Protein AF-0000000075209340 (afdb_homodimer)

pLDDT: mean 83.52, std 15.12, range [25.39, 98.0]

Solvent-accessible surface area (backbone atoms only — not comparable to full-atom values): 33750 Å² total; per-residue (Å²): 136,80,74,70,60,63,60,53,50,50,52,44,44,51,51,46,45,53,48,50,53,46,36,56,47,25,52,53,45,32,75,70,45,41,67,61,56,60,69,42,43,65,57,26,49,50,50,24,52,55,56,38,60,73,39,95,57,29,60,60,60,72,59,42,76,50,94,65,57,63,67,56,54,51,50,54,50,52,50,52,47,56,56,41,62,39,38,40,68,75,56,28,56,53,40,48,55,51,44,18,52,52,23,18,52,50,17,31,53,41,53,78,66,36,91,68,63,52,77,53,49,46,55,52,55,50,37,45,48,51,24,44,53,52,50,50,50,62,73,33,64,86,48,54,66,70,56,38,52,56,53,50,49,41,51,52,50,49,49,49,37,32,48,42,20,19,53,34,18,28,42,45,41,51,47,50,52,32,48,53,51,42,32,29,30,87,82,51,64,32,31,17,47,67,42,48,68,70,47,41,56,59,56,51,49,49,25,59,74,66,72,37,46,31,14,38,36,36,39,33,51,53,63,48,66,55,44,24,72,74,64,29,61,67,52,40,49,50,49,53,33,48,52,45,50,51,38,49,74,69,65,49,84,47,36,24,42,66,33,82,61,34,34,41,33,53,36,77,70,28,46,37,69,55,44,47,52,52,50,50,52,50,35,52,54,43,30,72,75,39,77,87,47,49,65,27,48,14,51,35,61,58,56,91,62,31,74,84,40,43,68,57,52,52,48,52,18,48,50,47,11,49,58,49,41,54,57,64,77,94,136,80,76,72,61,63,59,53,50,52,51,45,45,52,50,45,47,53,49,49,51,46,35,56,46,25,51,53,47,34,76,69,44,42,67,61,53,59,67,42,44,66,56,27,50,50,49,23,52,55,57,39,61,76,40,94,57,28,61,56,56,68,65,48,48,55,95,66,56,64,66,55,56,52,49,54,51,50,51,51,48,56,57,41,62,38,39,40,69,74,57,26,56,54,40,49,54,50,43,17,53,53,22,18,54,48,16,31,53,41,54,77,53,36,86,69,61,55,79,51,49,47,55,52,54,49,38,46,50,50,24,44,52,54,52,50,49,63,72,33,65,85,50,55,67,71,56,39,52,54,53,50,48,42,51,50,50,49,50,50,38,30,48,41,19,20,52,35,19,28,42,45,41,52,47,51,53,33,47,52,52,42,31,29,29,88,83,51,65,31,30,16,47,69,40,50,65,71,46,40,53,60,54,52,49,50,25,59,74,66,72,36,47,32,15,38,36,35,38,33,51,54,63,48,64,54,45,25,72,75,64,28,60,68,52,39,50,52,49,54,33,48,52,44,50,51,39,48,74,68,65,48,82,45,37,23,42,67,32,81,61,34,33,39,32,52,36,78,69,27,45,38,69,53,43,47,51,52,50,51,50,50,36,51,55,44,30,72,73,38,76,89,47,49,63,26,49,15,51,36,61,55,56,92,61,32,74,87,39,42,68,59,54,52,49,51,18,49,49,47,12,50,57,48,41,54,58,63,77,95

Structure (mmCIF, N/CA/C/O backbone):
data_AF-0000000075209340-model_v1
#
loop_
_entity.id
_entity.type
_entity.pdbx_description
1 polymer 'GGDEF domain-containing protein'
#
loop_
_atom_site.group_PDB
_atom_site.id
_atom_site.type_symbol
_atom_site.label_atom_id
_atom_site.label_alt_id
_atom_site.label_comp_id
_atom_site.label_asym_id
_atom_site.label_entity_id
_atom_site.label_seq_id
_atom_site.pdbx_PDB_ins_code
_atom_site.Cartn_x
_atom_site.Cartn_y
_atom_site.Cartn_z
_atom_site.occupancy
_atom_site.B_iso_or_equiv
_atom_site.auth_seq_id
_atom_site.auth_comp_id
_atom_site.auth_asym_id
_atom_site.auth_atom_id
_atom_site.pdbx_PDB_model_num
ATOM 1 N N . MET A 1 1 ? 50.219 -36.5 -12.125 1 25.7 1 MET A N 1
ATOM 2 C CA . MET A 1 1 ? 49.5 -36.438 -13.398 1 25.7 1 MET A CA 1
ATOM 3 C C . MET A 1 1 ? 48.031 -36.719 -13.188 1 25.7 1 MET A C 1
ATOM 5 O O . MET A 1 1 ? 47.625 -37.812 -12.75 1 25.7 1 MET A O 1
ATOM 9 N N . CYS A 1 2 ? 47.219 -35.688 -12.766 1 27.12 2 CYS A N 1
ATOM 10 C CA . CYS A 1 2 ? 45.938 -35.594 -12.062 1 27.12 2 CYS A CA 1
ATOM 11 C C . CYS A 1 2 ? 44.781 -36.031 -12.961 1 27.12 2 CYS A C 1
ATOM 13 O O . CYS A 1 2 ? 44.594 -35.5 -14.055 1 27.12 2 CYS A O 1
ATOM 15 N N . PHE A 1 3 ? 44.312 -37.281 -12.922 1 30.8 3 PHE A N 1
ATOM 16 C CA . PHE A 1 3 ? 43.25 -38.094 -13.523 1 30.8 3 PHE A CA 1
ATOM 17 C C . PHE A 1 3 ? 41.906 -37.406 -13.422 1 30.8 3 PHE A C 1
ATOM 19 O O . PHE A 1 3 ? 40.875 -38 -13.781 1 30.8 3 PHE A O 1
ATOM 26 N N . TRP A 1 4 ? 41.812 -36.25 -12.695 1 32.94 4 TRP A N 1
ATOM 27 C CA . TRP A 1 4 ? 40.5 -35.625 -12.43 1 32.94 4 TRP A CA 1
ATOM 28 C C . TRP A 1 4 ? 39.906 -35.062 -13.711 1 32.94 4 TRP A C 1
ATOM 30 O O . TRP A 1 4 ? 38.781 -34.531 -13.711 1 32.94 4 TRP A O 1
ATOM 40 N N . HIS A 1 5 ? 40.625 -34.938 -14.844 1 41.56 5 HIS A N 1
ATOM 41 C CA . HIS A 1 5 ? 40.219 -34.156 -16 1 41.56 5 HIS A CA 1
ATOM 42 C C . HIS A 1 5 ? 39.156 -34.906 -16.797 1 41.56 5 HIS A C 1
ATOM 44 O O . HIS A 1 5 ? 38.312 -34.281 -17.453 1 41.56 5 HIS A O 1
ATOM 50 N N . ASP A 1 6 ? 39.281 -36.188 -16.906 1 39.91 6 ASP A N 1
ATOM 51 C CA . ASP A 1 6 ? 38.438 -36.906 -17.859 1 39.91 6 ASP A CA 1
ATOM 52 C C . ASP A 1 6 ? 37 -37 -17.359 1 39.91 6 ASP A C 1
ATOM 54 O O . ASP A 1 6 ? 36.062 -37.062 -18.156 1 39.91 6 ASP A O 1
ATOM 58 N N . THR A 1 7 ? 36.812 -37.094 -16.016 1 42.59 7 THR A N 1
ATOM 59 C CA . THR A 1 7 ? 35.469 -37.25 -15.469 1 42.59 7 THR A CA 1
ATOM 60 C C . THR A 1 7 ? 34.656 -35.969 -15.625 1 42.59 7 THR A C 1
ATOM 62 O O . THR A 1 7 ? 33.438 -36 -15.805 1 42.59 7 THR A O 1
ATOM 65 N N . ASP A 1 8 ? 35.344 -34.812 -15.586 1 44.41 8 ASP A N 1
ATOM 66 C CA . ASP A 1 8 ? 34.656 -33.562 -15.797 1 44.41 8 ASP A CA 1
ATOM 67 C C . ASP A 1 8 ? 34.156 -33.469 -17.234 1 44.41 8 ASP A C 1
ATOM 69 O O . ASP A 1 8 ? 33.062 -32.938 -17.469 1 44.41 8 ASP A O 1
ATOM 73 N N . PHE A 1 9 ? 34.906 -34 -18.156 1 43.84 9 PHE A N 1
ATOM 74 C CA . PHE A 1 9 ? 34.5 -33.938 -19.562 1 43.84 9 PHE A CA 1
ATOM 75 C C . PHE A 1 9 ? 33.312 -34.844 -19.828 1 43.84 9 PHE A C 1
ATOM 77 O O . PHE A 1 9 ? 32.375 -34.469 -20.547 1 43.84 9 PHE A O 1
ATOM 84 N N . LEU A 1 10 ? 33.281 -35.969 -19.266 1 44.66 10 LEU A N 1
ATOM 85 C CA . LEU A 1 10 ? 32.156 -36.844 -19.453 1 44.66 10 LEU A CA 1
ATOM 86 C C . LEU A 1 10 ? 30.922 -36.312 -18.75 1 44.66 10 LEU A C 1
ATOM 88 O O . LEU A 1 10 ? 29.812 -36.406 -19.266 1 44.66 10 LEU A O 1
ATOM 92 N N . ILE A 1 11 ? 31.141 -35.719 -17.562 1 43.16 11 ILE A N 1
ATOM 93 C CA . ILE A 1 11 ? 30 -35.125 -16.859 1 43.16 11 ILE A CA 1
ATOM 94 C C . ILE A 1 11 ? 29.531 -33.875 -17.625 1 43.16 11 ILE A C 1
ATOM 96 O O . ILE A 1 11 ? 28.328 -33.656 -17.766 1 43.16 11 ILE A O 1
ATOM 100 N N . LYS A 1 12 ? 30.328 -33.219 -18.234 1 52.75 12 LYS A N 1
ATOM 101 C CA . LYS A 1 12 ? 29.938 -32.125 -19.094 1 52.75 12 LYS A CA 1
ATOM 102 C C . LYS A 1 12 ? 29.281 -32.625 -20.375 1 52.75 12 LYS A C 1
ATOM 104 O O . LYS A 1 12 ? 28.297 -32.031 -20.859 1 52.75 12 LYS A O 1
ATOM 109 N N . ARG A 1 13 ? 29.781 -33.562 -20.797 1 45.09 13 ARG A N 1
ATOM 110 C CA . ARG A 1 13 ? 29.219 -34.125 -22.031 1 45.09 13 ARG A CA 1
ATOM 111 C C . ARG A 1 13 ? 27.844 -34.75 -21.766 1 45.09 13 ARG A C 1
ATOM 113 O O . ARG A 1 13 ? 26.938 -34.594 -22.578 1 45.09 13 ARG A O 1
ATOM 120 N N . ARG A 1 14 ? 27.641 -35.5 -20.719 1 46.94 14 ARG A N 1
ATOM 121 C CA . ARG A 1 14 ? 26.328 -36 -20.312 1 46.94 14 ARG A CA 1
ATOM 122 C C . ARG A 1 14 ? 25.391 -34.844 -19.953 1 46.94 14 ARG A C 1
ATOM 124 O O . ARG A 1 14 ? 24.203 -34.875 -20.281 1 46.94 14 ARG A O 1
ATOM 131 N N . PHE A 1 15 ? 25.891 -33.844 -19.219 1 46.5 15 PHE A N 1
ATOM 132 C CA . PHE A 1 15 ? 25.109 -32.656 -18.938 1 46.5 15 PHE A CA 1
ATOM 133 C C . PHE A 1 15 ? 24.812 -31.891 -20.234 1 46.5 15 PHE A C 1
ATOM 135 O O . PHE A 1 15 ? 23.703 -31.406 -20.438 1 46.5 15 PHE A O 1
ATOM 142 N N . GLU A 1 16 ? 25.859 -31.734 -21.062 1 49.62 16 GLU A N 1
ATOM 143 C CA . GLU A 1 16 ? 25.656 -31.125 -22.375 1 49.62 16 GLU A CA 1
ATOM 144 C C . GLU A 1 16 ? 24.719 -31.969 -23.219 1 49.62 16 GLU A C 1
ATOM 146 O O . GLU A 1 16 ? 23.875 -31.438 -23.953 1 49.62 16 GLU A O 1
ATOM 151 N N . GLY A 1 17 ? 24.938 -33.188 -23.266 1 46.31 17 GLY A N 1
ATOM 152 C CA . GLY A 1 17 ? 24.031 -34.094 -23.969 1 46.31 17 GLY A CA 1
ATOM 153 C C . GLY A 1 17 ? 22.609 -34.031 -23.438 1 46.31 17 GLY A C 1
ATOM 154 O O . GLY A 1 17 ? 21.656 -34.031 -24.219 1 46.31 17 GLY A O 1
ATOM 155 N N . PHE A 1 18 ? 22.484 -34.094 -22.125 1 50.19 18 PHE A N 1
ATOM 156 C CA . PHE A 1 18 ? 21.188 -33.969 -21.469 1 50.19 18 PHE A CA 1
ATOM 157 C C . PHE A 1 18 ? 20.578 -32.594 -21.797 1 50.19 18 PHE A C 1
ATOM 159 O O . PHE A 1 18 ? 19.375 -32.5 -22.078 1 50.19 18 PHE A O 1
ATOM 166 N N . TYR A 1 19 ? 21.375 -31.547 -21.797 1 53.16 19 TYR A N 1
ATOM 167 C CA . TYR A 1 19 ? 20.906 -30.203 -22.172 1 53.16 19 TYR A CA 1
ATOM 168 C C . TYR A 1 19 ? 20.578 -30.141 -23.656 1 53.16 19 TYR A C 1
ATOM 170 O O . TYR A 1 19 ? 19.578 -29.531 -24.047 1 53.16 19 TYR A O 1
ATOM 178 N N . MET A 1 20 ? 21.531 -30.719 -24.531 1 54.75 20 MET A N 1
ATOM 179 C CA . MET A 1 20 ? 21.281 -30.734 -25.969 1 54.75 20 MET A CA 1
ATOM 180 C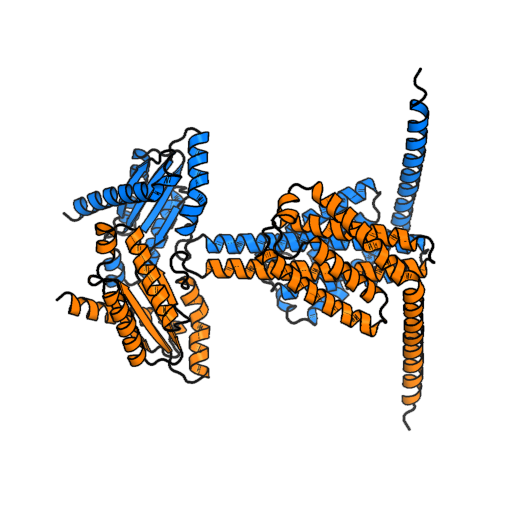 C . MET A 1 20 ? 20.016 -31.516 -26.297 1 54.75 20 MET A C 1
ATOM 182 O O . MET A 1 20 ? 19.266 -31.141 -27.188 1 54.75 20 MET A O 1
ATOM 186 N N . ALA A 1 21 ? 19.859 -32.594 -25.641 1 63.06 21 ALA A N 1
ATOM 187 C CA . ALA A 1 21 ? 18.641 -33.406 -25.844 1 63.06 21 ALA A CA 1
ATOM 188 C C . ALA A 1 21 ? 17.406 -32.625 -25.391 1 63.06 21 ALA A C 1
ATOM 190 O O . ALA A 1 21 ? 16.375 -32.656 -26.047 1 63.06 21 ALA A O 1
ATOM 191 N N . LYS A 1 22 ? 17.672 -31.844 -24.422 1 72.94 22 LYS A N 1
ATOM 192 C CA . LYS A 1 22 ? 16.531 -31.062 -23.938 1 72.94 22 LYS A CA 1
ATOM 193 C C . LYS A 1 22 ? 16.25 -29.891 -24.875 1 72.94 22 LYS A C 1
ATOM 195 O O . LYS A 1 22 ? 15.086 -29.516 -25.078 1 72.94 22 LYS A O 1
ATOM 200 N N . GLU A 1 23 ? 17.281 -29.391 -25.469 1 75.81 23 GLU A N 1
ATOM 201 C CA . GLU A 1 23 ? 17.078 -28.281 -26.406 1 75.81 23 GLU A CA 1
ATOM 202 C C . GLU A 1 23 ? 16.328 -28.75 -27.656 1 75.81 23 GLU A C 1
ATOM 204 O O . GLU A 1 23 ? 15.414 -28.062 -28.125 1 75.81 23 GLU A O 1
ATOM 209 N N . LYS A 1 24 ? 16.828 -29.875 -28.188 1 81.81 24 LYS A N 1
ATOM 210 C CA . LYS A 1 24 ? 16.141 -30.406 -29.359 1 81.81 24 LYS A CA 1
ATOM 211 C C . LYS A 1 24 ? 14.695 -30.766 -29.047 1 81.81 24 LYS A C 1
ATOM 213 O O . LYS A 1 24 ? 13.805 -30.609 -29.891 1 81.81 24 LYS A O 1
ATOM 218 N N . TYR A 1 25 ? 14.516 -31.062 -27.797 1 86.75 25 TYR A N 1
ATOM 219 C CA . TYR A 1 25 ? 13.18 -31.406 -27.328 1 86.75 25 TYR A CA 1
ATOM 220 C C . TYR A 1 25 ? 12.25 -30.203 -27.391 1 86.75 25 TYR A C 1
ATOM 222 O O . TYR A 1 25 ? 11.18 -30.266 -28 1 86.75 25 TYR A O 1
ATOM 230 N N . TRP A 1 26 ? 12.648 -29.141 -26.969 1 90.38 26 TRP A N 1
ATOM 231 C CA . TRP A 1 26 ? 11.789 -27.969 -26.906 1 90.38 26 TRP A CA 1
ATOM 232 C C . TRP A 1 26 ? 11.656 -27.312 -28.281 1 90.38 26 TRP A C 1
ATOM 234 O O . TRP A 1 26 ? 10.625 -26.719 -28.594 1 90.38 26 TRP A O 1
ATOM 244 N N . GLN A 1 27 ? 12.648 -27.438 -29.094 1 88.5 27 GLN A N 1
ATOM 245 C CA . GLN A 1 27 ? 12.523 -26.984 -30.469 1 88.5 27 GLN A CA 1
ATOM 246 C C . GLN A 1 27 ? 11.461 -27.766 -31.234 1 88.5 27 GLN A C 1
ATOM 248 O O . GLN A 1 27 ? 10.711 -27.203 -32.031 1 88.5 27 GLN A O 1
ATOM 253 N N . SER A 1 28 ? 11.508 -29.016 -31 1 90.31 28 SER A N 1
ATOM 254 C CA . SER A 1 28 ? 10.5 -29.859 -31.625 1 90.31 28 SER A CA 1
ATOM 255 C C . SER A 1 28 ? 9.102 -29.516 -31.141 1 90.31 28 SER A C 1
ATOM 257 O O . SER A 1 28 ? 8.141 -29.5 -31.922 1 90.31 28 SER A O 1
ATOM 259 N N . LEU A 1 29 ? 8.984 -29.281 -29.875 1 91.69 29 LEU A N 1
ATOM 260 C CA . LEU A 1 29 ? 7.691 -28.906 -29.312 1 91.69 29 LEU A CA 1
ATOM 261 C C . LEU A 1 29 ? 7.219 -27.562 -29.859 1 91.69 29 LEU A C 1
ATOM 263 O O . LEU A 1 29 ? 6.023 -27.375 -30.094 1 91.69 29 LEU A O 1
ATOM 267 N N . ARG A 1 30 ? 8.172 -26.672 -30.031 1 92.5 30 ARG A N 1
ATOM 268 C CA . ARG A 1 30 ? 7.836 -25.359 -30.578 1 92.5 30 ARG A CA 1
ATOM 269 C C . ARG A 1 30 ? 7.23 -25.5 -31.969 1 92.5 30 ARG A C 1
ATOM 271 O O . ARG A 1 30 ? 6.191 -24.906 -32.281 1 92.5 30 ARG A O 1
ATOM 278 N N . LYS A 1 31 ? 7.871 -26.219 -32.781 1 92.12 31 LYS A N 1
ATOM 279 C CA . LYS A 1 31 ? 7.395 -26.422 -34.156 1 92.12 31 LYS A CA 1
ATOM 280 C C . LYS A 1 31 ? 5.996 -27.031 -34.156 1 92.12 31 LYS A C 1
ATOM 282 O O . LYS A 1 31 ? 5.168 -26.703 -35 1 92.12 31 LYS A O 1
ATOM 287 N N . LYS A 1 32 ? 5.777 -27.828 -33.156 1 92.25 32 LYS A N 1
ATOM 288 C CA . LYS A 1 32 ? 4.539 -28.609 -33.125 1 92.25 32 LYS A CA 1
ATOM 289 C C . LYS A 1 32 ? 3.412 -27.797 -32.5 1 92.25 32 LYS A C 1
ATOM 291 O O . LYS A 1 32 ? 2.264 -27.859 -32.938 1 92.25 32 LYS A O 1
ATOM 296 N N . LEU A 1 33 ? 3.689 -27.078 -31.453 1 95.06 33 LEU A N 1
ATOM 297 C CA . LEU A 1 33 ? 2.619 -26.641 -30.562 1 95.06 33 LEU A CA 1
ATOM 298 C C . LEU A 1 33 ? 2.535 -25.109 -30.516 1 95.06 33 LEU A C 1
ATOM 300 O O . LEU A 1 33 ? 1.521 -24.547 -30.109 1 95.06 33 LEU A O 1
ATOM 304 N N . TYR A 1 34 ? 3.541 -24.375 -30.969 1 94.81 34 TYR A N 1
ATOM 305 C CA . TYR A 1 34 ? 3.615 -22.922 -30.781 1 94.81 34 TYR A CA 1
ATOM 306 C C . TYR A 1 34 ? 2.459 -22.219 -31.484 1 94.81 34 TYR A C 1
ATOM 308 O O . TYR A 1 34 ? 1.759 -21.406 -30.875 1 94.81 34 TYR A O 1
ATOM 316 N N . LYS A 1 35 ? 2.305 -22.5 -32.719 1 95.5 35 LYS A N 1
ATOM 317 C CA . LYS A 1 35 ? 1.263 -21.844 -33.5 1 95.5 35 LYS A CA 1
ATOM 318 C C . LYS A 1 35 ? -0.114 -22.062 -32.875 1 95.5 35 LYS A C 1
ATOM 320 O O . LYS A 1 35 ? -0.93 -21.141 -32.812 1 95.5 35 LYS A O 1
ATOM 325 N N . LYS A 1 36 ? -0.387 -23.25 -32.375 1 95.5 36 LYS A N 1
ATOM 326 C CA . LYS A 1 36 ? -1.669 -23.578 -31.766 1 95.5 36 LYS A CA 1
ATOM 327 C C . LYS A 1 36 ? -1.896 -22.766 -30.5 1 95.5 36 LYS A C 1
ATOM 329 O O . LYS A 1 36 ? -3.02 -22.359 -30.219 1 95.5 36 LYS A O 1
ATOM 334 N N . HIS A 1 37 ? -0.882 -22.625 -29.75 1 96.19 37 HIS A N 1
ATOM 335 C CA . HIS A 1 37 ? -0.984 -21.844 -28.531 1 96.19 37 HIS A CA 1
ATOM 336 C C . HIS A 1 37 ? -1.292 -20.375 -28.828 1 96.19 37 HIS A C 1
ATOM 338 O O . HIS A 1 37 ? -2.119 -19.766 -28.156 1 96.19 37 HIS A O 1
ATOM 344 N N . VAL A 1 38 ? -0.633 -19.828 -29.859 1 96.12 38 VAL A N 1
ATOM 345 C CA . VAL A 1 38 ? -0.841 -18.438 -30.234 1 96.12 38 VAL A CA 1
ATOM 346 C C . VAL A 1 38 ? -2.273 -18.25 -30.734 1 96.12 38 VAL A C 1
ATOM 348 O O . VAL A 1 38 ? -2.924 -17.25 -30.391 1 96.12 38 VAL A O 1
ATOM 351 N N . GLU A 1 39 ? -2.713 -19.172 -31.453 1 96.62 39 GLU A N 1
ATOM 352 C CA . GLU A 1 39 ? -4.051 -19.094 -32.031 1 96.62 39 GLU A CA 1
ATOM 353 C C . GLU A 1 39 ? -5.125 -19.188 -30.953 1 96.62 39 GLU A C 1
ATOM 355 O O . GLU A 1 39 ? -6.266 -18.766 -31.172 1 96.62 39 GLU A O 1
ATOM 360 N N . ALA A 1 40 ? -4.809 -19.734 -29.828 1 96.94 40 ALA A N 1
ATOM 361 C CA . ALA A 1 40 ? -5.773 -19.938 -28.75 1 96.94 40 ALA A CA 1
ATOM 362 C C . ALA A 1 40 ? -5.883 -18.688 -27.875 1 96.94 40 ALA A C 1
ATOM 364 O O . ALA A 1 40 ? -6.77 -18.594 -27.016 1 96.94 40 ALA A O 1
ATOM 365 N N . ILE A 1 41 ? -5.016 -17.719 -28.078 1 96.88 41 ILE A N 1
ATOM 366 C CA . ILE A 1 41 ? -4.906 -16.562 -27.188 1 96.88 41 ILE A CA 1
ATOM 367 C C . ILE A 1 41 ? -6.223 -15.797 -27.188 1 96.88 41 ILE A C 1
ATOM 369 O O . ILE A 1 41 ? -6.75 -15.461 -26.125 1 96.88 41 ILE A O 1
ATOM 373 N N . PRO A 1 42 ? -6.832 -15.516 -28.312 1 95.81 42 PRO A N 1
ATOM 374 C CA . PRO A 1 42 ? -8.102 -14.773 -28.281 1 95.81 42 PRO A CA 1
ATOM 375 C C . PRO A 1 42 ? -9.18 -15.492 -27.484 1 95.81 42 PRO A C 1
ATOM 377 O O . PRO A 1 42 ? -9.977 -14.844 -26.797 1 95.81 42 PRO A O 1
ATOM 380 N N . ILE A 1 43 ? -9.172 -16.797 -27.516 1 96.25 43 ILE A N 1
ATOM 381 C CA . ILE A 1 43 ? -10.148 -17.578 -26.766 1 96.25 43 ILE A CA 1
ATOM 382 C C . ILE A 1 43 ? -9.883 -17.438 -25.281 1 96.25 43 ILE A C 1
ATOM 384 O O . ILE A 1 43 ? -10.812 -17.281 -24.484 1 96.25 43 ILE A O 1
ATOM 388 N N . MET A 1 44 ? -8.617 -17.5 -24.906 1 95.62 44 MET A N 1
ATOM 389 C CA . MET A 1 44 ? -8.227 -17.297 -23.516 1 95.62 44 MET A CA 1
ATOM 390 C C . MET A 1 44 ? -8.734 -15.961 -23 1 95.62 44 MET A C 1
ATOM 392 O O . MET A 1 44 ? -9.305 -15.883 -21.906 1 95.62 44 MET A O 1
ATOM 396 N N . ILE A 1 45 ? -8.531 -14.992 -23.812 1 92.56 45 ILE A N 1
ATOM 397 C CA . ILE A 1 45 ? -8.883 -13.633 -23.422 1 92.56 45 ILE A CA 1
ATOM 398 C C . ILE A 1 45 ? -10.398 -13.5 -23.312 1 92.56 45 ILE A C 1
ATOM 400 O O . ILE A 1 45 ? -10.914 -12.891 -22.375 1 92.56 45 ILE A O 1
ATOM 404 N N . ASP A 1 46 ? -11.062 -14.062 -24.219 1 92.38 46 ASP A N 1
ATOM 405 C CA . ASP A 1 46 ? -12.516 -14.031 -24.203 1 92.38 46 ASP A CA 1
ATOM 406 C C . ASP A 1 46 ? -13.062 -14.688 -22.938 1 92.38 46 ASP A C 1
ATOM 408 O O . ASP A 1 46 ? -13.992 -14.172 -22.312 1 92.38 46 ASP A O 1
ATOM 412 N N . HIS A 1 47 ? -12.539 -15.805 -22.578 1 92.69 47 HIS A N 1
ATOM 413 C CA . HIS A 1 47 ? -12.953 -16.5 -21.359 1 92.69 47 HIS A CA 1
ATOM 414 C C . HIS A 1 47 ? -12.68 -15.641 -20.125 1 92.69 47 HIS A C 1
ATOM 416 O O . HIS A 1 47 ? -13.523 -15.547 -19.234 1 92.69 47 HIS A O 1
ATOM 422 N N . HIS A 1 48 ? -11.516 -15.055 -20.109 1 90.12 48 HIS A N 1
ATOM 423 C CA . HIS A 1 48 ? -11.109 -14.203 -19 1 90.12 48 HIS A CA 1
ATOM 424 C C . HIS A 1 48 ? -12.039 -12.992 -18.875 1 90.12 48 HIS A C 1
ATOM 426 O O . HIS A 1 48 ? -12.539 -12.711 -17.781 1 90.12 48 HIS A O 1
ATOM 432 N N . LEU A 1 49 ? -12.258 -12.375 -19.953 1 84.19 49 LEU A N 1
ATOM 433 C CA . LEU A 1 49 ? -13.109 -11.188 -19.953 1 84.19 49 LEU A CA 1
ATOM 434 C C . LEU A 1 49 ? -14.555 -11.555 -19.594 1 84.19 49 LEU A C 1
ATOM 436 O O . LEU A 1 49 ? -15.258 -10.781 -18.953 1 84.19 49 LEU A O 1
ATOM 440 N N . GLY A 1 50 ? -14.969 -12.711 -20.078 1 84.56 50 GLY A N 1
ATOM 441 C CA . GLY A 1 50 ? -16.297 -13.195 -19.734 1 84.56 50 GLY A CA 1
ATOM 442 C C . GLY A 1 50 ? -16.484 -13.391 -18.234 1 84.56 50 GLY A C 1
ATOM 443 O O . GLY A 1 50 ? -17.516 -13.031 -17.688 1 84.56 50 GLY A O 1
ATOM 444 N N . GLU A 1 51 ? -15.508 -13.922 -17.594 1 83.75 51 GLU A N 1
ATOM 445 C CA . GLU A 1 51 ? -15.562 -14.125 -16.156 1 83.75 51 GLU A CA 1
ATOM 446 C C . GLU A 1 51 ? -15.555 -12.789 -15.414 1 83.75 51 GLU A C 1
ATOM 448 O O . GLU A 1 51 ? -16.25 -12.625 -14.406 1 83.75 51 GLU A O 1
ATOM 453 N N . LEU A 1 52 ? -14.75 -11.883 -15.922 1 79.62 52 LEU A N 1
ATOM 454 C CA . LEU A 1 52 ? -14.648 -10.57 -15.281 1 79.62 52 LEU A CA 1
ATOM 455 C C . LEU A 1 52 ? -15.969 -9.812 -15.383 1 79.62 52 LEU A C 1
ATOM 457 O O . LEU A 1 52 ? -16.328 -9.062 -14.469 1 79.62 52 LEU A O 1
ATOM 461 N N . ARG A 1 53 ? -16.594 -9.969 -16.438 1 78.44 53 ARG A N 1
ATOM 462 C CA . ARG A 1 53 ? -17.859 -9.281 -16.656 1 78.44 53 ARG A CA 1
ATOM 463 C C . ARG A 1 53 ? -18.891 -9.688 -15.617 1 78.44 53 ARG A C 1
ATOM 465 O O . ARG A 1 53 ? -19.797 -8.914 -15.297 1 78.44 53 ARG A O 1
ATOM 472 N N . MET A 1 54 ? -18.641 -10.828 -15.078 1 75.5 54 MET A N 1
ATOM 473 C CA . MET A 1 54 ? -19.594 -11.344 -14.086 1 75.5 54 MET A CA 1
ATOM 474 C C . MET A 1 54 ? -19.281 -10.789 -12.695 1 75.5 54 MET A C 1
ATOM 476 O O . MET A 1 54 ? -20.047 -11 -11.758 1 75.5 54 MET A O 1
ATOM 480 N N . THR A 1 55 ? -18.156 -10.07 -12.719 1 71.5 55 THR A N 1
ATOM 481 C CA . THR A 1 55 ? -17.781 -9.516 -11.422 1 71.5 55 THR A CA 1
ATOM 482 C C . THR A 1 55 ? -18.141 -8.031 -11.344 1 71.5 55 THR A C 1
ATOM 484 O O . THR A 1 55 ? -18.328 -7.379 -12.367 1 71.5 55 THR A O 1
ATOM 487 N N . ASN A 1 56 ? -18.344 -7.426 -10.18 1 61.78 56 ASN A N 1
ATOM 488 C CA . ASN A 1 56 ? -18.75 -6.039 -9.953 1 61.78 56 ASN A CA 1
ATOM 489 C C . ASN A 1 56 ? -17.641 -5.066 -10.359 1 61.78 56 ASN A C 1
ATOM 491 O O . ASN A 1 56 ? -17.875 -3.857 -10.438 1 61.78 56 ASN A O 1
ATOM 495 N N . TYR A 1 57 ? -16.531 -5.578 -10.672 1 59.06 57 TYR A N 1
ATOM 496 C CA . TYR A 1 57 ? -15.422 -4.664 -10.891 1 59.06 57 TYR A CA 1
ATOM 497 C C . TYR A 1 57 ? -15.078 -4.578 -12.375 1 59.06 57 TYR A C 1
ATOM 499 O O . TYR A 1 57 ? -14.062 -3.982 -12.75 1 59.06 57 TYR A O 1
ATOM 507 N N . PHE A 1 58 ? -15.891 -5.18 -13.188 1 59.44 58 PHE A N 1
ATOM 508 C CA . PHE A 1 58 ? -15.641 -5.277 -14.617 1 59.44 58 PHE A CA 1
ATOM 509 C C . PHE A 1 58 ? -15.523 -3.893 -15.242 1 59.44 58 PHE A C 1
ATOM 511 O O . PHE A 1 58 ? -14.602 -3.635 -16.016 1 59.44 58 PHE A O 1
ATOM 518 N N . ASP A 1 59 ? -16.406 -3.119 -14.852 1 59.03 59 ASP A N 1
ATOM 519 C CA . ASP A 1 59 ? -16.484 -1.801 -15.469 1 59.03 59 ASP A CA 1
ATOM 520 C C . ASP A 1 59 ? -15.258 -0.957 -15.148 1 59.03 59 ASP A C 1
ATOM 522 O O . ASP A 1 59 ? -14.781 -0.196 -15.992 1 59.03 59 ASP A O 1
ATOM 526 N N . LEU A 1 60 ? -14.852 -1.209 -13.977 1 56.72 60 LEU A N 1
ATOM 527 C CA . LEU A 1 60 ? -13.703 -0.416 -13.57 1 56.72 60 LEU A CA 1
ATOM 528 C C . LEU A 1 60 ? -12.477 -0.752 -14.414 1 56.72 60 LEU A C 1
ATOM 530 O O . LEU A 1 60 ? -11.695 0.135 -14.766 1 56.72 60 LEU A O 1
ATOM 534 N N . PHE A 1 61 ? -12.375 -1.942 -14.758 1 58 61 PHE A N 1
ATOM 535 C CA . PHE A 1 61 ? -11.195 -2.381 -15.484 1 58 61 PHE A CA 1
ATOM 536 C C . PHE A 1 61 ? -11.328 -2.062 -16.969 1 58 61 PHE A C 1
ATOM 538 O O . PHE A 1 61 ? -10.359 -1.626 -17.609 1 58 61 PHE A O 1
ATOM 545 N N . ILE A 1 62 ? -12.461 -2.379 -17.516 1 57.75 62 ILE A N 1
ATOM 546 C CA . ILE A 1 62 ? -12.578 -2.312 -18.969 1 57.75 62 ILE A CA 1
ATOM 547 C C . ILE A 1 62 ? -12.727 -0.858 -19.406 1 57.75 62 ILE A C 1
ATOM 549 O O . ILE A 1 62 ? -12.195 -0.46 -20.453 1 57.75 62 ILE A O 1
ATOM 553 N N . HIS A 1 63 ? -13.453 -0.2 -18.562 1 53.41 63 HIS A N 1
ATOM 554 C CA . HIS A 1 63 ? -13.758 1.135 -19.062 1 53.41 63 HIS A CA 1
ATOM 555 C C . HIS A 1 63 ? -12.727 2.15 -18.578 1 53.41 63 HIS A C 1
ATOM 557 O O . HIS A 1 63 ? -12.742 3.307 -19 1 53.41 63 HIS A O 1
ATOM 563 N N . SER A 1 64 ? -12.078 1.65 -17.641 1 50.94 64 SER A N 1
ATOM 564 C CA . SER A 1 64 ? -11.164 2.705 -17.219 1 50.94 64 SER A CA 1
ATOM 565 C C . SER A 1 64 ? -10.18 3.07 -18.328 1 50.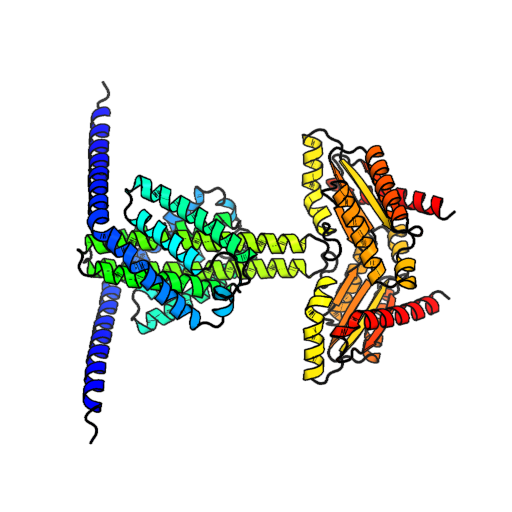94 64 SER A C 1
ATOM 567 O O . SER A 1 64 ? -9.719 2.199 -19.062 1 50.94 64 SER A O 1
ATOM 569 N N . SER A 1 65 ? -10.289 4.254 -18.859 1 47.53 65 SER A N 1
ATOM 570 C CA . SER A 1 65 ? -9.766 5.031 -19.969 1 47.53 65 SER A CA 1
ATOM 571 C C . SER A 1 65 ? -8.266 4.832 -20.141 1 47.53 65 SER A C 1
ATOM 573 O O . SER A 1 65 ? -7.473 5.715 -19.797 1 47.53 65 SER A O 1
ATOM 575 N N . SER A 1 66 ? -7.586 3.947 -19.5 1 49.69 66 SER A N 1
ATOM 576 C CA . SER A 1 66 ? -6.223 4.188 -19.969 1 49.69 66 SER A CA 1
ATOM 577 C C . SER A 1 66 ? -6.141 4.102 -21.484 1 49.69 66 SER A C 1
ATOM 579 O O . SER A 1 66 ? -7.012 3.512 -22.125 1 49.69 66 SER A O 1
ATOM 581 N N . GLN A 1 67 ? -5.199 4.777 -22.031 1 53.09 67 GLN A N 1
ATOM 582 C CA . GLN A 1 67 ? -4.828 4.887 -23.438 1 53.09 67 GLN A CA 1
ATOM 583 C C . GLN A 1 67 ? -4.699 3.512 -24.094 1 53.09 67 GLN A C 1
ATOM 585 O O . GLN A 1 67 ? -5.016 3.34 -25.266 1 53.09 67 GLN A O 1
ATOM 590 N N . ILE A 1 68 ? -4.254 2.521 -23.328 1 58.69 68 ILE A N 1
ATOM 591 C CA . ILE A 1 68 ? -4.141 1.229 -23.984 1 58.69 68 ILE A CA 1
ATOM 592 C C . ILE A 1 68 ? -5.176 0.261 -23.422 1 58.69 68 ILE A C 1
ATOM 594 O O . ILE A 1 68 ? -5.199 0.008 -22.203 1 58.69 68 ILE A O 1
ATOM 598 N N . PRO A 1 69 ? -5.98 -0.275 -24.25 1 69.81 69 PRO A N 1
ATOM 599 C CA . PRO A 1 69 ? -7.027 -1.21 -23.828 1 69.81 69 PRO A CA 1
ATOM 600 C C . PRO A 1 69 ? -6.477 -2.426 -23.094 1 69.81 69 PRO A C 1
ATOM 602 O O . PRO A 1 69 ? -5.438 -2.969 -23.469 1 69.81 69 PRO A O 1
ATOM 605 N N . TYR A 1 70 ? -6.867 -2.842 -21.984 1 77.06 70 TYR A N 1
ATOM 606 C CA . TYR A 1 70 ? -6.508 -3.986 -21.141 1 77.06 70 TYR A CA 1
ATOM 607 C C . TYR A 1 70 ? -6.398 -5.254 -21.984 1 77.06 70 TYR A C 1
ATOM 609 O O . TYR A 1 70 ? -5.465 -6.043 -21.812 1 77.06 70 TYR A O 1
ATOM 617 N N . GLU A 1 71 ? -7.273 -5.359 -22.953 1 80.75 71 GLU A N 1
ATOM 618 C CA . GLU A 1 71 ? -7.273 -6.539 -23.797 1 80.75 71 GLU A CA 1
ATOM 619 C C . GLU A 1 71 ? -5.98 -6.645 -24.594 1 80.75 71 GLU A C 1
ATOM 621 O O . GLU A 1 71 ? -5.449 -7.742 -24.797 1 80.75 71 GLU A O 1
ATOM 626 N N . LEU A 1 72 ? -5.531 -5.539 -25.016 1 83.88 72 LEU A N 1
ATOM 627 C CA . LEU A 1 72 ? -4.297 -5.516 -25.781 1 83.88 72 LEU A CA 1
ATOM 628 C C . LEU A 1 72 ? -3.096 -5.848 -24.906 1 83.88 72 LEU A C 1
ATOM 630 O O . LEU A 1 72 ? -2.166 -6.523 -25.359 1 83.88 72 LEU A O 1
ATOM 634 N N . THR A 1 73 ? -3.078 -5.355 -23.734 1 81.31 73 THR A N 1
ATOM 635 C CA . THR A 1 73 ? -1.998 -5.633 -22.797 1 81.31 73 THR A CA 1
ATOM 636 C C . THR A 1 73 ? -1.934 -7.121 -22.469 1 81.31 73 THR A C 1
ATOM 638 O O . THR A 1 73 ? -0.851 -7.711 -22.453 1 81.31 73 THR A O 1
ATOM 641 N N . VAL A 1 74 ? -3.102 -7.68 -22.281 1 86.75 74 VAL A N 1
ATOM 642 C CA . VAL A 1 74 ? -3.166 -9.102 -21.969 1 86.75 74 VAL A CA 1
ATOM 643 C C . VAL A 1 74 ? -2.723 -9.922 -23.188 1 86.75 74 VAL A C 1
ATOM 645 O O . VAL A 1 74 ? -1.999 -10.914 -23.047 1 86.75 74 VAL A O 1
ATOM 648 N N . HIS A 1 75 ? -3.148 -9.469 -24.312 1 91.81 75 HIS A N 1
ATOM 649 C CA . HIS A 1 75 ? -2.768 -10.156 -25.531 1 91.81 75 HIS A CA 1
ATOM 650 C C . HIS A 1 75 ? -1.252 -10.18 -25.703 1 91.81 75 HIS A C 1
ATOM 652 O O . HIS A 1 75 ? -0.675 -11.227 -26.016 1 91.81 75 HIS A O 1
ATOM 658 N N . LYS A 1 76 ? -0.655 -9.055 -25.516 1 90.88 76 LYS A N 1
ATOM 659 C CA . LYS A 1 76 ? 0.794 -8.938 -25.641 1 90.88 76 LYS A CA 1
ATOM 660 C C . LYS A 1 76 ? 1.514 -9.805 -24.609 1 90.88 76 LYS A C 1
ATOM 662 O O . LYS A 1 76 ? 2.514 -10.453 -24.938 1 90.88 76 LYS A O 1
ATOM 667 N N . MET A 1 77 ? 1.019 -9.82 -23.484 1 91.12 77 MET A N 1
ATOM 668 C CA . MET A 1 77 ? 1.608 -10.625 -22.422 1 91.12 77 MET A CA 1
ATOM 669 C C . MET A 1 77 ? 1.511 -12.109 -22.734 1 91.12 77 MET A C 1
ATOM 671 O O . MET A 1 77 ? 2.482 -12.852 -22.578 1 91.12 77 MET A O 1
ATOM 675 N N . LEU A 1 78 ? 0.339 -12.547 -23.203 1 94.81 78 LEU A N 1
ATOM 676 C CA . LEU A 1 78 ? 0.136 -13.961 -23.516 1 94.81 78 LEU A CA 1
ATOM 677 C C . LEU A 1 78 ? 0.981 -14.391 -24.703 1 94.81 78 LEU A C 1
ATOM 679 O O . LEU A 1 78 ? 1.473 -15.516 -24.75 1 94.81 78 LEU A O 1
ATOM 683 N N . GLN A 1 79 ? 1.113 -13.484 -25.609 1 95.38 79 GLN A N 1
ATOM 684 C CA . GLN A 1 79 ? 1.988 -13.766 -26.734 1 95.38 79 GLN A CA 1
ATOM 685 C C . GLN A 1 79 ? 3.428 -13.984 -26.281 1 95.38 79 GLN A C 1
ATOM 687 O O . GLN A 1 79 ? 4.094 -14.914 -26.734 1 95.38 79 GLN A O 1
ATOM 692 N N . ALA A 1 80 ? 3.887 -13.133 -25.469 1 95 80 ALA A N 1
ATOM 693 C CA . ALA A 1 80 ? 5.234 -13.273 -24.922 1 95 80 ALA A CA 1
ATOM 694 C C . ALA A 1 80 ? 5.375 -14.578 -24.125 1 95 80 ALA A C 1
ATOM 696 O O . ALA A 1 80 ? 6.391 -15.266 -24.234 1 95 80 ALA A O 1
ATOM 697 N N . ASN A 1 81 ? 4.367 -14.93 -23.391 1 95 81 ASN A N 1
ATOM 698 C CA . ASN A 1 81 ? 4.391 -16.156 -22.594 1 95 81 ASN A CA 1
ATOM 699 C C . ASN A 1 81 ? 4.453 -17.391 -23.484 1 95 81 ASN A C 1
ATOM 701 O O . ASN A 1 81 ? 5.164 -18.344 -23.172 1 95 81 ASN A O 1
ATOM 705 N N . CYS A 1 82 ? 3.689 -17.359 -24.578 1 95 82 CYS A N 1
ATOM 706 C CA . CYS A 1 82 ? 3.723 -18.484 -25.531 1 95 82 CYS A CA 1
ATOM 707 C C . CYS A 1 82 ? 5.129 -18.672 -26.078 1 95 82 CYS A C 1
ATOM 709 O O . CYS A 1 82 ? 5.594 -19.812 -26.219 1 95 82 CYS A O 1
ATOM 711 N N . ARG A 1 83 ? 5.695 -17.578 -26.359 1 94 83 ARG A N 1
ATOM 712 C CA . ARG A 1 83 ? 7.07 -17.656 -26.844 1 94 83 ARG A CA 1
ATOM 713 C C . ARG A 1 83 ? 8 -18.203 -25.766 1 94 83 ARG A C 1
ATOM 715 O O . ARG A 1 83 ? 8.859 -19.047 -26.062 1 94 83 ARG A O 1
ATOM 722 N N . GLY A 1 84 ? 7.863 -17.781 -24.578 1 95.75 84 GLY A N 1
ATOM 723 C CA . GLY A 1 84 ? 8.703 -18.172 -23.469 1 95.75 84 GLY A CA 1
ATOM 724 C C . GLY A 1 84 ? 8.609 -19.656 -23.125 1 95.75 84 GLY A C 1
ATOM 725 O O . GLY A 1 84 ? 9.617 -20.297 -22.812 1 95.75 84 GLY A O 1
ATOM 726 N N . VAL A 1 85 ? 7.426 -20.219 -23.25 1 96.06 85 VA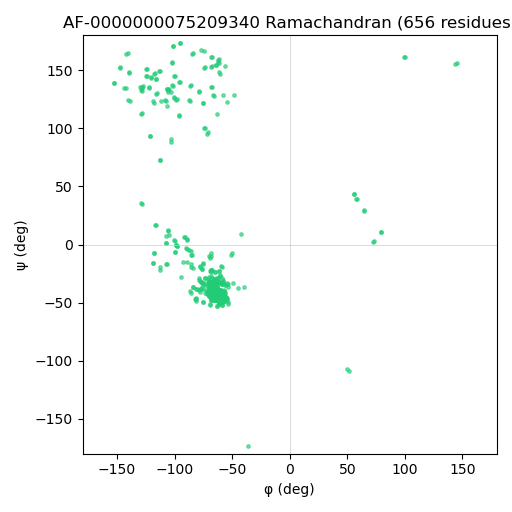L A N 1
ATOM 727 C CA . VAL A 1 85 ? 7.156 -21.594 -22.859 1 96.06 85 VAL A CA 1
ATOM 728 C C . VAL A 1 85 ? 8.055 -22.547 -23.656 1 96.06 85 VAL A C 1
ATOM 730 O O . VAL A 1 85 ? 8.516 -23.562 -23.125 1 96.06 85 VAL A O 1
ATOM 733 N N . PHE A 1 86 ? 8.383 -22.25 -24.875 1 95.31 86 PHE A N 1
ATOM 734 C CA . PHE A 1 86 ? 9.047 -23.219 -25.734 1 95.31 86 PHE A CA 1
ATOM 735 C C . PHE A 1 86 ? 10.523 -22.875 -25.906 1 95.31 86 PHE A C 1
ATOM 737 O O . PHE A 1 86 ? 11.219 -23.484 -26.719 1 95.31 86 PHE A O 1
ATOM 744 N N . LEU A 1 87 ? 11.008 -22 -25.125 1 94.62 87 LEU A N 1
ATOM 745 C CA . LEU A 1 87 ? 12.414 -21.641 -25.188 1 94.62 87 LEU A CA 1
ATOM 746 C C . LEU A 1 87 ? 13.289 -22.734 -24.594 1 94.62 87 LEU A C 1
ATOM 748 O O . LEU A 1 87 ? 12.852 -23.469 -23.703 1 94.62 87 LEU A O 1
ATOM 752 N N . PRO A 1 88 ? 14.5 -22.781 -25.078 1 90.81 88 PRO A N 1
ATOM 753 C CA . PRO A 1 88 ? 15.453 -23.656 -24.406 1 90.81 88 PRO A CA 1
ATOM 754 C C . PRO A 1 88 ? 15.711 -23.25 -22.953 1 90.81 88 PRO A C 1
ATOM 756 O O . PRO A 1 88 ? 15.469 -22.094 -22.594 1 90.81 88 PRO A O 1
ATOM 759 N N . GLU A 1 89 ? 16.188 -24.156 -22.172 1 86.75 89 GLU A N 1
ATOM 760 C CA . GLU A 1 89 ? 16.234 -24.016 -20.734 1 86.75 89 GLU A CA 1
ATOM 761 C C . GLU A 1 89 ? 16.969 -22.75 -20.312 1 86.75 89 GLU A C 1
ATOM 763 O O . GLU A 1 89 ? 16.484 -21.984 -19.484 1 86.75 89 GLU A O 1
ATOM 768 N N . HIS A 1 90 ? 18.125 -22.484 -20.875 1 85.38 90 HIS A N 1
ATOM 769 C CA . HIS A 1 90 ? 18.891 -21.312 -20.469 1 85.38 90 HIS A CA 1
ATOM 770 C C . HIS A 1 90 ? 18.141 -20.031 -20.828 1 85.38 90 HIS A C 1
ATOM 772 O O . HIS A 1 90 ? 18.141 -19.062 -20.047 1 85.38 90 HIS A O 1
ATOM 778 N N . ARG A 1 91 ? 17.531 -20 -21.969 1 92.56 91 ARG A N 1
ATOM 779 C CA . ARG A 1 91 ? 16.766 -18.828 -22.391 1 92.56 91 ARG A CA 1
ATOM 780 C C . ARG A 1 91 ? 15.453 -18.719 -21.625 1 92.56 91 ARG A C 1
ATOM 782 O O . ARG A 1 91 ? 14.953 -17.609 -21.406 1 92.56 91 ARG A O 1
ATOM 789 N N . TYR A 1 92 ? 14.961 -19.891 -21.219 1 94.19 92 TYR A N 1
ATOM 790 C CA . TYR A 1 92 ? 13.711 -19.922 -20.453 1 94.19 92 TYR A CA 1
ATOM 791 C C . TYR A 1 92 ? 13.875 -19.266 -19.094 1 94.19 92 TYR A C 1
ATOM 793 O O . TYR A 1 92 ? 13.016 -18.484 -18.672 1 94.19 92 TYR A O 1
ATOM 801 N N . ARG A 1 93 ? 14.961 -19.484 -18.453 1 91.12 93 ARG A N 1
ATOM 802 C CA . ARG A 1 93 ? 15.219 -18.891 -17.156 1 91.12 93 ARG A CA 1
ATOM 803 C C . ARG A 1 93 ? 15.375 -17.391 -17.266 1 91.12 93 ARG A C 1
ATOM 805 O O . ARG A 1 93 ? 14.867 -16.641 -16.406 1 91.12 93 ARG A O 1
ATOM 812 N N . ALA A 1 94 ? 16.031 -17 -18.281 1 93.81 94 ALA A N 1
ATOM 813 C CA . ALA A 1 94 ? 16.172 -15.57 -18.531 1 93.81 94 ALA A CA 1
ATOM 814 C C . ALA A 1 94 ? 14.82 -14.93 -18.844 1 93.81 94 ALA A C 1
ATOM 816 O O . ALA A 1 94 ? 14.539 -13.812 -18.391 1 93.81 94 ALA A O 1
ATOM 817 N N . PHE A 1 95 ? 14.07 -15.656 -19.578 1 95.56 95 PHE A N 1
ATOM 818 C CA . PHE A 1 95 ? 12.734 -15.172 -19.922 1 95.56 95 PHE A CA 1
ATOM 819 C C . PHE A 1 95 ? 11.891 -14.992 -18.656 1 95.56 95 PHE A C 1
ATOM 821 O O . PHE A 1 95 ? 11.164 -14.008 -18.531 1 95.56 95 PHE A O 1
ATOM 828 N N . LEU A 1 96 ? 11.977 -15.93 -17.766 1 93.44 96 LEU A N 1
ATOM 829 C CA . LEU A 1 96 ? 11.195 -15.875 -16.531 1 93.44 96 LEU A CA 1
ATOM 830 C C . LEU A 1 96 ? 11.508 -14.602 -15.75 1 93.44 96 LEU A C 1
ATOM 832 O O . LEU A 1 96 ? 10.594 -13.922 -15.273 1 93.44 96 LEU A O 1
ATOM 836 N N . LYS A 1 97 ? 12.727 -14.289 -15.664 1 89.81 97 LYS A N 1
ATOM 837 C CA . LYS A 1 97 ? 13.141 -13.086 -14.945 1 89.81 97 LYS A CA 1
ATOM 838 C C . LYS A 1 97 ? 12.617 -11.828 -15.633 1 89.81 97 LYS A C 1
ATOM 840 O O . LYS A 1 97 ? 12.109 -10.922 -14.969 1 89.81 97 LYS A O 1
ATOM 845 N N . LYS A 1 98 ? 12.742 -11.836 -16.922 1 92.62 98 LYS A N 1
ATOM 846 C CA . LYS A 1 98 ? 12.281 -10.68 -17.688 1 92.62 98 LYS A CA 1
ATOM 847 C C . LYS A 1 98 ? 10.766 -10.531 -17.594 1 92.62 98 LYS A C 1
ATOM 849 O O . LYS A 1 98 ? 10.25 -9.414 -17.516 1 92.62 98 LYS A O 1
ATOM 854 N N . SER A 1 99 ? 10.133 -11.656 -17.656 1 92.25 99 SER A N 1
ATOM 855 C CA . SER A 1 99 ? 8.68 -11.648 -17.562 1 92.25 99 SER A CA 1
ATOM 856 C C . SER A 1 99 ? 8.211 -11.117 -16.219 1 92.25 99 SER A C 1
ATOM 858 O O . SER A 1 99 ? 7.219 -10.398 -16.141 1 92.25 99 SER A O 1
ATOM 860 N N . GLU A 1 100 ? 8.852 -11.477 -15.234 1 89.81 100 GLU A N 1
ATOM 861 C CA . GLU A 1 100 ? 8.516 -10.992 -13.898 1 89.81 100 GLU A CA 1
ATOM 862 C C . GLU A 1 100 ? 8.727 -9.484 -13.789 1 89.81 100 GLU A C 1
ATOM 864 O O . GLU A 1 100 ? 7.902 -8.781 -13.195 1 89.81 100 GLU A O 1
ATOM 869 N N . GLU A 1 101 ? 9.797 -9.016 -14.336 1 90.38 101 GLU A N 1
ATOM 870 C CA . GLU A 1 101 ? 10.086 -7.586 -14.328 1 90.38 101 GLU A CA 1
ATOM 871 C C . GLU A 1 101 ? 9.039 -6.805 -15.117 1 90.38 101 GLU A C 1
ATOM 873 O O . GLU A 1 101 ? 8.609 -5.73 -14.695 1 90.38 101 GLU A O 1
ATOM 878 N N . SER A 1 102 ? 8.734 -7.379 -16.25 1 91.56 102 SER A N 1
ATOM 879 C CA . SER A 1 102 ? 7.699 -6.742 -17.062 1 91.56 102 SER A CA 1
ATOM 880 C C . SER A 1 102 ? 6.363 -6.707 -16.328 1 91.56 102 SER A C 1
ATOM 882 O O . SER A 1 102 ? 5.625 -5.723 -16.438 1 91.56 102 SER A O 1
ATOM 884 N N . ALA A 1 103 ? 6.055 -7.762 -15.664 1 89.06 103 ALA A N 1
ATOM 885 C CA . ALA A 1 103 ? 4.816 -7.828 -14.898 1 89.06 103 ALA A CA 1
ATOM 886 C C . ALA A 1 103 ? 4.828 -6.812 -13.758 1 89.06 103 ALA A C 1
ATOM 888 O O . ALA A 1 103 ? 3.803 -6.199 -13.453 1 89.06 103 ALA A O 1
ATOM 889 N N . PHE A 1 104 ? 5.949 -6.668 -13.141 1 89.19 104 PHE A N 1
ATOM 890 C CA . PHE A 1 104 ? 6.113 -5.676 -12.086 1 89.19 104 PHE A CA 1
ATOM 891 C C . PHE A 1 104 ? 5.746 -4.285 -12.586 1 89.19 104 PHE A C 1
ATOM 893 O O . PHE A 1 104 ? 4.977 -3.57 -11.945 1 89.19 104 PHE A O 1
ATOM 900 N N . GLN A 1 105 ? 6.289 -3.99 -13.766 1 87.94 105 GLN A N 1
ATOM 901 C CA . GLN A 1 105 ? 6.012 -2.684 -14.359 1 87.94 105 GLN A CA 1
ATOM 902 C C . GLN A 1 105 ? 4.531 -2.541 -14.703 1 87.94 105 GLN A C 1
ATOM 904 O O . GLN A 1 105 ? 3.957 -1.46 -14.562 1 87.94 105 GLN A O 1
ATOM 909 N N . SER A 1 106 ? 3.988 -3.576 -15.117 1 83.94 106 SER A N 1
ATOM 910 C CA . SER A 1 106 ? 2.562 -3.551 -15.422 1 83.94 106 SER A CA 1
ATOM 911 C C . SER A 1 106 ? 1.734 -3.297 -14.164 1 83.94 106 SER A C 1
ATOM 913 O O . SER A 1 106 ? 0.707 -2.619 -14.219 1 83.94 106 SER A O 1
ATOM 915 N N . GLY A 1 107 ? 2.156 -3.9 -13.078 1 82.44 107 GLY A N 1
ATOM 916 C CA . GLY A 1 107 ? 1.49 -3.635 -11.812 1 82.44 107 GLY A CA 1
ATOM 917 C C . GLY A 1 107 ? 1.532 -2.172 -11.414 1 82.44 107 GLY A C 1
ATOM 918 O O . GLY A 1 107 ? 0.526 -1.614 -10.969 1 82.44 107 GLY A O 1
ATOM 919 N N . ILE A 1 108 ? 2.682 -1.602 -11.562 1 82.88 108 ILE A N 1
ATOM 920 C CA . ILE A 1 108 ? 2.861 -0.186 -11.258 1 82.88 108 ILE A CA 1
ATOM 921 C C . ILE A 1 108 ? 1.91 0.649 -12.109 1 82.88 108 ILE A C 1
ATOM 923 O O . ILE A 1 108 ? 1.196 1.511 -11.586 1 82.88 108 ILE A O 1
ATOM 927 N N . GLU A 1 109 ? 1.883 0.363 -13.383 1 80.12 109 GLU A N 1
ATOM 928 C CA . GLU A 1 109 ? 1.058 1.122 -14.32 1 80.12 109 GLU A CA 1
ATOM 929 C C . GLU A 1 109 ? -0.426 0.952 -14.008 1 80.12 109 GLU A C 1
ATOM 931 O O . GLU A 1 109 ? -1.214 1.883 -14.195 1 80.12 109 GLU A O 1
ATOM 936 N N . PHE A 1 110 ? -0.69 -0.166 -13.531 1 78.38 110 PHE A N 1
ATOM 937 C CA . PHE A 1 110 ? -2.08 -0.471 -13.211 1 78.38 110 PHE A CA 1
ATOM 938 C C . PHE A 1 110 ? -2.59 0.431 -12.094 1 78.38 110 PHE A C 1
ATOM 940 O O . PHE A 1 110 ? -3.699 0.961 -12.172 1 78.38 110 PHE A O 1
ATOM 947 N N . VAL A 1 111 ? -1.898 0.632 -11.031 1 75.5 111 VAL A N 1
ATOM 948 C CA . VAL A 1 111 ? -2.273 1.465 -9.898 1 75.5 111 VAL A CA 1
ATOM 949 C C . VAL A 1 111 ? -2.418 2.918 -10.344 1 75.5 111 VAL A C 1
ATOM 951 O O . VAL A 1 111 ? -3.33 3.621 -9.906 1 75.5 111 VAL A O 1
ATOM 954 N N . LYS A 1 112 ? -1.514 3.314 -11.188 1 70.62 112 LYS A N 1
ATOM 955 C CA . LYS A 1 112 ? -1.495 4.707 -11.633 1 70.62 112 LYS A CA 1
ATOM 956 C C . LYS A 1 112 ? -2.756 5.051 -12.414 1 70.62 112 LYS A C 1
ATOM 958 O O . LYS A 1 112 ? -3.201 6.199 -12.414 1 70.62 112 LYS A O 1
ATOM 963 N N . HIS A 1 113 ? -3.283 4.023 -13.039 1 64.06 113 HIS A N 1
ATOM 964 C CA . HIS A 1 113 ? -4.359 4.34 -13.977 1 64.06 113 HIS A CA 1
ATOM 965 C C . HIS A 1 113 ? -5.691 3.781 -13.484 1 64.06 113 HIS A C 1
ATOM 967 O O . HIS A 1 113 ? -6.754 4.176 -13.969 1 64.06 113 HIS A O 1
ATOM 973 N N . GLN A 1 114 ? -5.461 2.803 -12.578 1 60.19 114 GLN A N 1
ATOM 974 C CA . GLN A 1 114 ? -6.672 2.117 -12.141 1 60.19 114 GLN A CA 1
ATOM 975 C C . GLN A 1 114 ? -6.742 2.049 -10.617 1 60.19 114 GLN A C 1
ATOM 977 O O . GLN A 1 114 ? -5.719 1.888 -9.945 1 60.19 114 GLN A O 1
ATOM 982 N N . THR A 1 115 ? -7.949 2.352 -10.188 1 57.78 115 THR A N 1
ATOM 983 C CA . THR A 1 115 ? -8.156 2.125 -8.766 1 57.78 115 THR A CA 1
ATOM 984 C C . THR A 1 115 ? -8.953 0.844 -8.531 1 57.78 115 THR A C 1
ATOM 986 O O . THR A 1 115 ? -10.133 0.765 -8.883 1 57.78 115 THR A O 1
ATOM 989 N N . ILE A 1 116 ? -8.258 -0.181 -8.398 1 63.03 116 ILE A N 1
ATOM 990 C CA . ILE A 1 116 ? -8.961 -1.418 -8.07 1 63.03 116 ILE A CA 1
ATOM 991 C C . ILE A 1 116 ? -8.703 -1.782 -6.605 1 63.03 116 ILE A C 1
ATOM 993 O O . ILE A 1 116 ? -7.57 -1.685 -6.125 1 63.03 116 ILE A O 1
ATOM 997 N N . PRO A 1 117 ? -9.914 -2.113 -6.035 1 62.94 117 PRO A N 1
ATOM 998 C CA . PRO A 1 117 ? -9.703 -2.611 -4.672 1 62.94 117 PRO A CA 1
ATOM 999 C C . PRO A 1 117 ? -8.844 -3.875 -4.637 1 62.94 117 PRO A C 1
ATOM 1001 O O . PRO A 1 117 ? -8.898 -4.688 -5.562 1 62.94 117 PRO A O 1
ATOM 1004 N N . TYR A 1 118 ? -8.07 -4.133 -3.656 1 64.31 118 TYR A N 1
ATOM 1005 C CA . TYR A 1 118 ? -7.18 -5.266 -3.465 1 64.31 118 TYR A CA 1
ATOM 1006 C C . TYR A 1 118 ? -7.941 -6.582 -3.549 1 64.31 118 TYR A C 1
ATOM 1008 O O . TYR A 1 118 ? -7.43 -7.566 -4.09 1 64.31 118 TYR A O 1
ATOM 1016 N N . ARG A 1 119 ? -9.086 -6.52 -3.098 1 64.38 119 ARG A N 1
ATOM 1017 C CA . ARG A 1 119 ? -9.867 -7.75 -3.035 1 64.38 119 ARG A CA 1
ATOM 1018 C C . ARG A 1 119 ? -10.227 -8.242 -4.434 1 64.38 119 ARG A C 1
ATOM 1020 O O . ARG A 1 119 ? -10.414 -9.445 -4.645 1 64.38 119 ARG A O 1
ATOM 1027 N N . SER A 1 120 ? -10.219 -7.309 -5.32 1 69.5 120 SER A N 1
ATOM 1028 C CA . SER A 1 120 ? -10.586 -7.684 -6.684 1 69.5 120 SER A CA 1
ATOM 1029 C C . SER A 1 120 ? -9.383 -8.211 -7.457 1 69.5 120 SER A C 1
ATOM 1031 O O . SER A 1 120 ? -9.547 -8.875 -8.484 1 69.5 120 SER A O 1
ATOM 1033 N N . LEU A 1 121 ? -8.258 -7.93 -6.934 1 72.06 121 LEU A N 1
ATOM 1034 C CA . LEU A 1 121 ? -7.031 -8.344 -7.613 1 72.06 121 LEU A CA 1
ATOM 1035 C C . LEU A 1 121 ? -6.922 -9.859 -7.668 1 72.06 121 LEU A C 1
ATOM 1037 O O . LEU A 1 121 ? -6.496 -10.422 -8.68 1 72.06 121 LEU A O 1
ATOM 1041 N N . SER A 1 122 ? -7.328 -10.5 -6.633 1 73.38 122 SER A N 1
ATOM 1042 C CA . SER A 1 122 ? -7.293 -11.961 -6.578 1 73.38 122 SER A CA 1
ATOM 1043 C C . SER A 1 122 ? -8.195 -12.57 -7.645 1 73.38 122 SER A C 1
ATOM 1045 O O . SER A 1 122 ? -7.801 -13.523 -8.328 1 73.38 122 SER A O 1
ATOM 1047 N N . CYS A 1 123 ? -9.32 -12 -7.762 1 76.19 123 CYS A N 1
ATOM 1048 C CA . CYS A 1 123 ? -10.266 -12.5 -8.75 1 76.19 123 CYS A CA 1
ATOM 1049 C C . CYS A 1 123 ? -9.727 -12.336 -10.164 1 76.19 123 CYS A C 1
ATOM 1051 O O . CYS A 1 123 ? -9.867 -13.227 -10.992 1 76.19 123 CYS A O 1
ATOM 1053 N N . PHE A 1 124 ? -9.109 -11.266 -10.359 1 76.81 124 PHE A N 1
ATOM 1054 C CA . PHE A 1 124 ? -8.555 -10.945 -11.672 1 76.81 124 PHE A CA 1
ATOM 1055 C C . PHE A 1 124 ? -7.445 -11.922 -12.039 1 76.81 124 PHE A C 1
ATOM 1057 O O . PHE A 1 124 ? -7.445 -12.477 -13.141 1 76.81 124 PHE A O 1
ATOM 1064 N N . THR A 1 125 ? -6.559 -12.156 -11.172 1 78.25 125 THR A N 1
ATOM 1065 C CA . THR A 1 125 ? -5.402 -13 -11.438 1 78.25 125 THR A CA 1
ATOM 1066 C C . THR A 1 125 ? -5.828 -14.461 -11.57 1 78.25 125 THR A C 1
ATOM 1068 O O . THR A 1 125 ? -5.305 -15.195 -12.414 1 78.25 125 THR A O 1
ATOM 1071 N N . LYS A 1 126 ? -6.773 -14.812 -10.789 1 82.62 126 LYS A N 1
ATOM 1072 C CA . LYS A 1 126 ? -7.27 -16.188 -10.867 1 82.62 126 LYS A CA 1
ATOM 1073 C C . LYS A 1 126 ? -8.008 -16.422 -12.18 1 82.62 126 LYS A C 1
ATOM 1075 O O . LYS A 1 126 ? -7.895 -17.484 -12.781 1 82.62 126 LYS A O 1
ATOM 1080 N N . SER A 1 127 ? -8.742 -15.406 -12.555 1 86.44 127 SER A N 1
ATOM 1081 C CA . SER A 1 127 ? -9.516 -15.531 -13.781 1 86.44 127 SER A CA 1
ATOM 1082 C C . SER A 1 127 ? -8.602 -15.742 -14.992 1 86.44 127 SER A C 1
ATOM 1084 O O . SER A 1 127 ? -8.852 -16.625 -15.812 1 86.44 127 SER A O 1
ATOM 1086 N N . ILE A 1 128 ? -7.574 -14.977 -15.094 1 88.38 128 ILE A N 1
ATOM 1087 C CA . ILE A 1 128 ? -6.676 -15.086 -16.234 1 88.38 128 ILE A CA 1
ATOM 1088 C C . ILE A 1 128 ? -5.949 -16.438 -16.203 1 88.38 128 ILE A C 1
ATOM 1090 O O . ILE A 1 128 ? -5.773 -17.078 -17.234 1 88.38 128 ILE A O 1
ATOM 1094 N N . ARG A 1 129 ? -5.504 -16.844 -15.086 1 89.94 129 ARG A N 1
ATOM 1095 C CA . ARG A 1 129 ? -4.84 -18.141 -14.938 1 89.94 129 ARG A CA 1
ATOM 1096 C C . ARG A 1 129 ? -5.75 -19.281 -15.367 1 89.94 129 ARG A C 1
ATOM 1098 O O . ARG A 1 129 ? -5.336 -20.156 -16.125 1 89.94 129 ARG A O 1
ATOM 1105 N N . ASN A 1 130 ? -6.957 -19.219 -14.828 1 89.94 130 ASN A N 1
ATOM 1106 C CA . ASN A 1 130 ? -7.91 -20.281 -15.141 1 89.94 130 ASN A CA 1
ATOM 1107 C C . ASN A 1 130 ? -8.219 -20.328 -16.641 1 89.94 130 ASN A C 1
ATOM 1109 O O . ASN A 1 130 ? -8.328 -21.406 -17.219 1 89.94 130 ASN A O 1
ATOM 1113 N N . ALA A 1 131 ? -8.383 -19.203 -17.188 1 93.5 131 ALA A N 1
ATOM 1114 C CA . ALA A 1 131 ? -8.664 -19.125 -18.625 1 93.5 131 ALA A CA 1
ATOM 1115 C C . ALA A 1 131 ? -7.5 -19.688 -19.438 1 93.5 131 ALA A C 1
ATOM 1117 O O . ALA A 1 131 ? -7.707 -20.484 -20.359 1 93.5 131 ALA A O 1
ATOM 1118 N N . VAL A 1 132 ? -6.305 -19.328 -19.094 1 94.81 132 VAL A N 1
ATOM 1119 C CA . VAL A 1 132 ? -5.109 -19.734 -19.828 1 94.81 132 VAL A CA 1
ATOM 1120 C C . VAL A 1 132 ? -4.879 -21.234 -19.641 1 94.81 132 VAL A C 1
ATOM 1122 O O . VAL A 1 132 ? -4.754 -21.984 -20.625 1 94.81 132 VAL A O 1
ATOM 1125 N N . LEU A 1 133 ? -4.871 -21.688 -18.406 1 92.81 133 LEU A N 1
ATOM 1126 C CA . LEU A 1 133 ? -4.562 -23.094 -18.141 1 92.81 133 LEU A CA 1
ATOM 1127 C C . LEU A 1 133 ? -5.664 -24 -18.672 1 92.81 133 LEU A C 1
ATOM 1129 O O . LEU A 1 133 ? -5.395 -25.125 -19.109 1 92.81 133 LEU A O 1
ATOM 1133 N N . GLY A 1 134 ? -6.891 -23.5 -18.562 1 92.69 134 GLY A N 1
ATOM 1134 C CA . GLY A 1 134 ? -7.988 -24.25 -19.141 1 92.69 134 GLY A CA 1
ATOM 1135 C C . GLY A 1 134 ? -7.824 -24.5 -20.641 1 92.69 134 GLY A C 1
ATOM 1136 O O . GLY A 1 134 ? -7.984 -25.625 -21.094 1 92.69 134 GLY A O 1
ATOM 1137 N N . GLU A 1 135 ? -7.465 -23.531 -21.344 1 95 135 GLU A N 1
ATOM 1138 C CA . GLU A 1 135 ? -7.289 -23.641 -22.781 1 95 135 GLU A CA 1
ATOM 1139 C C . GLU A 1 135 ? -6.047 -24.469 -23.125 1 95 135 GLU A C 1
ATOM 1141 O O . GLU A 1 135 ? -6.059 -25.25 -24.078 1 95 135 GLU A O 1
ATOM 1146 N N . VAL A 1 136 ? -4.98 -24.297 -22.422 1 95.38 136 VAL A N 1
ATOM 1147 C CA . VAL A 1 136 ? -3.742 -25.031 -22.656 1 95.38 136 VAL A CA 1
ATOM 1148 C C . VAL A 1 136 ? -3.98 -26.531 -22.469 1 95.38 136 VAL A C 1
ATOM 1150 O O . VAL A 1 136 ? -3.482 -27.344 -23.25 1 95.38 136 VAL A O 1
ATOM 1153 N N . LYS A 1 137 ? -4.73 -26.859 -21.453 1 92.94 137 LYS A N 1
ATOM 1154 C CA . LYS A 1 137 ? -5.051 -28.266 -21.219 1 92.94 137 LYS A CA 1
ATOM 1155 C C . LYS A 1 137 ? -5.809 -28.859 -22.391 1 92.94 137 LYS A C 1
ATOM 1157 O O . LYS A 1 137 ? -5.539 -30 -22.797 1 92.94 137 LYS A O 1
ATOM 1162 N N . LYS A 1 138 ? -6.727 -28.141 -22.891 1 93.75 138 LYS A N 1
ATOM 1163 C CA . LYS A 1 138 ? -7.48 -28.594 -24.047 1 93.75 138 LYS A CA 1
ATOM 1164 C C . LYS A 1 138 ? -6.555 -28.828 -25.25 1 93.75 138 LYS A C 1
ATOM 1166 O O . LYS A 1 138 ? -6.688 -29.828 -25.953 1 93.75 138 LYS A O 1
ATOM 1171 N N . LEU A 1 139 ? -5.613 -27.953 -25.453 1 94.44 139 LEU A N 1
ATOM 1172 C CA . LEU A 1 139 ? -4.684 -28.031 -26.562 1 94.44 139 LEU A CA 1
ATOM 1173 C C . LEU A 1 139 ? -3.779 -29.25 -26.453 1 94.44 139 LEU A C 1
ATOM 1175 O O . LEU A 1 139 ? -3.352 -29.812 -27.469 1 94.44 139 LEU A O 1
ATOM 1179 N N . LEU A 1 140 ? -3.51 -29.656 -25.203 1 93.81 140 LEU A N 1
ATOM 1180 C CA . LEU A 1 140 ? -2.516 -30.703 -24.969 1 93.81 140 LEU A CA 1
ATOM 1181 C C . LEU A 1 140 ? -3.18 -32.062 -24.797 1 93.81 140 LEU A C 1
ATOM 1183 O O . LEU A 1 140 ? -2.496 -33.062 -24.625 1 93.81 140 LEU A O 1
ATOM 1187 N N . GLU A 1 141 ? -4.461 -32.094 -24.859 1 90.44 141 GLU A N 1
ATOM 1188 C CA . GLU A 1 141 ? -5.23 -33.312 -24.547 1 90.44 141 GLU A CA 1
ATOM 1189 C C . GLU A 1 141 ? -4.758 -34.5 -25.375 1 90.44 141 GLU A C 1
ATOM 1191 O O . GLU A 1 141 ? -4.723 -35.625 -24.875 1 90.44 141 GLU A O 1
ATOM 1196 N N . LEU A 1 142 ? -4.332 -34.281 -26.578 1 90.44 142 LEU A N 1
ATOM 1197 C CA . LEU A 1 142 ? -3.992 -35.375 -27.484 1 90.44 142 LEU A CA 1
ATOM 1198 C C . LEU A 1 142 ? -2.486 -35.625 -27.5 1 90.44 142 LEU A C 1
ATOM 1200 O O . LEU A 1 142 ? -2.004 -36.5 -28.219 1 90.44 142 LEU A O 1
ATOM 1204 N N . GLU A 1 143 ? -1.738 -34.875 -26.766 1 91.38 143 GLU A N 1
ATOM 1205 C CA . GLU A 1 143 ? -0.287 -35.031 -26.734 1 91.38 143 GLU A CA 1
ATOM 1206 C C . GLU A 1 143 ? 0.133 -36.125 -25.75 1 91.38 143 GLU A C 1
ATOM 1208 O O . GLU A 1 143 ? -0.654 -36.531 -24.875 1 91.38 143 GLU A O 1
ATOM 1213 N N . GLU A 1 144 ? 1.329 -36.5 -25.906 1 89.38 144 GLU A N 1
ATOM 1214 C CA . GLU A 1 144 ? 1.895 -37.469 -24.984 1 89.38 144 GLU A CA 1
ATOM 1215 C C . GLU A 1 144 ? 1.974 -36.906 -23.562 1 89.38 144 GLU A C 1
ATOM 1217 O O . GLU A 1 144 ? 2.096 -35.688 -23.391 1 89.38 144 GLU A O 1
ATOM 1222 N N . HIS A 1 145 ? 1.956 -37.781 -22.641 1 85 145 HIS A N 1
ATOM 1223 C CA . HIS A 1 145 ? 1.895 -37.406 -21.234 1 85 145 HIS A CA 1
ATOM 1224 C C . HIS A 1 145 ? 3.111 -36.562 -20.844 1 85 145 HIS A C 1
ATOM 1226 O O . HIS A 1 145 ? 2.99 -35.594 -20.094 1 85 145 HIS A O 1
ATOM 1232 N N . HIS A 1 146 ? 4.23 -37 -21.312 1 85.25 146 HIS A N 1
ATOM 1233 C CA . HIS A 1 146 ? 5.43 -36.25 -20.938 1 85.25 146 HIS A CA 1
ATOM 1234 C C . HIS A 1 146 ? 5.414 -34.844 -21.516 1 85.25 146 HIS A C 1
ATOM 1236 O O . HIS A 1 146 ? 5.934 -33.906 -20.906 1 85.25 146 HIS A O 1
ATOM 1242 N N . VAL A 1 147 ? 4.805 -34.656 -22.672 1 90 147 VAL A N 1
ATOM 1243 C CA . VAL A 1 147 ? 4.652 -33.344 -23.297 1 90 147 VAL A CA 1
ATOM 1244 C C . VAL A 1 147 ? 3.656 -32.5 -22.5 1 90 147 VAL A C 1
ATOM 1246 O O . VAL A 1 147 ? 3.918 -31.328 -22.203 1 90 147 VAL A O 1
ATOM 1249 N N . GLN A 1 148 ? 2.523 -33.156 -22.078 1 91.62 148 GLN A N 1
ATOM 1250 C CA . GLN A 1 148 ? 1.524 -32.438 -21.281 1 91.62 148 GLN A CA 1
ATOM 1251 C C . GLN A 1 148 ? 2.141 -31.906 -19.984 1 91.62 148 GLN A C 1
ATOM 1253 O O . GLN A 1 148 ? 1.985 -30.719 -19.672 1 91.62 148 GLN A O 1
ATOM 1258 N N . MET A 1 149 ? 2.895 -32.719 -19.359 1 88.25 149 MET A N 1
ATOM 1259 C CA . MET A 1 149 ? 3.48 -32.375 -18.062 1 88.25 149 MET A CA 1
ATOM 1260 C C . MET A 1 149 ? 4.492 -31.234 -18.219 1 88.25 149 MET A C 1
ATOM 1262 O O . MET A 1 149 ? 4.473 -30.281 -17.438 1 88.25 149 MET A O 1
ATOM 1266 N N . SER A 1 150 ? 5.375 -31.359 -19.219 1 90.12 150 SER A N 1
ATOM 1267 C CA . SER A 1 150 ? 6.441 -30.375 -19.391 1 90.12 150 SER A CA 1
ATOM 1268 C C . SER A 1 150 ? 5.883 -29.016 -19.75 1 90.12 150 SER A C 1
ATOM 1270 O O . SER A 1 150 ? 6.281 -28 -19.172 1 90.12 150 SER A O 1
ATOM 1272 N N . VAL A 1 151 ? 4.918 -28.984 -20.656 1 93.56 151 VAL A N 1
ATOM 1273 C CA . VAL A 1 151 ? 4.371 -27.719 -21.141 1 93.56 151 VAL A CA 1
ATOM 1274 C C . VAL A 1 151 ? 3.523 -27.062 -20.047 1 93.56 151 VAL A C 1
ATOM 1276 O O . VAL A 1 151 ? 3.635 -25.859 -19.797 1 93.56 151 VAL A O 1
ATOM 1279 N N . LEU A 1 152 ? 2.719 -27.828 -19.359 1 92.88 152 LEU A N 1
ATOM 1280 C CA . LEU A 1 152 ? 1.881 -27.312 -18.281 1 92.88 152 LEU A CA 1
ATOM 1281 C C . LEU A 1 152 ? 2.736 -26.781 -17.141 1 92.88 152 LEU A C 1
ATOM 1283 O O . LEU A 1 152 ? 2.391 -25.781 -16.516 1 92.88 152 LEU A O 1
ATOM 1287 N N . GLU A 1 153 ? 3.766 -27.422 -16.891 1 90.88 153 GLU A N 1
ATOM 1288 C CA . GLU A 1 153 ? 4.672 -26.969 -15.836 1 90.88 153 GLU A CA 1
ATOM 1289 C C . GLU A 1 153 ? 5.215 -25.562 -16.141 1 90.88 153 GLU A C 1
ATOM 1291 O O . GLU A 1 153 ? 5.254 -24.703 -15.266 1 90.88 153 GLU A O 1
ATOM 1296 N N . ARG A 1 154 ? 5.621 -25.375 -17.344 1 93.38 154 ARG A N 1
ATOM 1297 C CA . ARG A 1 154 ? 6.188 -24.078 -17.703 1 93.38 154 ARG A CA 1
ATOM 1298 C C . ARG A 1 154 ? 5.113 -23 -17.703 1 93.38 154 ARG A C 1
ATOM 1300 O O . ARG A 1 154 ? 5.355 -21.875 -17.266 1 93.38 154 ARG A O 1
ATOM 1307 N N . TRP A 1 155 ? 3.939 -23.375 -18.172 1 94.19 155 TRP A N 1
ATOM 1308 C CA . TRP A 1 155 ? 2.85 -22.406 -18.109 1 94.19 155 TRP A CA 1
ATOM 1309 C C . TRP A 1 155 ? 2.543 -22.016 -16.672 1 94.19 155 TRP A C 1
ATOM 1311 O O . TRP A 1 155 ? 2.324 -20.828 -16.375 1 94.19 155 TRP A O 1
ATOM 1321 N N . ASN A 1 156 ? 2.533 -22.984 -15.773 1 92.06 156 ASN A N 1
ATOM 1322 C CA . ASN A 1 156 ? 2.289 -22.719 -14.359 1 92.06 156 ASN A CA 1
ATOM 1323 C C . ASN A 1 156 ? 3.379 -21.828 -13.758 1 92.06 156 ASN A C 1
ATOM 1325 O O . ASN A 1 156 ? 3.084 -20.906 -12.992 1 92.06 156 ASN A O 1
ATOM 1329 N N . GLU A 1 157 ? 4.566 -22.156 -14.148 1 91.25 157 GLU A N 1
ATOM 1330 C CA . GLU A 1 157 ? 5.688 -21.375 -13.617 1 91.25 157 GLU A CA 1
ATOM 1331 C C . GLU A 1 157 ? 5.645 -19.938 -14.109 1 91.25 157 GLU A C 1
ATOM 1333 O O . GLU A 1 157 ? 5.832 -19 -13.32 1 91.25 157 GLU A O 1
ATOM 1338 N N . ILE A 1 158 ? 5.41 -19.781 -15.375 1 93.44 158 ILE A N 1
ATOM 1339 C CA . ILE A 1 158 ? 5.32 -18.453 -15.953 1 93.44 158 ILE A CA 1
ATOM 1340 C C . ILE A 1 158 ? 4.176 -17.688 -15.297 1 93.44 158 ILE A C 1
ATOM 1342 O O . ILE A 1 158 ? 4.324 -16.5 -14.961 1 93.44 158 ILE A O 1
ATOM 1346 N N . SER A 1 159 ? 3.068 -18.312 -15.078 1 90.31 159 SER A N 1
ATOM 1347 C CA . SER A 1 159 ? 1.918 -17.688 -14.438 1 90.31 159 SER A CA 1
ATOM 1348 C C . SER A 1 159 ? 2.256 -17.234 -13.023 1 90.31 159 SER A C 1
ATOM 1350 O O . SER A 1 159 ? 1.891 -16.125 -12.625 1 90.31 159 SER A O 1
ATOM 1352 N N . HIS A 1 160 ? 2.938 -18.031 -12.375 1 88.38 160 HIS A N 1
ATOM 1353 C CA . HIS A 1 160 ? 3.32 -17.703 -11.016 1 88.38 160 HIS A CA 1
ATOM 1354 C C . HIS A 1 160 ? 4.254 -16.5 -10.984 1 88.38 160 HIS A C 1
ATOM 1356 O O . HIS A 1 160 ? 4.055 -15.57 -10.195 1 88.38 160 HIS A O 1
ATOM 1362 N N . HIS A 1 161 ? 5.215 -16.5 -11.859 1 88.81 161 HIS A N 1
ATOM 1363 C CA . HIS A 1 161 ? 6.168 -15.391 -11.914 1 88.81 161 HIS A CA 1
ATOM 1364 C C . HIS A 1 161 ? 5.48 -14.094 -12.328 1 88.81 161 HIS A C 1
ATOM 1366 O O . HIS A 1 161 ? 5.738 -13.039 -11.742 1 88.81 161 HIS A O 1
ATOM 1372 N N . SER A 1 162 ? 4.676 -14.227 -13.281 1 88.06 162 SER A N 1
ATOM 1373 C CA . SER A 1 162 ? 3.969 -13.047 -13.766 1 88.06 162 SER A CA 1
ATOM 1374 C C . SER A 1 162 ? 3.051 -12.477 -12.688 1 88.06 162 SER A C 1
ATOM 1376 O O . SER A 1 162 ? 2.992 -11.258 -12.5 1 88.06 162 SER A O 1
ATOM 1378 N N . LEU A 1 163 ? 2.398 -13.344 -12.031 1 86.12 163 LEU A N 1
ATOM 1379 C CA . LEU A 1 163 ? 1.47 -12.906 -10.992 1 86.12 163 LEU A CA 1
ATOM 1380 C C . LEU A 1 163 ? 2.217 -12.266 -9.828 1 86.12 163 LEU A C 1
ATOM 1382 O O . LEU A 1 163 ? 1.818 -11.203 -9.336 1 86.12 163 LEU A O 1
ATOM 1386 N N . THR A 1 164 ? 3.213 -12.922 -9.422 1 85.25 164 THR A N 1
ATOM 1387 C CA . THR A 1 164 ? 4.016 -12.391 -8.328 1 85.25 164 THR A CA 1
ATOM 1388 C C . THR A 1 164 ? 4.617 -11.039 -8.703 1 85.25 164 THR A C 1
ATOM 1390 O O . THR A 1 164 ? 4.617 -10.102 -7.898 1 85.25 164 THR A O 1
ATOM 1393 N N . GLY A 1 165 ? 5.145 -11.008 -9.922 1 86 165 GLY A N 1
ATOM 1394 C CA . GLY A 1 165 ? 5.668 -9.734 -10.391 1 86 165 GLY A CA 1
ATOM 1395 C C . GLY A 1 165 ? 4.625 -8.633 -10.422 1 86 165 GLY A C 1
ATOM 1396 O O . GLY A 1 165 ? 4.867 -7.531 -9.93 1 86 165 GLY A O 1
ATOM 1397 N N . PHE A 1 166 ? 3.537 -8.945 -10.938 1 85.25 166 PHE A N 1
ATOM 1398 C CA . PHE A 1 166 ? 2.461 -7.973 -11.07 1 85.25 166 PHE A CA 1
ATOM 1399 C C . PHE A 1 166 ? 2.014 -7.469 -9.703 1 85.25 166 PHE A C 1
ATOM 1401 O O . PHE A 1 166 ? 1.9 -6.262 -9.484 1 85.25 166 PHE A O 1
ATOM 1408 N N . LEU A 1 167 ? 1.723 -8.367 -8.805 1 83.94 167 LEU A N 1
ATOM 1409 C CA . LEU A 1 167 ? 1.233 -7.996 -7.48 1 83.94 167 LEU A CA 1
ATOM 1410 C C . LEU A 1 167 ? 2.293 -7.215 -6.711 1 83.94 167 LEU A C 1
ATOM 1412 O O . LEU A 1 167 ? 1.965 -6.305 -5.945 1 83.94 167 LEU A O 1
ATOM 1416 N N . SER A 1 168 ? 3.561 -7.562 -6.906 1 83.5 168 SER A N 1
ATOM 1417 C CA . SER A 1 168 ? 4.645 -6.816 -6.273 1 83.5 168 SER A CA 1
ATOM 1418 C C . SER A 1 168 ? 4.691 -5.379 -6.777 1 83.5 168 SER A C 1
ATOM 1420 O O . SER A 1 168 ? 4.871 -4.445 -5.992 1 83.5 168 SER A O 1
ATOM 1422 N N . GLY A 1 169 ? 4.625 -5.281 -8.102 1 83 169 GLY A N 1
ATOM 1423 C CA . GLY A 1 169 ? 4.586 -3.945 -8.672 1 83 169 GLY A CA 1
ATOM 1424 C C . GLY A 1 169 ? 3.385 -3.137 -8.211 1 83 169 GLY A C 1
ATOM 1425 O O . GLY A 1 169 ? 3.516 -1.958 -7.875 1 83 169 GLY A O 1
ATOM 1426 N N . PHE A 1 170 ? 2.268 -3.748 -8.156 1 83.31 170 PHE A N 1
ATOM 1427 C CA . PHE A 1 170 ? 1.027 -3.137 -7.695 1 83.31 170 PHE A CA 1
ATOM 1428 C C . PHE A 1 170 ? 1.176 -2.633 -6.262 1 83.31 170 PHE A C 1
ATOM 1430 O O . PHE A 1 170 ? 0.876 -1.473 -5.973 1 83.31 170 PHE A O 1
ATOM 1437 N N . CYS A 1 171 ? 1.627 -3.482 -5.398 1 80.25 171 CYS A N 1
ATOM 1438 C CA . CYS A 1 171 ? 1.8 -3.164 -3.986 1 80.25 171 CYS A CA 1
ATOM 1439 C C . CYS A 1 171 ? 2.82 -2.047 -3.799 1 80.25 171 CYS A C 1
ATOM 1441 O O . CYS A 1 171 ? 2.615 -1.142 -2.988 1 80.25 171 CYS A O 1
ATOM 1443 N N . SER A 1 172 ? 3.883 -2.146 -4.543 1 81.06 172 SER A N 1
ATOM 1444 C CA . SER A 1 172 ? 4.945 -1.153 -4.445 1 81.06 172 SER A CA 1
ATOM 1445 C C . SER A 1 172 ? 4.434 0.241 -4.793 1 81.06 172 SER A C 1
ATOM 1447 O O . SER A 1 172 ? 4.699 1.203 -4.07 1 81.06 172 SER A O 1
ATOM 1449 N N . GLN A 1 173 ? 3.742 0.272 -5.871 1 81.62 173 GLN A N 1
ATOM 1450 C CA . GLN A 1 173 ? 3.244 1.571 -6.309 1 81.62 173 GLN A CA 1
ATOM 1451 C C . GLN A 1 173 ? 2.197 2.115 -5.34 1 81.62 173 GLN A C 1
ATOM 1453 O O . GLN A 1 173 ? 2.189 3.309 -5.031 1 81.62 173 GLN A O 1
ATOM 1458 N N . GLN A 1 174 ? 1.336 1.302 -4.914 1 77.38 174 GLN A N 1
ATOM 1459 C CA . GLN A 1 174 ? 0.331 1.713 -3.941 1 77.38 174 GLN A CA 1
ATOM 1460 C C . GLN A 1 174 ? 0.983 2.252 -2.672 1 77.38 174 GLN A C 1
ATOM 1462 O O . GLN A 1 174 ? 0.526 3.246 -2.105 1 77.38 174 GLN A O 1
ATOM 1467 N N . PHE A 1 175 ? 2.01 1.576 -2.236 1 75.75 175 PHE A N 1
ATOM 1468 C CA . PHE A 1 175 ? 2.775 1.997 -1.069 1 75.75 175 PHE A CA 1
ATOM 1469 C C . PHE A 1 175 ? 3.404 3.367 -1.299 1 75.75 175 PHE A C 1
ATOM 1471 O O . PHE A 1 175 ? 3.314 4.246 -0.442 1 75.75 175 PHE A O 1
ATOM 1478 N N . MET A 1 176 ? 3.965 3.455 -2.412 1 78 176 MET A N 1
ATOM 1479 C CA . MET A 1 176 ? 4.641 4.711 -2.723 1 78 176 MET A CA 1
ATOM 1480 C C . MET A 1 176 ? 3.646 5.867 -2.77 1 78 176 MET A C 1
ATOM 1482 O O . MET A 1 176 ? 3.936 6.961 -2.277 1 78 176 MET A O 1
ATOM 1486 N N . ASP A 1 177 ? 2.508 5.605 -3.365 1 75.31 177 ASP A N 1
ATOM 1487 C CA . ASP A 1 177 ? 1.473 6.629 -3.445 1 75.31 177 ASP A CA 1
ATOM 1488 C C . ASP A 1 177 ? 0.997 7.039 -2.053 1 75.31 177 ASP A C 1
ATOM 1490 O O . ASP A 1 177 ? 0.868 8.234 -1.761 1 75.31 177 ASP A O 1
ATOM 1494 N N . LEU A 1 178 ? 0.76 6.117 -1.261 1 72.69 178 LEU A N 1
ATOM 1495 C CA . LEU A 1 178 ? 0.257 6.387 0.082 1 72.69 178 LEU A CA 1
ATOM 1496 C C . LEU A 1 178 ? 1.321 7.07 0.934 1 72.69 178 LEU A C 1
ATOM 1498 O O . LEU A 1 178 ? 1.009 7.953 1.736 1 72.69 178 LEU A O 1
ATOM 1502 N N . LYS A 1 179 ? 2.523 6.59 0.763 1 75.44 179 LYS A N 1
ATOM 1503 C CA . LYS A 1 179 ? 3.625 7.234 1.471 1 75.44 179 LYS A CA 1
ATOM 1504 C C . LYS A 1 179 ? 3.754 8.703 1.068 1 75.44 179 LYS A C 1
ATOM 1506 O O . LYS A 1 179 ? 3.916 9.578 1.924 1 75.44 179 LYS A O 1
ATOM 1511 N N . GLU A 1 180 ? 3.65 8.93 -0.189 1 76.5 180 GLU A N 1
ATOM 1512 C CA . GLU A 1 180 ? 3.725 10.305 -0.676 1 76.5 180 GLU A CA 1
ATOM 1513 C C . GLU A 1 180 ? 2.613 11.164 -0.078 1 76.5 180 GLU A C 1
ATOM 1515 O O . GLU A 1 180 ? 2.842 12.312 0.291 1 76.5 180 GLU A O 1
ATOM 1520 N N . ILE A 1 181 ? 1.544 10.578 0.018 1 73.44 181 ILE A N 1
ATOM 1521 C CA . ILE A 1 181 ? 0.409 11.297 0.587 1 73.44 181 ILE A CA 1
ATOM 1522 C C . ILE A 1 181 ? 0.646 11.539 2.076 1 73.44 181 ILE A C 1
ATOM 1524 O O . ILE A 1 181 ? 0.285 12.594 2.605 1 73.44 181 ILE A O 1
ATOM 1528 N N . SER A 1 182 ? 1.277 10.625 2.68 1 76.06 182 SER A N 1
ATOM 1529 C CA . SER A 1 182 ? 1.455 10.672 4.125 1 76.06 182 SER A CA 1
ATOM 1530 C C . SER A 1 182 ? 2.533 11.68 4.52 1 76.06 182 SER A C 1
ATOM 1532 O O . SER A 1 182 ? 2.553 12.172 5.648 1 76.06 182 SER A O 1
ATOM 1534 N N . ILE A 1 183 ? 3.363 11.992 3.604 1 82.62 183 ILE A N 1
ATOM 1535 C CA . ILE A 1 183 ? 4.496 12.82 4.016 1 82.62 183 ILE A CA 1
ATOM 1536 C C . ILE A 1 183 ? 4.324 14.234 3.479 1 82.62 183 ILE A C 1
ATOM 1538 O O . ILE A 1 183 ? 5.176 15.102 3.705 1 82.62 183 ILE A O 1
ATOM 1542 N N . ARG A 1 184 ? 3.268 14.508 2.795 1 84.12 184 ARG A N 1
ATOM 1543 C CA . ARG A 1 184 ? 3.07 15.82 2.195 1 84.12 184 ARG A CA 1
ATOM 1544 C C . ARG A 1 184 ? 1.911 16.562 2.857 1 84.12 184 ARG A C 1
ATOM 1546 O O . ARG A 1 184 ? 0.968 15.93 3.344 1 84.12 184 ARG A O 1
ATOM 1553 N N . ASP A 1 185 ? 2.066 17.844 2.848 1 81.88 185 ASP A N 1
ATOM 1554 C CA . ASP A 1 185 ? 0.966 18.719 3.246 1 81.88 185 ASP A CA 1
ATOM 1555 C C . ASP A 1 185 ? -0.095 18.797 2.15 1 81.88 185 ASP A C 1
ATOM 1557 O O . ASP A 1 185 ? 0.205 19.172 1.012 1 81.88 185 ASP A O 1
ATOM 1561 N N . PRO A 1 186 ? -1.305 18.438 2.49 1 73.5 186 PRO A N 1
ATOM 1562 C CA . PRO A 1 186 ? -2.338 18.328 1.459 1 73.5 186 PRO A CA 1
ATOM 1563 C C . PRO A 1 186 ? -2.668 19.656 0.802 1 73.5 186 PRO A C 1
ATOM 1565 O O . PRO A 1 186 ? -3.133 19.688 -0.341 1 73.5 186 PRO A O 1
ATOM 1568 N N . LEU A 1 187 ? -2.42 20.719 1.458 1 80.31 187 LEU A N 1
ATOM 1569 C CA . LEU A 1 187 ? -2.777 22.031 0.92 1 80.31 187 LEU A CA 1
ATOM 1570 C C . LEU A 1 187 ? -1.724 22.516 -0.071 1 80.31 187 LEU A C 1
ATOM 1572 O O . LEU A 1 187 ? -2.055 22.906 -1.188 1 80.31 187 LEU A O 1
ATOM 1576 N N . THR A 1 188 ? -0.465 22.391 0.303 1 91.31 188 THR A N 1
ATOM 1577 C CA . THR A 1 188 ? 0.59 23.047 -0.466 1 91.31 188 THR A CA 1
ATOM 1578 C C . THR A 1 188 ? 1.398 22.016 -1.253 1 91.31 188 THR A C 1
ATOM 1580 O O . THR A 1 188 ? 2.168 22.375 -2.146 1 91.31 188 THR A O 1
ATOM 1583 N N . ASN A 1 189 ? 1.291 20.781 -0.901 1 89.25 189 ASN A N 1
ATOM 1584 C CA . ASN A 1 189 ? 2.023 19.672 -1.504 1 89.25 189 ASN A CA 1
ATOM 1585 C C . ASN A 1 189 ? 3.494 19.688 -1.092 1 89.25 189 ASN A C 1
ATOM 1587 O O . ASN A 1 189 ? 4.285 18.875 -1.577 1 89.25 189 ASN A O 1
ATOM 1591 N N . LEU A 1 190 ? 3.828 20.609 -0.265 1 93.75 190 LEU A N 1
ATOM 1592 C CA . LEU A 1 190 ? 5.137 20.516 0.376 1 93.75 190 LEU A CA 1
ATOM 1593 C C . LEU A 1 190 ? 5.18 19.344 1.347 1 93.75 190 LEU A C 1
ATOM 1595 O O . LEU A 1 190 ? 4.148 18.734 1.653 1 93.75 190 LEU A O 1
ATOM 1599 N N . TYR A 1 191 ? 6.391 18.953 1.673 1 91.75 191 TYR A N 1
ATOM 1600 C CA . TYR A 1 191 ? 6.477 17.922 2.691 1 91.75 191 TYR A CA 1
ATOM 1601 C C . TYR A 1 191 ? 5.875 18.391 4.008 1 91.75 191 TYR A C 1
ATOM 1603 O O . TYR A 1 191 ? 5.742 19.594 4.242 1 91.75 191 TYR A O 1
ATOM 1611 N N . ASN A 1 192 ? 5.457 17.469 4.824 1 85.44 192 ASN A N 1
ATOM 1612 C CA . ASN A 1 192 ? 4.879 17.844 6.109 1 85.44 192 ASN A CA 1
ATOM 1613 C C . ASN A 1 192 ? 5.922 17.812 7.223 1 85.44 192 ASN A C 1
ATOM 1615 O O . ASN A 1 192 ? 7.062 17.422 7 1 85.44 192 ASN A O 1
ATOM 1619 N N . ARG A 1 193 ? 5.516 18.266 8.367 1 83.25 193 ARG A N 1
ATOM 1620 C CA . ARG A 1 193 ? 6.406 18.391 9.523 1 83.25 193 ARG A CA 1
ATOM 1621 C C . ARG A 1 193 ? 6.977 17.031 9.914 1 83.25 193 ARG A C 1
ATOM 1623 O O . ARG A 1 193 ? 8.156 16.922 10.266 1 83.25 193 ARG A O 1
ATOM 1630 N N . ARG A 1 194 ? 6.211 16.062 9.867 1 78.69 194 ARG A N 1
ATOM 1631 C CA . ARG A 1 194 ? 6.656 14.727 10.242 1 78.69 194 ARG A CA 1
ATOM 1632 C C . ARG A 1 194 ? 7.836 14.281 9.383 1 78.69 194 ARG A C 1
ATOM 1634 O O . ARG A 1 194 ? 8.82 13.742 9.898 1 78.69 194 ARG A O 1
ATOM 1641 N N . TYR A 1 195 ? 7.625 14.453 8.102 1 87.69 195 TYR A N 1
ATOM 1642 C CA . TYR A 1 195 ? 8.688 14.031 7.199 1 87.69 195 TYR A CA 1
ATOM 1643 C C . TYR A 1 195 ? 9.961 14.82 7.445 1 87.69 195 TYR A C 1
ATOM 1645 O O . TYR A 1 195 ? 11.062 14.32 7.207 1 87.69 195 TYR A O 1
ATOM 1653 N N . PHE A 1 196 ? 9.906 16 7.887 1 92.12 196 PHE A N 1
ATOM 1654 C CA . PHE A 1 196 ? 11.078 16.797 8.242 1 92.12 196 PHE A CA 1
ATOM 1655 C C . PHE A 1 196 ? 11.961 16.031 9.234 1 92.12 196 PHE A C 1
ATOM 1657 O O . PHE A 1 196 ? 13.164 15.891 9.016 1 92.12 196 PHE A O 1
ATOM 1664 N N . TYR A 1 197 ? 11.328 15.578 10.234 1 85.25 197 TYR A N 1
ATOM 1665 C CA . TYR A 1 197 ? 12.078 14.883 11.273 1 85.25 197 TYR A CA 1
ATOM 1666 C C . TYR A 1 197 ? 12.586 13.539 10.773 1 85.25 197 TYR A C 1
ATOM 1668 O O . TYR A 1 197 ? 13.688 13.109 11.133 1 85.25 197 TYR A O 1
ATOM 1676 N N . ASP A 1 198 ? 11.852 12.93 9.906 1 83.31 198 ASP A N 1
ATOM 1677 C CA . ASP A 1 198 ? 12.188 11.602 9.398 1 83.31 198 ASP A CA 1
ATOM 1678 C C . ASP A 1 198 ? 13.406 11.656 8.477 1 83.31 198 ASP A C 1
ATOM 1680 O O . ASP A 1 198 ? 14.203 10.719 8.438 1 83.31 198 ASP A O 1
ATOM 1684 N N . CYS A 1 199 ? 13.484 12.734 7.734 1 89.31 199 CYS A N 1
ATOM 1685 C CA . CYS A 1 199 ? 14.516 12.766 6.707 1 89.31 199 CYS A CA 1
ATOM 1686 C C . CYS A 1 199 ? 15.727 13.562 7.172 1 89.31 199 CYS A C 1
ATOM 1688 O O . CYS A 1 199 ? 16.781 13.523 6.539 1 89.31 199 CYS A O 1
ATOM 1690 N N . LEU A 1 200 ? 15.672 14.18 8.258 1 92.88 200 LEU A N 1
ATOM 1691 C CA . LEU A 1 200 ? 16.688 15.117 8.734 1 92.88 200 LEU A CA 1
ATOM 1692 C C . LEU A 1 200 ? 18.047 14.438 8.852 1 92.88 200 LEU A C 1
ATOM 1694 O O . LEU A 1 200 ? 19.047 14.977 8.398 1 92.88 200 LEU A O 1
ATOM 1698 N N . ASP A 1 201 ? 18.062 13.289 9.461 1 90.69 201 ASP A N 1
ATOM 1699 C CA . ASP A 1 201 ? 19.312 12.578 9.703 1 90.69 201 ASP A CA 1
ATOM 1700 C C . ASP A 1 201 ? 20.062 12.312 8.391 1 90.69 201 ASP A C 1
ATOM 1702 O O . ASP A 1 201 ? 21.266 12.539 8.297 1 90.69 201 ASP A O 1
ATOM 1706 N N . GLU A 1 202 ? 19.375 11.844 7.469 1 92.06 202 GLU A N 1
ATOM 1707 C CA . GLU A 1 202 ? 19.953 11.555 6.16 1 92.06 202 GLU A CA 1
ATOM 1708 C C . GLU A 1 202 ? 20.516 12.812 5.516 1 92.06 202 GLU A C 1
ATOM 1710 O O . GLU A 1 202 ? 21.609 12.789 4.941 1 92.06 202 GLU A O 1
ATOM 1715 N N . LYS A 1 203 ? 19.766 13.883 5.574 1 93.25 203 LYS A N 1
ATOM 1716 C CA . LYS A 1 203 ? 20.188 15.133 4.938 1 93.25 203 LYS A CA 1
ATOM 1717 C C . LYS A 1 203 ? 21.422 15.711 5.621 1 93.25 203 LYS A C 1
ATOM 1719 O O . LYS A 1 203 ? 22.328 16.234 4.953 1 93.25 203 LYS A O 1
ATOM 1724 N N . VAL A 1 204 ? 21.484 15.625 6.891 1 95 204 VAL A N 1
ATOM 1725 C CA . VAL A 1 204 ? 22.641 16.109 7.645 1 95 204 VAL A CA 1
ATOM 1726 C C . VAL A 1 204 ? 23.875 15.266 7.328 1 95 204 VAL A C 1
ATOM 1728 O O . VAL A 1 204 ? 24.953 15.797 7.105 1 95 204 VAL A O 1
ATOM 1731 N N . GLN A 1 205 ? 23.703 13.992 7.258 1 93.62 205 GLN A N 1
ATOM 1732 C CA . GLN A 1 205 ? 24.797 13.086 6.934 1 93.62 205 GLN A CA 1
ATOM 1733 C C . GLN A 1 205 ? 25.312 13.328 5.52 1 93.62 205 GLN A C 1
ATOM 1735 O O . GLN A 1 205 ? 26.516 13.312 5.285 1 93.62 205 GLN A O 1
ATOM 1740 N N . ASP A 1 206 ? 24.391 13.469 4.641 1 94.31 206 ASP A N 1
ATOM 1741 C CA . ASP A 1 206 ? 24.766 13.75 3.26 1 94.31 206 ASP A CA 1
ATOM 1742 C C . ASP A 1 206 ? 25.625 15.008 3.174 1 94.31 206 ASP A C 1
ATOM 1744 O O . ASP A 1 206 ? 26.625 15.031 2.471 1 94.31 206 ASP A O 1
ATOM 1748 N N . ALA A 1 207 ? 25.219 16.031 3.822 1 94.56 207 ALA A N 1
ATOM 1749 C CA . ALA A 1 207 ? 25.938 17.297 3.814 1 94.56 207 ALA A CA 1
ATOM 1750 C C . ALA A 1 207 ? 27.328 17.141 4.41 1 94.56 207 ALA A C 1
ATOM 1752 O O . ALA A 1 207 ? 28.297 17.719 3.902 1 94.56 207 ALA A O 1
ATOM 1753 N N . GLU A 1 208 ? 27.391 16.375 5.422 1 93.75 208 GLU A N 1
ATOM 1754 C CA . GLU A 1 208 ? 28.688 16.109 6.059 1 93.75 208 GLU A CA 1
ATOM 1755 C C . GLU A 1 208 ? 29.609 15.336 5.129 1 93.75 208 GLU A C 1
ATOM 1757 O O . GLU A 1 208 ? 30.781 15.68 4.992 1 93.75 208 GLU A O 1
ATOM 1762 N N . GLN A 1 209 ? 29.078 14.336 4.559 1 94.44 209 GLN A N 1
ATOM 1763 C CA . GLN A 1 209 ? 29.859 13.492 3.668 1 94.44 209 GLN A CA 1
ATOM 1764 C C . GLN A 1 209 ? 30.344 14.273 2.455 1 94.44 209 GLN A C 1
ATOM 1766 O O . GLN A 1 209 ? 31.469 14.055 1.984 1 94.44 209 GLN A O 1
ATOM 1771 N N . MET A 1 210 ? 29.531 15.133 2.018 1 95 210 MET A N 1
ATOM 1772 C CA . MET A 1 210 ? 29.875 15.914 0.83 1 95 210 MET A CA 1
ATOM 1773 C C . MET A 1 210 ? 30.609 17.188 1.21 1 95 210 MET A C 1
ATOM 1775 O O . MET A 1 210 ? 31 17.969 0.339 1 95 210 MET A O 1
ATOM 1779 N N . GLU A 1 211 ? 30.766 17.438 2.482 1 94.19 211 GLU A N 1
ATOM 1780 C CA . GLU A 1 211 ? 31.438 18.625 2.992 1 94.19 211 GLU A CA 1
ATOM 1781 C C . GLU A 1 211 ? 30.797 19.891 2.441 1 94.19 211 GLU A C 1
ATOM 1783 O O . GLU A 1 211 ? 31.484 20.781 1.922 1 94.19 211 GLU A O 1
ATOM 1788 N N . GLN A 1 212 ? 29.531 19.906 2.428 1 95.44 212 GLN A N 1
ATOM 1789 C CA . GLN A 1 212 ? 28.75 21.047 1.973 1 95.44 212 GLN A CA 1
ATOM 1790 C C . GLN A 1 212 ? 27.891 21.609 3.105 1 95.44 212 GLN A C 1
ATOM 1792 O O . GLN A 1 212 ? 27.516 20.891 4.023 1 95.44 212 GLN A O 1
ATOM 1797 N N . PRO A 1 213 ? 27.719 22.906 3.049 1 96.62 213 PRO A N 1
ATOM 1798 C CA . PRO A 1 213 ? 26.844 23.484 4.074 1 96.62 213 PRO A CA 1
ATOM 1799 C C . PRO A 1 213 ? 25.375 23.062 3.912 1 96.62 213 PRO A C 1
ATOM 1801 O O . PRO A 1 213 ? 24.969 22.688 2.814 1 96.62 213 PRO A O 1
ATOM 1804 N N . LEU A 1 214 ? 24.688 23.062 5 1 97.5 214 LEU A N 1
ATOM 1805 C CA . LEU A 1 214 ? 23.25 22.812 5.043 1 97.5 214 LEU A CA 1
ATOM 1806 C C . LEU A 1 214 ? 22.531 23.906 5.832 1 97.5 214 LEU A C 1
ATOM 1808 O O . LEU A 1 214 ? 22.75 24.047 7.039 1 97.5 214 LEU A O 1
ATOM 1812 N N . ALA A 1 215 ? 21.75 24.688 5.152 1 98 215 ALA A N 1
ATOM 1813 C CA . ALA A 1 215 ? 21.031 25.766 5.82 1 98 215 ALA A CA 1
ATOM 1814 C C . ALA A 1 215 ? 19.578 25.375 6.102 1 98 215 ALA A C 1
ATOM 1816 O O . ALA A 1 215 ? 18.984 24.625 5.336 1 98 215 ALA A O 1
ATOM 1817 N N . LEU A 1 216 ? 19.109 25.859 7.207 1 97.88 216 LEU A N 1
ATOM 1818 C CA . LEU A 1 216 ? 17.703 25.797 7.574 1 97.88 216 LEU A CA 1
ATOM 1819 C C . LEU A 1 216 ? 17.062 27.172 7.492 1 97.88 216 LEU A C 1
ATOM 1821 O O . LEU A 1 216 ? 17.594 28.141 8.039 1 97.88 216 LEU A O 1
ATOM 1825 N N . LEU A 1 217 ? 16 27.281 6.715 1 97.62 217 LEU A N 1
ATOM 1826 C CA . LEU A 1 217 ? 15.273 28.531 6.527 1 97.62 217 LEU A CA 1
ATOM 1827 C C . LEU A 1 217 ? 13.836 28.406 7.008 1 97.62 217 LEU A C 1
ATOM 1829 O O . LEU A 1 217 ? 13.109 27.5 6.574 1 97.62 217 LEU A O 1
ATOM 1833 N N . MET A 1 218 ? 13.492 29.25 7.926 1 95.81 218 MET A N 1
ATOM 1834 C CA . MET A 1 218 ? 12.117 29.297 8.414 1 95.81 218 MET A CA 1
ATOM 1835 C C . MET A 1 218 ? 11.398 30.531 7.875 1 95.81 218 MET A C 1
ATOM 1837 O O . MET A 1 218 ? 11.977 31.625 7.84 1 95.81 218 MET A O 1
ATOM 1841 N N . LEU A 1 219 ? 10.203 30.297 7.387 1 95.25 219 LEU A N 1
ATOM 1842 C CA . LEU A 1 219 ? 9.367 31.375 6.887 1 95.25 219 LEU A CA 1
ATOM 1843 C C . LEU A 1 219 ? 8.016 31.391 7.586 1 95.25 219 LEU A C 1
ATOM 1845 O O . LEU A 1 219 ? 7.461 30.328 7.895 1 95.25 219 LEU A O 1
ATOM 1849 N N . ASP A 1 220 ? 7.516 32.531 7.781 1 90.94 220 ASP A N 1
ATOM 1850 C CA . ASP A 1 220 ? 6.172 32.75 8.312 1 90.94 220 ASP A CA 1
ATOM 1851 C C . ASP A 1 220 ? 5.488 33.906 7.598 1 90.94 220 ASP A C 1
ATOM 1853 O O . ASP A 1 220 ? 6.137 34.906 7.242 1 90.94 220 ASP A O 1
ATOM 1857 N N . VAL A 1 221 ? 4.195 33.812 7.488 1 91.06 221 VAL A N 1
ATOM 1858 C CA . VAL A 1 221 ? 3.453 34.906 6.871 1 91.06 221 VAL A CA 1
ATOM 1859 C C . VAL A 1 221 ? 3.1 35.938 7.926 1 91.06 221 VAL A C 1
ATOM 1861 O O . VAL A 1 221 ? 2.469 35.625 8.938 1 91.06 221 VAL A O 1
ATOM 1864 N N . ASN A 1 222 ? 3.516 37.156 7.664 1 88.38 222 ASN A N 1
ATOM 1865 C CA . ASN A 1 222 ? 3.131 38.25 8.57 1 88.38 222 ASN A CA 1
ATOM 1866 C C . ASN A 1 222 ? 1.629 38.5 8.516 1 88.38 222 ASN A C 1
ATOM 1868 O O . ASN A 1 222 ? 1.054 38.656 7.438 1 88.38 222 ASN A O 1
ATOM 1872 N N . ASN A 1 223 ? 0.964 38.531 9.711 1 83.12 223 ASN A N 1
ATOM 1873 C CA . ASN A 1 223 ? -0.448 38.844 9.875 1 83.12 223 ASN A CA 1
ATOM 1874 C C . ASN A 1 223 ? -1.34 37.906 9.078 1 83.12 223 ASN A C 1
ATOM 1876 O O . ASN A 1 223 ? -2.266 38.344 8.398 1 83.12 223 ASN A O 1
ATOM 1880 N N . PHE A 1 224 ? -0.979 36.688 9.062 1 86.12 224 PHE A N 1
ATOM 1881 C CA . PHE A 1 224 ? -1.732 35.688 8.305 1 86.12 224 PHE A CA 1
ATOM 1882 C C . PHE A 1 224 ? -3.174 35.625 8.797 1 86.12 224 PHE A C 1
ATOM 1884 O O . PHE A 1 224 ? -4.098 35.438 7.996 1 86.12 224 PHE A O 1
ATOM 1891 N N . LYS A 1 225 ? -3.346 35.656 10.078 1 75.88 225 LYS A N 1
ATOM 1892 C CA . LYS A 1 225 ? -4.699 35.656 10.625 1 75.88 225 LYS A CA 1
ATOM 1893 C C . LYS A 1 225 ? -5.523 36.812 10.07 1 75.88 225 LYS A C 1
ATOM 1895 O O . LYS A 1 225 ? -6.711 36.625 9.773 1 75.88 225 LYS A O 1
ATOM 1900 N N . TYR A 1 226 ? -4.918 37.875 10.07 1 77.19 226 TYR A N 1
ATOM 1901 C CA . TYR A 1 226 ? -5.598 39.031 9.508 1 77.19 226 TYR A CA 1
ATOM 1902 C C . TYR A 1 226 ? -6.035 38.781 8.07 1 77.19 226 TYR A C 1
ATOM 1904 O O . TYR A 1 226 ? -7.141 39.156 7.672 1 77.19 226 TYR A O 1
ATOM 1912 N N . VAL A 1 227 ? -5.188 38.188 7.316 1 83.81 227 VAL A N 1
ATOM 1913 C CA . VAL A 1 227 ? -5.5 37.875 5.93 1 83.81 227 VAL A CA 1
ATOM 1914 C C . VAL A 1 227 ? -6.719 36.938 5.879 1 83.81 227 VAL A C 1
ATOM 1916 O O . VAL A 1 227 ? -7.629 37.156 5.078 1 83.81 227 VAL A O 1
ATOM 1919 N N . ASN A 1 228 ? -6.754 35.969 6.727 1 78.06 228 ASN A N 1
ATOM 1920 C CA . ASN A 1 228 ? -7.879 35.062 6.781 1 78.06 228 ASN A CA 1
ATOM 1921 C C . ASN A 1 228 ? -9.164 35.75 7.199 1 78.06 228 ASN A C 1
ATOM 1923 O O . ASN A 1 228 ? -10.234 35.5 6.629 1 78.06 228 ASN A O 1
ATOM 1927 N N . ASP A 1 229 ? -9.031 36.594 8.148 1 73.44 229 ASP A N 1
ATOM 1928 C CA . ASP A 1 229 ? -10.188 37.312 8.695 1 73.44 229 ASP A CA 1
ATOM 1929 C C . ASP A 1 229 ? -10.766 38.281 7.684 1 73.44 229 ASP A C 1
ATOM 1931 O O . ASP A 1 229 ? -11.984 38.438 7.578 1 73.44 229 ASP A O 1
ATOM 1935 N N . GLU A 1 230 ? -9.852 38.938 7.023 1 78.31 230 GLU A N 1
ATOM 1936 C CA . GLU A 1 230 ? -10.258 40 6.113 1 78.31 230 GLU A CA 1
ATOM 1937 C C . GLU A 1 230 ? -10.727 39.438 4.773 1 78.31 230 GLU A C 1
ATOM 1939 O O . GLU A 1 230 ? -11.672 39.938 4.176 1 78.31 230 GLU A O 1
ATOM 1944 N N . PHE A 1 231 ? -10.055 38.406 4.316 1 81 231 PHE A N 1
ATOM 1945 C CA . PHE A 1 231 ? -10.305 37.969 2.943 1 81 231 PHE A CA 1
ATOM 1946 C C . PHE A 1 231 ? -10.852 36.562 2.902 1 81 231 PHE A C 1
ATOM 1948 O O . PHE A 1 231 ? -11.266 36.094 1.846 1 81 231 PHE A O 1
ATOM 1955 N N . GLY A 1 232 ? -10.883 35.938 3.996 1 75.62 232 GLY A N 1
ATOM 1956 C CA . GLY A 1 232 ? -11.406 34.594 4.055 1 75.62 232 GLY A CA 1
ATOM 1957 C C . GLY A 1 232 ? -10.32 33.531 4.055 1 75.62 232 GLY A C 1
ATOM 1958 O O . GLY A 1 232 ? -9.211 33.781 3.574 1 75.62 232 GLY A O 1
ATOM 1959 N N . HIS A 1 233 ? -10.633 32.312 4.473 1 74.69 233 HIS A N 1
ATOM 1960 C CA . HIS A 1 233 ? -9.68 31.219 4.59 1 74.69 233 HIS A CA 1
ATOM 1961 C C . HIS A 1 233 ? -9.219 30.734 3.217 1 74.69 233 HIS A C 1
ATOM 1963 O O . HIS A 1 233 ? -8.086 30.281 3.064 1 74.69 233 HIS A O 1
ATOM 1969 N N . ASN A 1 234 ? -10.078 30.812 2.322 1 80.06 234 ASN A N 1
ATOM 1970 C CA . ASN A 1 234 ? -9.695 30.422 0.972 1 80.06 234 ASN A CA 1
ATOM 1971 C C . ASN A 1 234 ? -8.547 31.266 0.435 1 80.06 234 ASN A C 1
ATOM 1973 O O . ASN A 1 234 ? -7.668 30.766 -0.262 1 80.06 234 ASN A O 1
ATOM 1977 N N . LYS A 1 235 ? -8.641 32.5 0.721 1 84.69 235 LYS A N 1
ATOM 1978 C CA . LYS A 1 235 ? -7.57 33.375 0.29 1 84.69 235 LYS A CA 1
ATOM 1979 C C . LYS A 1 235 ? -6.273 33.094 1.04 1 84.69 235 LYS A C 1
ATOM 1981 O O . LYS A 1 235 ? -5.184 33.219 0.48 1 84.69 235 LYS A O 1
ATOM 1986 N N . GLY A 1 236 ? -6.395 32.75 2.258 1 88 236 GLY A N 1
ATOM 1987 C CA . GLY A 1 236 ? -5.238 32.312 3.01 1 88 236 GLY A CA 1
ATOM 1988 C C . GLY A 1 236 ? -4.594 31.062 2.42 1 88 236 GLY A C 1
ATOM 1989 O O . GLY A 1 236 ? -3.369 31 2.293 1 88 236 GLY A O 1
ATOM 1990 N N . ASP A 1 237 ? -5.445 30.203 2.002 1 86.69 237 ASP A N 1
ATOM 1991 C CA . ASP A 1 237 ? -4.957 28.984 1.37 1 86.69 237 ASP A CA 1
ATOM 1992 C C . ASP A 1 237 ? -4.215 29.297 0.072 1 86.69 237 ASP A C 1
ATOM 1994 O O . ASP A 1 237 ? -3.182 28.688 -0.219 1 86.69 237 ASP A O 1
ATOM 1998 N N . GLU A 1 238 ? -4.805 30.125 -0.646 1 92 238 GLU A N 1
ATOM 1999 C CA . GLU A 1 238 ? -4.168 30.531 -1.894 1 92 238 GLU A CA 1
ATOM 2000 C C . GLU A 1 238 ? -2.781 31.109 -1.64 1 92 238 GLU A C 1
ATOM 2002 O O . GLU A 1 238 ? -1.856 30.891 -2.424 1 92 238 GLU A O 1
ATOM 2007 N N . LEU A 1 239 ? -2.721 31.906 -0.616 1 93.81 239 LEU A N 1
ATOM 2008 C CA . LEU A 1 239 ? -1.451 32.5 -0.237 1 93.81 239 LEU A CA 1
ATOM 2009 C C . LEU A 1 239 ? -0.418 31.438 0.115 1 93.81 239 LEU A C 1
ATOM 2011 O O . LEU A 1 239 ? 0.725 31.5 -0.343 1 93.81 239 LEU A O 1
ATOM 2015 N N . LEU A 1 240 ? -0.784 30.531 0.897 1 94.12 240 LEU A N 1
ATOM 2016 C CA . LEU A 1 240 ? 0.108 29.453 1.288 1 94.12 240 LEU A CA 1
ATOM 2017 C C . LEU A 1 240 ? 0.575 28.656 0.068 1 94.12 240 LEU A C 1
ATOM 2019 O O . LEU A 1 240 ? 1.753 28.312 -0.038 1 94.12 240 LEU A O 1
ATOM 2023 N N . CYS A 1 241 ? -0.337 28.406 -0.853 1 95.19 241 CYS A N 1
ATOM 2024 C CA . CYS A 1 241 ? -0.007 27.703 -2.08 1 95.19 241 CYS A CA 1
ATOM 2025 C C . CYS A 1 241 ? 0.968 28.5 -2.934 1 95.19 241 CYS A C 1
ATOM 2027 O O . CYS A 1 241 ? 1.869 27.938 -3.553 1 95.19 241 CYS A O 1
ATOM 2029 N N . ARG A 1 242 ? 0.761 29.766 -2.943 1 95.25 242 ARG A N 1
ATOM 2030 C CA . ARG A 1 242 ? 1.65 30.641 -3.709 1 95.25 242 ARG A CA 1
ATOM 2031 C C . ARG A 1 242 ? 3.076 30.578 -3.172 1 95.25 242 ARG A C 1
ATOM 2033 O O . ARG A 1 242 ? 4.035 30.562 -3.943 1 95.25 242 ARG A O 1
ATOM 2040 N N . ILE A 1 243 ? 3.225 30.562 -1.909 1 95.44 243 ILE A N 1
ATOM 2041 C CA . ILE A 1 243 ? 4.539 30.453 -1.287 1 95.44 243 ILE A CA 1
ATOM 2042 C C . ILE A 1 243 ? 5.199 29.141 -1.701 1 95.44 243 ILE A C 1
ATOM 2044 O O . ILE A 1 243 ? 6.383 29.109 -2.043 1 95.44 243 ILE A O 1
ATOM 2048 N N . ALA A 1 244 ? 4.453 28.109 -1.649 1 95.81 244 ALA A N 1
ATOM 2049 C CA . ALA A 1 244 ? 4.957 26.797 -2.051 1 95.81 244 ALA A CA 1
ATOM 2050 C C . ALA A 1 244 ? 5.402 26.812 -3.51 1 95.81 244 ALA A C 1
ATOM 2052 O O . ALA A 1 244 ? 6.438 26.234 -3.852 1 95.81 244 ALA A O 1
ATOM 2053 N N . GLU A 1 245 ? 4.629 27.391 -4.352 1 95.44 245 GLU A N 1
ATOM 2054 C CA . GLU A 1 245 ? 4.953 27.5 -5.773 1 95.44 245 GLU A CA 1
ATOM 2055 C C . GLU A 1 245 ? 6.25 28.281 -5.984 1 95.44 245 GLU A C 1
ATOM 2057 O O . GLU A 1 245 ? 7.078 27.891 -6.816 1 95.44 245 GLU A O 1
ATOM 2062 N N . LEU A 1 246 ? 6.387 29.344 -5.301 1 95.19 246 LEU A N 1
ATOM 2063 C CA . LEU A 1 246 ? 7.59 30.156 -5.41 1 95.19 246 LEU A CA 1
ATOM 2064 C C . LEU A 1 246 ? 8.82 29.391 -4.957 1 95.19 246 LEU A C 1
ATOM 2066 O O . LEU A 1 246 ? 9.891 29.516 -5.547 1 95.19 246 LEU A O 1
ATOM 2070 N N . ALA A 1 247 ? 8.656 28.641 -3.926 1 94.81 247 ALA A N 1
ATOM 2071 C CA . ALA A 1 247 ? 9.75 27.781 -3.457 1 94.81 247 ALA A CA 1
ATOM 2072 C C . ALA A 1 247 ? 10.156 26.766 -4.52 1 94.81 247 ALA A C 1
ATOM 2074 O O . ALA A 1 247 ? 11.344 26.516 -4.727 1 94.81 247 ALA A O 1
ATOM 2075 N N . GLN A 1 248 ? 9.188 26.25 -5.141 1 92.12 248 GLN A N 1
ATOM 2076 C CA . GLN A 1 248 ? 9.445 25.281 -6.199 1 92.12 248 GLN A CA 1
ATOM 2077 C C . GLN A 1 248 ? 10.141 25.938 -7.391 1 92.12 248 GLN A C 1
ATOM 2079 O O . GLN A 1 248 ? 11.008 25.328 -8.016 1 92.12 248 GLN A O 1
ATOM 2084 N N . GLU A 1 249 ? 9.703 27.078 -7.707 1 92.31 249 GLU A N 1
ATOM 2085 C CA . GLU A 1 249 ? 10.328 27.828 -8.797 1 92.31 249 GLU A CA 1
ATOM 2086 C C . GLU A 1 249 ? 11.812 28.062 -8.523 1 92.31 249 GLU A C 1
ATOM 2088 O O . GLU A 1 249 ? 12.609 28.141 -9.461 1 92.31 249 GLU A O 1
ATOM 2093 N N . GLN A 1 250 ? 12.141 28.156 -7.305 1 92 250 GLN A N 1
ATOM 2094 C CA . GLN A 1 250 ? 13.531 28.359 -6.922 1 92 250 GLN A CA 1
ATOM 2095 C C . GLN A 1 250 ? 14.25 27.031 -6.695 1 92 250 GLN A C 1
ATOM 2097 O O . GLN A 1 250 ? 15.352 27 -6.152 1 92 250 GLN A O 1
ATOM 2102 N N . SER A 1 251 ? 13.594 25.906 -7 1 90.56 251 SER A N 1
ATOM 2103 C CA . SER A 1 251 ? 14.125 24.547 -6.9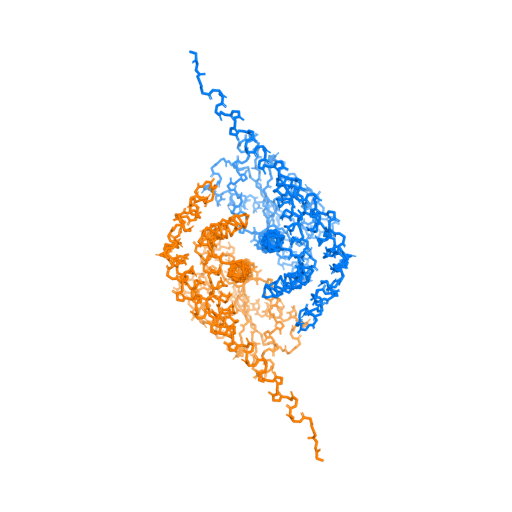41 1 90.56 251 SER A CA 1
ATOM 2104 C C . SER A 1 251 ? 14.469 24.156 -5.508 1 90.56 251 SER A C 1
ATOM 2106 O O . SER A 1 251 ? 15.484 23.484 -5.27 1 90.56 251 SER A O 1
ATOM 2108 N N . LEU A 1 252 ? 13.758 24.703 -4.602 1 93.06 252 LEU A N 1
ATOM 2109 C CA . LEU A 1 252 ? 13.906 24.266 -3.221 1 93.06 252 LEU A CA 1
ATOM 2110 C C . LEU A 1 252 ? 13.25 22.906 -3.008 1 93.06 252 LEU A C 1
ATOM 2112 O O . LEU A 1 252 ? 12.047 22.828 -2.721 1 93.06 252 LEU A O 1
ATOM 2116 N N . GLU A 1 253 ? 13.992 21.906 -2.996 1 91.62 253 GLU A N 1
ATOM 2117 C CA . GLU A 1 253 ? 13.492 20.531 -3.053 1 91.62 253 GLU A CA 1
ATOM 2118 C C . GLU A 1 253 ? 12.93 20.094 -1.706 1 91.62 253 GLU A C 1
ATOM 2120 O O . GLU A 1 253 ? 11.984 19.297 -1.65 1 91.62 253 GLU A O 1
ATOM 2125 N N . TYR A 1 254 ? 13.531 20.625 -0.641 1 95.5 254 TYR A N 1
ATOM 2126 C CA . TYR A 1 254 ? 13.133 20.141 0.68 1 95.5 254 TYR A CA 1
ATOM 2127 C C . TYR A 1 254 ? 12.422 21.234 1.462 1 95.5 254 TYR A C 1
ATOM 2129 O O . TYR A 1 254 ? 12.969 21.781 2.426 1 95.5 254 TYR A O 1
ATOM 2137 N N . GLY A 1 255 ? 11.203 21.5 1.03 1 97.06 255 GLY A N 1
ATOM 2138 C CA . GLY A 1 255 ? 10.305 22.422 1.713 1 97.06 255 GLY A CA 1
ATOM 2139 C C . GLY A 1 255 ? 9.25 21.719 2.543 1 97.06 255 GLY A C 1
ATOM 2140 O O . GLY A 1 255 ? 8.688 20.703 2.113 1 97.06 255 GLY A O 1
ATOM 2141 N N . PHE A 1 256 ? 9.031 22.25 3.775 1 95 256 PHE A N 1
ATOM 2142 C CA . PHE A 1 256 ? 8.117 21.641 4.73 1 95 256 PHE A CA 1
ATOM 2143 C C . PHE A 1 256 ? 7.117 22.656 5.266 1 95 256 PHE A C 1
ATOM 2145 O O . PHE A 1 256 ? 7.492 23.766 5.625 1 95 256 PHE A O 1
ATOM 2152 N N . ARG A 1 257 ? 5.891 22.281 5.27 1 91.44 257 ARG A N 1
ATOM 2153 C CA . ARG A 1 257 ? 4.926 23.094 6.008 1 91.44 257 ARG A CA 1
ATOM 2154 C C . ARG A 1 257 ? 4.699 22.531 7.406 1 91.44 257 ARG A C 1
ATOM 2156 O O . ARG A 1 257 ? 4.211 21.406 7.559 1 91.44 257 ARG A O 1
ATOM 2163 N N . PHE A 1 258 ? 5.152 23.234 8.398 1 82.69 258 PHE A N 1
ATOM 2164 C CA . PHE A 1 258 ? 5.078 22.797 9.781 1 82.69 258 PHE A CA 1
ATOM 2165 C C . PHE A 1 258 ? 3.676 23 10.344 1 82.69 258 PHE A C 1
ATOM 2167 O O . PHE A 1 258 ? 3.275 22.312 11.289 1 82.69 258 PHE A O 1
ATOM 2174 N N . GLY A 1 259 ? 2.932 23.766 9.766 1 72.94 259 GLY A N 1
ATOM 2175 C CA . GLY A 1 259 ? 1.565 24.047 10.18 1 72.94 259 GLY A CA 1
ATOM 2176 C C . GLY A 1 259 ? 1.159 25.484 9.977 1 72.94 259 GLY A C 1
ATOM 2177 O O . GLY A 1 259 ? 2.004 26.391 9.992 1 72.94 259 GLY A O 1
ATOM 2178 N N . GLY A 1 260 ? -0.12 25.672 9.844 1 78.75 260 GLY A N 1
ATOM 2179 C CA . GLY A 1 260 ? -0.653 27.016 9.648 1 78.75 260 GLY A CA 1
ATOM 2180 C C . GLY A 1 260 ? 0.026 27.766 8.516 1 78.75 260 GLY A C 1
ATOM 2181 O O . GLY A 1 260 ? -0.136 27.422 7.348 1 78.75 260 GLY A O 1
ATOM 2182 N N . ASP A 1 261 ? 0.833 28.781 8.945 1 87.56 261 ASP A N 1
ATOM 2183 C CA . ASP A 1 261 ? 1.524 29.641 7.992 1 87.56 261 ASP A CA 1
ATOM 2184 C C . ASP A 1 261 ? 3.039 29.5 8.117 1 87.56 261 ASP A C 1
ATOM 2186 O O . ASP A 1 261 ? 3.791 30.328 7.598 1 87.56 261 ASP A O 1
ATOM 2190 N N . GLU A 1 262 ? 3.445 28.438 8.766 1 87.88 262 GLU A N 1
ATOM 2191 C CA . GLU A 1 262 ? 4.867 28.234 9.039 1 87.88 262 GLU A CA 1
ATOM 2192 C C . GLU A 1 262 ? 5.488 27.25 8.055 1 87.88 262 GLU A C 1
ATOM 2194 O O . GLU A 1 262 ? 4.973 26.156 7.867 1 87.88 262 GLU A O 1
ATOM 2199 N N . PHE A 1 263 ? 6.582 27.656 7.395 1 95.44 263 PHE A N 1
ATOM 2200 C CA . PHE A 1 263 ? 7.336 26.828 6.457 1 95.44 263 PHE A CA 1
ATOM 2201 C C . PHE A 1 263 ? 8.781 26.672 6.918 1 95.44 263 PHE A C 1
ATOM 2203 O O . PHE A 1 263 ? 9.352 27.578 7.516 1 95.44 263 PHE A O 1
ATOM 2210 N N . VAL A 1 264 ? 9.32 25.531 6.688 1 96.06 264 VAL A N 1
ATOM 2211 C CA . VAL A 1 264 ? 10.727 25.266 6.941 1 96.06 264 VAL A CA 1
ATOM 2212 C C . VAL A 1 264 ? 11.375 24.656 5.695 1 96.06 264 VAL A C 1
ATOM 2214 O O . VAL A 1 264 ? 10.766 23.828 5.016 1 96.06 264 VAL A O 1
ATOM 2217 N N . PHE A 1 265 ? 12.523 25.125 5.352 1 97.81 265 PHE A N 1
ATOM 2218 C CA . PHE A 1 265 ? 13.258 24.609 4.203 1 97.81 265 PHE A CA 1
ATOM 2219 C C . PHE A 1 265 ? 14.641 24.109 4.625 1 97.81 265 PHE A C 1
ATOM 2221 O O . PHE A 1 265 ? 15.305 24.734 5.453 1 97.81 265 PHE A O 1
ATOM 2228 N N . LEU A 1 266 ? 15 23 4.148 1 97.5 266 LEU A N 1
ATOM 2229 C CA . LEU A 1 266 ? 16.375 22.516 4.188 1 97.5 266 LEU A CA 1
ATOM 2230 C C . LEU A 1 266 ? 17.078 22.781 2.855 1 97.5 266 LEU A C 1
ATOM 2232 O O . LEU A 1 266 ? 16.594 22.359 1.804 1 97.5 266 LEU A O 1
ATOM 2236 N N . LEU A 1 267 ? 18.156 23.438 2.895 1 97.44 267 LEU A N 1
ATOM 2237 C CA . LEU A 1 267 ? 18.844 23.859 1.68 1 97.44 267 LEU A CA 1
ATOM 2238 C C . LEU A 1 267 ? 20.25 23.297 1.631 1 97.44 267 LEU A C 1
ATOM 2240 O O . LEU A 1 267 ? 21.203 23.953 2.074 1 97.44 267 LEU A O 1
ATOM 2244 N N . PRO A 1 268 ? 20.391 22.172 0.993 1 95.88 268 PRO A N 1
ATOM 2245 C CA . PRO A 1 268 ? 21.734 21.578 0.856 1 95.88 268 PRO A CA 1
ATOM 2246 C C . PRO A 1 268 ? 22.641 22.406 -0.051 1 95.88 268 PRO A C 1
ATOM 2248 O O . PRO A 1 268 ? 22.219 22.859 -1.116 1 95.88 268 PRO A O 1
ATOM 2251 N N . GLY A 1 269 ? 23.812 22.594 0.37 1 95.69 269 GLY A N 1
ATOM 2252 C CA . GLY A 1 269 ? 24.797 23.312 -0.42 1 95.69 269 GLY A CA 1
ATOM 2253 C C . GLY A 1 269 ? 24.625 24.828 -0.352 1 95.69 269 GLY A C 1
ATOM 2254 O O . GLY A 1 269 ? 25.25 25.562 -1.117 1 95.69 269 GLY A O 1
ATOM 2255 N N . VAL A 1 270 ? 23.781 25.266 0.552 1 95.88 270 VAL A N 1
ATOM 2256 C CA . VAL A 1 270 ? 23.469 26.688 0.686 1 95.88 270 VAL A CA 1
ATOM 2257 C C . VAL A 1 270 ? 23.938 27.188 2.051 1 95.88 270 VAL A C 1
ATOM 2259 O O . VAL A 1 270 ? 23.688 26.547 3.074 1 95.88 270 VAL A O 1
ATOM 2262 N N . SER A 1 271 ? 24.688 28.312 2.041 1 96.06 271 SER A N 1
ATOM 2263 C CA . SER A 1 271 ? 25.125 28.938 3.289 1 96.06 271 SER A CA 1
ATOM 2264 C C . SER A 1 271 ? 23.969 29.672 3.967 1 96.06 271 SER A C 1
ATOM 2266 O O . SER A 1 271 ? 22.922 29.875 3.367 1 96.06 271 SER A O 1
ATOM 2268 N N . GLU A 1 272 ? 24.234 30 5.195 1 96.69 272 GLU A N 1
ATOM 2269 C CA . GLU A 1 272 ? 23.234 30.766 5.945 1 96.69 272 GLU A CA 1
ATOM 2270 C C . GLU A 1 272 ? 22.891 32.062 5.227 1 96.69 272 GLU A C 1
ATOM 2272 O O . GLU A 1 272 ? 21.719 32.406 5.086 1 96.69 272 GLU A O 1
ATOM 2277 N N . ASP A 1 273 ? 23.891 32.781 4.738 1 96.06 273 ASP A N 1
ATOM 2278 C CA . ASP A 1 273 ? 23.688 34.062 4.039 1 96.06 273 ASP A CA 1
ATOM 2279 C C . ASP A 1 273 ? 22.875 33.844 2.758 1 96.06 273 ASP A C 1
ATOM 2281 O O . ASP A 1 273 ? 21.984 34.625 2.449 1 96.06 273 ASP A O 1
ATOM 2285 N N . GLU A 1 274 ? 23.234 32.812 2.07 1 96.5 274 GLU A N 1
ATOM 2286 C CA . GLU A 1 274 ? 22.516 32.5 0.834 1 96.5 274 GLU A CA 1
ATOM 2287 C C . GLU A 1 274 ? 21.062 32.125 1.113 1 96.5 274 GLU A C 1
ATOM 2289 O O . GLU A 1 274 ? 20.172 32.406 0.3 1 96.5 274 GLU A O 1
ATOM 2294 N N . ALA A 1 275 ? 20.844 31.516 2.227 1 97.12 275 ALA A N 1
ATOM 2295 C CA . ALA A 1 275 ? 19.484 31.188 2.621 1 97.12 275 ALA A CA 1
ATOM 2296 C C . ALA A 1 275 ? 18.641 32.438 2.824 1 97.12 275 ALA A C 1
ATOM 2298 O O . ALA A 1 275 ? 17.469 32.469 2.439 1 97.12 275 ALA A O 1
ATOM 2299 N N . TYR A 1 276 ? 19.234 33.438 3.428 1 96.12 276 TYR A N 1
ATOM 2300 C CA . TYR A 1 276 ? 18.531 34.688 3.596 1 96.12 276 TYR A CA 1
ATOM 2301 C C . TYR A 1 276 ? 18.219 35.344 2.246 1 96.12 276 TYR A C 1
ATOM 2303 O O . TYR A 1 276 ? 17.156 35.938 2.061 1 96.12 276 TYR A O 1
ATOM 2311 N N . GLU A 1 277 ? 19.156 35.219 1.371 1 96.38 277 GLU A N 1
ATOM 2312 C CA . GLU A 1 277 ? 18.906 35.75 0.028 1 96.38 277 GLU A CA 1
ATOM 2313 C C . GLU A 1 277 ? 17.719 35.062 -0.628 1 96.38 277 GLU A C 1
ATOM 2315 O O . GLU A 1 277 ? 16.922 35.719 -1.31 1 96.38 277 GLU A O 1
ATOM 2320 N N . THR A 1 278 ? 17.703 33.781 -0.445 1 96 278 THR A N 1
ATOM 2321 C CA . THR A 1 278 ? 16.578 33.031 -0.966 1 96 278 THR A CA 1
ATOM 2322 C C . THR A 1 278 ? 15.266 33.531 -0.384 1 96 278 THR A C 1
ATOM 2324 O O . THR A 1 278 ? 14.281 33.656 -1.105 1 96 278 THR A O 1
ATOM 2327 N N . ALA A 1 279 ? 15.219 33.781 0.885 1 95.69 279 ALA A N 1
ATOM 2328 C CA . ALA A 1 279 ? 14.023 34.281 1.564 1 95.69 279 ALA A CA 1
ATOM 2329 C C . ALA A 1 279 ? 13.594 35.625 1.013 1 95.69 279 ALA A C 1
ATOM 2331 O O . ALA A 1 279 ? 12.406 35.875 0.795 1 95.69 279 ALA A O 1
ATOM 2332 N N . VAL A 1 280 ? 14.547 36.469 0.813 1 94.56 280 VAL A N 1
ATOM 2333 C CA . VAL A 1 280 ? 14.289 37.812 0.305 1 94.56 280 VAL A CA 1
ATOM 2334 C C . VAL A 1 280 ? 13.688 37.719 -1.095 1 94.56 280 VAL A C 1
ATOM 2336 O O . VAL A 1 280 ? 12.789 38.5 -1.438 1 94.56 280 VAL A O 1
ATOM 2339 N N . GLU A 1 281 ? 14.188 36.812 -1.828 1 95.56 281 GLU A N 1
ATOM 2340 C CA . GLU A 1 281 ? 13.664 36.656 -3.182 1 95.56 281 GLU A CA 1
ATOM 2341 C C . GLU A 1 281 ? 12.211 36.188 -3.158 1 95.56 281 GLU A C 1
ATOM 2343 O O . GLU A 1 281 ? 11.383 36.719 -3.916 1 95.56 281 GLU A O 1
ATOM 2348 N N . ILE A 1 282 ? 11.945 35.281 -2.326 1 95.12 282 ILE A N 1
ATOM 2349 C CA . ILE A 1 282 ? 10.578 34.781 -2.205 1 95.12 282 ILE A CA 1
ATOM 2350 C C . ILE A 1 282 ? 9.664 35.906 -1.724 1 95.12 282 ILE A C 1
ATOM 2352 O O . ILE A 1 282 ? 8.57 36.094 -2.252 1 95.12 282 ILE A O 1
ATOM 2356 N N . ASP A 1 283 ? 10.125 36.625 -0.783 1 94.25 283 ASP A N 1
ATOM 2357 C CA . ASP A 1 283 ? 9.359 37.719 -0.223 1 94.25 283 ASP A CA 1
ATOM 2358 C C . ASP A 1 283 ? 9.07 38.781 -1.287 1 94.25 283 ASP A C 1
ATOM 2360 O O . ASP A 1 283 ? 7.957 39.312 -1.363 1 94.25 283 ASP A O 1
ATOM 2364 N N . SER A 1 284 ? 10.062 39.094 -2.043 1 94.62 284 SER A N 1
ATOM 2365 C CA . SER A 1 284 ? 9.922 40.094 -3.094 1 94.62 284 SER A CA 1
ATOM 2366 C C . SER A 1 284 ? 8.875 39.656 -4.125 1 94.62 284 SER A C 1
ATOM 2368 O O . SER A 1 284 ? 8.062 40.469 -4.562 1 94.62 284 SER A O 1
ATOM 2370 N N . LYS A 1 285 ? 8.914 38.469 -4.484 1 94.94 285 LYS A N 1
ATOM 2371 C CA . LYS A 1 285 ? 7.961 37.969 -5.465 1 94.94 285 LYS A CA 1
ATOM 2372 C C . LYS A 1 285 ? 6.543 37.938 -4.898 1 94.94 285 LYS A C 1
ATOM 2374 O O . LYS A 1 285 ? 5.574 38.156 -5.629 1 94.94 285 LYS A O 1
ATOM 2379 N N . LEU A 1 286 ? 6.457 37.656 -3.67 1 93.31 286 LEU A N 1
ATOM 2380 C CA . LEU A 1 286 ? 5.152 37.656 -3.016 1 93.31 286 LEU A CA 1
ATOM 2381 C C . LEU A 1 286 ? 4.574 39.062 -2.961 1 93.31 286 LEU A C 1
ATOM 2383 O O . LEU A 1 286 ? 3.373 39.25 -3.16 1 93.31 286 LEU A O 1
ATOM 2387 N N . LEU A 1 287 ? 5.422 40 -2.676 1 90.94 287 LEU A N 1
ATOM 2388 C CA . LEU A 1 287 ? 5.016 41.406 -2.629 1 90.94 287 LEU A CA 1
ATOM 2389 C C . LEU A 1 287 ? 4.535 41.875 -3.998 1 90.94 287 LEU A C 1
ATOM 2391 O O . LEU A 1 287 ? 3.631 42.719 -4.09 1 90.94 287 LEU A O 1
ATOM 2395 N N . ASP A 1 288 ? 5.117 41.344 -4.988 1 91.56 288 ASP A N 1
ATOM 2396 C CA . ASP A 1 288 ? 4.711 41.688 -6.352 1 91.56 288 ASP A CA 1
ATOM 2397 C C . ASP A 1 288 ? 3.324 41.125 -6.66 1 91.56 288 ASP A C 1
ATOM 2399 O O . ASP A 1 288 ? 2.568 41.719 -7.438 1 91.56 288 ASP A O 1
ATOM 2403 N N . TRP A 1 289 ? 3.072 40.031 -6.074 1 89 289 TRP A N 1
ATOM 2404 C CA . TRP A 1 289 ? 1.786 39.375 -6.27 1 89 289 TRP A CA 1
ATOM 2405 C C . TRP A 1 289 ? 0.683 40.094 -5.5 1 89 289 TRP A C 1
ATOM 2407 O O . TRP A 1 289 ? -0.373 40.406 -6.059 1 89 289 TRP A O 1
ATOM 2417 N N . LYS A 1 290 ? 0.983 40.344 -4.191 1 89.5 290 LYS A N 1
ATOM 2418 C CA . LYS A 1 290 ? 0.092 41.094 -3.324 1 89.5 290 LYS A CA 1
ATOM 2419 C C . LYS A 1 290 ? 0.881 42.031 -2.412 1 89.5 290 LYS A C 1
ATOM 2421 O O . LYS A 1 290 ? 1.544 41.594 -1.477 1 89.5 290 LYS A O 1
ATOM 2426 N N . GLN A 1 291 ? 0.551 43.25 -2.477 1 85.19 291 GLN A N 1
ATOM 2427 C CA . GLN A 1 291 ? 1.39 44.281 -1.873 1 85.19 291 GLN A CA 1
ATOM 2428 C C . GLN A 1 291 ? 1.238 44.281 -0.354 1 85.19 291 GLN A C 1
ATOM 2430 O O . GLN A 1 291 ? 2.102 44.812 0.356 1 85.19 291 GLN A O 1
ATOM 2435 N N . TYR A 1 292 ? 0.246 43.688 0.135 1 83.31 292 TYR A N 1
ATOM 2436 C CA . TYR A 1 292 ? 0.017 43.781 1.573 1 83.31 292 TYR A CA 1
ATOM 2437 C C . TYR A 1 292 ? 0.526 42.531 2.291 1 83.31 292 TYR A C 1
ATOM 2439 O O . TYR A 1 292 ? 0.378 42.406 3.508 1 83.31 292 TYR A O 1
ATOM 2447 N N . ILE A 1 293 ? 1.129 41.625 1.57 1 89.31 293 ILE A N 1
ATOM 2448 C CA . ILE A 1 293 ? 1.613 40.375 2.152 1 89.31 293 ILE A CA 1
ATOM 2449 C C . ILE A 1 293 ? 3.133 40.438 2.285 1 89.31 293 ILE A C 1
ATOM 2451 O O . ILE A 1 293 ? 3.83 40.844 1.363 1 89.31 293 ILE A O 1
ATOM 2455 N N . SER A 1 294 ? 3.691 40.062 3.396 1 90.44 294 SER A N 1
ATOM 2456 C CA . SER A 1 294 ? 5.129 39.969 3.611 1 90.44 294 SER A CA 1
ATOM 2457 C C . SER A 1 294 ? 5.465 38.75 4.484 1 90.44 294 SER A C 1
ATOM 2459 O O . SER A 1 294 ? 4.586 38.188 5.148 1 90.44 294 SER A O 1
ATOM 2461 N N . LEU A 1 295 ? 6.723 38.406 4.445 1 93.25 295 LEU A N 1
ATOM 2462 C CA . LEU A 1 295 ? 7.172 37.219 5.176 1 93.25 295 LEU A CA 1
ATOM 2463 C C . LEU A 1 295 ? 8.148 37.594 6.281 1 93.25 295 LEU A C 1
ATOM 2465 O O . LEU A 1 295 ? 8.891 38.594 6.148 1 93.25 295 LEU A O 1
ATOM 2469 N N . ALA A 1 296 ? 8.078 36.938 7.395 1 93.81 296 ALA A N 1
ATOM 2470 C CA . ALA A 1 296 ? 9.156 36.875 8.375 1 93.81 296 ALA A CA 1
ATOM 2471 C C . ALA A 1 296 ? 10.008 35.625 8.18 1 93.81 296 ALA A C 1
ATOM 2473 O O . ALA A 1 296 ? 9.484 34.562 7.828 1 93.81 296 ALA A O 1
ATOM 2474 N N . TYR A 1 297 ? 11.266 35.812 8.336 1 95.31 297 TYR A N 1
ATOM 2475 C CA . TYR A 1 297 ? 12.102 34.625 8.07 1 95.31 297 TYR A CA 1
ATOM 2476 C C . TYR A 1 297 ? 13.336 34.625 8.961 1 95.31 297 TYR A C 1
ATOM 2478 O O . TYR A 1 297 ? 13.766 35.688 9.438 1 95.31 297 TYR A O 1
ATOM 2486 N N . GLY A 1 298 ? 13.836 33.531 9.242 1 95.62 298 GLY A N 1
ATOM 2487 C CA . GLY A 1 298 ? 15.07 33.25 9.969 1 95.62 298 GLY A CA 1
ATOM 2488 C C . GLY A 1 298 ? 15.82 32.031 9.43 1 95.62 298 GLY A C 1
ATOM 2489 O O . GLY A 1 298 ? 15.219 31.016 9.094 1 95.62 298 GLY A O 1
ATOM 2490 N N . ALA A 1 299 ? 17.141 32.219 9.281 1 96.88 299 ALA A N 1
ATOM 2491 C CA . ALA A 1 299 ? 17.969 31.156 8.727 1 96.88 299 ALA A CA 1
ATOM 2492 C C . ALA A 1 299 ? 19.109 30.797 9.672 1 96.88 299 ALA A C 1
ATOM 2494 O O . ALA A 1 299 ? 19.562 31.625 10.461 1 96.88 299 ALA A O 1
ATOM 2495 N N . ILE A 1 300 ? 19.516 29.531 9.578 1 96.81 300 ILE A N 1
ATOM 2496 C CA . ILE A 1 300 ? 20.625 29.062 10.398 1 96.81 300 ILE A CA 1
ATOM 2497 C C . ILE A 1 300 ? 21.328 27.906 9.703 1 96.81 300 ILE A C 1
ATOM 2499 O O . ILE A 1 300 ? 20.672 27.078 9.07 1 96.81 300 ILE A O 1
ATOM 2503 N N . GLU A 1 301 ? 22.609 27.922 9.766 1 97.12 301 GLU A N 1
ATOM 2504 C CA . GLU A 1 301 ? 23.375 26.797 9.234 1 97.12 301 GLU A CA 1
AT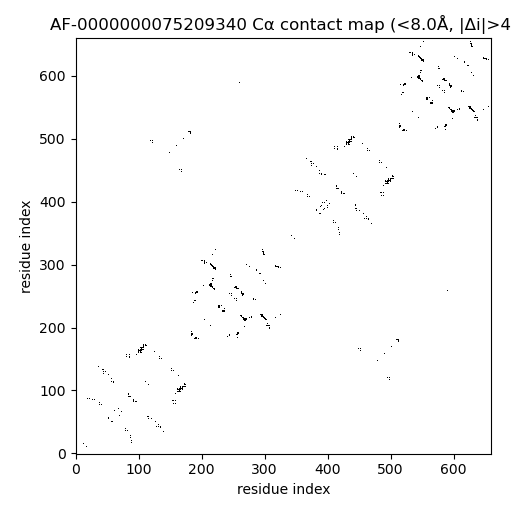OM 2505 C C . GLU A 1 301 ? 23.359 25.625 10.219 1 97.12 301 GLU A C 1
ATOM 2507 O O . GLU A 1 301 ? 23.594 25.812 11.414 1 97.12 301 GLU A O 1
ATOM 2512 N N . LEU A 1 302 ? 23.078 24.453 9.711 1 96.75 302 LEU A N 1
ATOM 2513 C CA . LEU A 1 302 ? 23.062 23.25 10.547 1 96.75 302 LEU A CA 1
ATOM 2514 C C . LEU A 1 302 ? 24.453 22.641 10.648 1 96.75 302 LEU A C 1
ATOM 2516 O O . LEU A 1 302 ? 25.188 22.609 9.664 1 96.75 302 LEU A O 1
ATOM 2520 N N . LYS A 1 303 ? 24.766 22.266 11.836 1 94.06 303 LYS A N 1
ATOM 2521 C CA . LYS A 1 303 ? 26.016 21.578 12.102 1 94.06 303 LYS A CA 1
ATOM 2522 C C . LYS A 1 303 ? 25.812 20.078 12.25 1 94.06 303 LYS A C 1
ATOM 2524 O O . LYS A 1 303 ? 24.672 19.609 12.266 1 94.06 303 LYS A O 1
ATOM 2529 N N . PRO A 1 304 ? 26.891 19.297 12.32 1 90.88 304 PRO A N 1
ATOM 2530 C CA . PRO A 1 304 ? 26.766 17.828 12.375 1 90.88 304 PRO A CA 1
ATOM 2531 C C . PRO A 1 304 ? 25.969 17.359 13.586 1 90.88 304 PRO A C 1
ATOM 2533 O O . PRO A 1 304 ? 25.391 16.266 13.562 1 90.88 304 PRO A O 1
ATOM 2536 N N . ASP A 1 305 ? 25.812 18.156 14.578 1 89 305 ASP A N 1
ATOM 2537 C CA . ASP A 1 305 ? 25.078 17.766 15.781 1 89 305 ASP A CA 1
ATOM 2538 C C . ASP A 1 305 ? 23.594 18.078 15.648 1 89 305 ASP A C 1
ATOM 2540 O O . ASP A 1 305 ? 22.828 17.906 16.594 1 89 305 ASP A O 1
ATOM 2544 N N . ALA A 1 306 ? 23.188 18.547 14.508 1 88.75 306 ALA A N 1
ATOM 2545 C CA . ALA A 1 306 ? 21.828 19.047 14.289 1 88.75 306 ALA A CA 1
ATOM 2546 C C . ALA A 1 306 ? 20.812 17.938 14.508 1 88.75 306 ALA A C 1
ATOM 2548 O O . ALA A 1 306 ? 19.703 18.203 14.977 1 88.75 306 ALA A O 1
ATOM 2549 N N . CYS A 1 307 ? 21.141 16.75 14.219 1 85.62 307 CYS A N 1
ATOM 2550 C CA . CYS A 1 307 ? 20.172 15.656 14.344 1 85.62 307 CYS A CA 1
ATOM 2551 C C . CYS A 1 307 ? 19.734 15.477 15.797 1 85.62 307 CYS A C 1
ATOM 2553 O O . CYS A 1 307 ? 18.562 15.25 16.078 1 85.62 307 CYS A O 1
ATOM 2555 N N . GLU A 1 308 ? 20.719 15.68 16.703 1 84.5 308 GLU A N 1
ATOM 2556 C CA . GLU A 1 308 ? 20.438 15.477 18.125 1 84.5 308 GLU A CA 1
ATOM 2557 C C . GLU A 1 308 ? 19.844 16.734 18.75 1 84.5 308 GLU A C 1
ATOM 2559 O O . GLU A 1 308 ? 19.141 16.656 19.766 1 84.5 308 GLU A O 1
ATOM 2564 N N . ARG A 1 309 ? 20.062 17.875 18.047 1 88.06 309 ARG A N 1
ATOM 2565 C CA . ARG A 1 309 ? 19.672 19.141 18.656 1 88.06 309 ARG A CA 1
ATOM 2566 C C . ARG A 1 309 ? 18.812 19.969 17.703 1 88.06 309 ARG A C 1
ATOM 2568 O O . ARG A 1 309 ? 18.891 21.203 17.688 1 88.06 309 ARG A O 1
ATOM 2575 N N . ILE A 1 310 ? 18.016 19.328 16.969 1 90.19 310 ILE A N 1
ATOM 2576 C CA . ILE A 1 310 ? 17.297 20.031 15.914 1 90.19 310 ILE A CA 1
ATOM 2577 C C . ILE A 1 310 ? 16.328 21.047 16.531 1 90.19 310 ILE A C 1
ATOM 2579 O O . ILE A 1 310 ? 16.109 22.125 15.969 1 90.19 310 ILE A O 1
ATOM 2583 N N . ASP A 1 311 ? 15.758 20.766 17.656 1 83 311 ASP A N 1
ATOM 2584 C CA . ASP A 1 311 ? 14.812 21.656 18.312 1 83 311 ASP A CA 1
ATOM 2585 C C . ASP A 1 311 ? 15.484 22.969 18.703 1 83 311 ASP A C 1
ATOM 2587 O O . ASP A 1 311 ? 14.859 24.031 18.656 1 83 311 ASP A O 1
ATOM 2591 N N . ASP A 1 312 ? 16.688 22.859 19.062 1 86.44 312 ASP A N 1
ATOM 2592 C CA . ASP A 1 312 ? 17.453 24.062 19.391 1 86.44 312 ASP A CA 1
ATOM 2593 C C . ASP A 1 312 ? 17.672 24.922 18.156 1 86.44 312 ASP A C 1
ATOM 2595 O O . ASP A 1 312 ? 17.562 26.141 18.219 1 86.44 312 ASP A O 1
ATOM 2599 N N . TYR A 1 313 ? 18 24.281 17.078 1 91.94 313 TYR A N 1
ATOM 2600 C CA . TYR A 1 313 ? 18.219 25 15.82 1 91.94 313 TYR A CA 1
ATOM 2601 C C . TYR A 1 313 ? 16.922 25.656 15.352 1 91.94 313 TYR A C 1
ATOM 2603 O O . TYR A 1 313 ? 16.938 26.812 14.898 1 91.94 313 TYR A O 1
ATOM 2611 N N . LEU A 1 314 ? 15.867 24.938 15.461 1 89.75 314 LEU A N 1
ATOM 2612 C CA . LEU A 1 314 ? 14.57 25.484 15.078 1 89.75 314 LEU A CA 1
ATOM 2613 C C . LEU A 1 314 ? 14.195 26.672 15.961 1 89.75 314 LEU A C 1
ATOM 2615 O O . LEU A 1 314 ? 13.664 27.672 15.469 1 89.75 314 LEU A O 1
ATOM 2619 N N . HIS A 1 315 ? 14.492 26.562 17.156 1 84.56 315 HIS A N 1
ATOM 2620 C CA . HIS A 1 315 ? 14.234 27.641 18.094 1 84.56 315 HIS A CA 1
ATOM 2621 C C . HIS A 1 315 ? 15.055 28.875 17.734 1 84.56 315 HIS A C 1
ATOM 2623 O O . HIS A 1 315 ? 14.539 30 17.766 1 84.56 315 HIS A O 1
ATOM 2629 N N . LEU A 1 316 ? 16.25 28.672 17.469 1 88.56 316 LEU A N 1
ATOM 2630 C CA . LEU A 1 316 ? 17.141 29.781 17.109 1 88.56 316 LEU A CA 1
ATOM 2631 C C . LEU A 1 316 ? 16.688 30.438 15.812 1 88.56 316 LEU A C 1
ATOM 2633 O O . LEU A 1 316 ? 16.688 31.672 15.695 1 88.56 316 LEU A O 1
ATOM 2637 N N . ALA A 1 317 ? 16.344 29.672 14.867 1 92.25 317 ALA A N 1
ATOM 2638 C CA . ALA A 1 317 ? 15.852 30.203 13.609 1 92.25 317 ALA A CA 1
ATOM 2639 C C . ALA A 1 317 ? 14.562 31 13.828 1 92.25 317 ALA A C 1
ATOM 2641 O O . ALA A 1 317 ? 14.359 32.062 13.211 1 92.25 317 ALA A O 1
ATOM 2642 N N . ASP A 1 318 ? 13.727 30.469 14.609 1 86.69 318 ASP A N 1
ATOM 2643 C CA . ASP A 1 318 ? 12.469 31.141 14.953 1 86.69 318 ASP A CA 1
ATOM 2644 C C . ASP A 1 318 ? 12.734 32.5 15.625 1 86.69 318 ASP A C 1
ATOM 2646 O O . ASP A 1 318 ? 12.055 33.469 15.336 1 86.69 318 ASP A O 1
ATOM 2650 N N . LYS A 1 319 ? 13.633 32.469 16.547 1 86.06 319 LYS A N 1
ATOM 2651 C CA . LYS A 1 319 ? 14 33.688 17.234 1 86.06 319 LYS A CA 1
ATOM 2652 C C . LYS A 1 319 ? 14.523 34.719 16.25 1 86.06 319 LYS A C 1
ATOM 2654 O O . LYS A 1 319 ? 14.188 35.906 16.344 1 86.06 319 LYS A O 1
ATOM 2659 N N . ARG A 1 320 ? 15.281 34.312 15.367 1 90.56 320 ARG A N 1
ATOM 2660 C CA . ARG A 1 320 ? 15.812 35.188 14.344 1 90.56 320 ARG A CA 1
ATOM 2661 C C . ARG A 1 320 ? 14.695 35.75 13.469 1 90.56 320 ARG A C 1
ATOM 2663 O O . ARG A 1 320 ? 14.75 36.906 13.047 1 90.56 320 ARG A O 1
ATOM 2670 N N . MET A 1 321 ? 13.805 34.938 13.188 1 90.62 321 MET A N 1
ATOM 2671 C CA . MET A 1 321 ? 12.633 35.344 12.414 1 90.62 321 MET A CA 1
ATOM 2672 C C . MET A 1 321 ? 11.82 36.406 13.172 1 90.62 321 MET A C 1
ATOM 2674 O O . MET A 1 321 ? 11.383 37.406 12.594 1 90.62 321 MET A O 1
ATOM 2678 N N . TYR A 1 322 ? 11.602 36.094 14.477 1 80.62 322 TYR A N 1
ATOM 2679 C CA . TYR A 1 322 ? 10.812 37 15.32 1 80.62 322 TYR A CA 1
ATOM 2680 C C . TYR A 1 322 ? 11.484 38.344 15.43 1 80.62 322 TYR A C 1
ATOM 2682 O O . TYR A 1 322 ? 10.805 39.375 15.422 1 80.62 322 TYR A O 1
ATOM 2690 N N . ASP A 1 323 ? 12.727 38.344 15.578 1 79.5 323 ASP A N 1
ATOM 2691 C CA . ASP A 1 323 ? 13.477 39.594 15.688 1 79.5 323 ASP A CA 1
ATOM 2692 C C . ASP A 1 323 ? 13.312 40.438 14.43 1 79.5 323 ASP A C 1
ATOM 2694 O O . ASP A 1 323 ? 13.195 41.656 14.516 1 79.5 323 ASP A O 1
ATOM 2698 N N . ARG A 1 324 ? 13.18 39.781 13.375 1 73.69 324 ARG A N 1
ATOM 2699 C CA . ARG A 1 324 ? 13.016 40.5 12.109 1 73.69 324 ARG A CA 1
ATOM 2700 C C . ARG A 1 324 ? 11.586 41 11.945 1 73.69 324 ARG A C 1
ATOM 2702 O O . ARG A 1 324 ? 11.359 42.062 11.383 1 73.69 324 ARG A O 1
ATOM 2709 N N . LYS A 1 325 ? 10.648 40.156 12.359 1 70.38 325 LYS A N 1
ATOM 2710 C CA . LYS A 1 325 ? 9.242 40.531 12.336 1 70.38 325 LYS A CA 1
ATOM 2711 C C . LYS A 1 325 ? 9.031 41.844 13.117 1 70.38 325 LYS A C 1
ATOM 2713 O O . LYS A 1 325 ? 8.281 42.719 12.68 1 70.38 325 LYS A O 1
ATOM 2718 N N . ARG A 1 326 ? 9.594 41.906 14.266 1 61.09 326 ARG A N 1
ATOM 2719 C CA . ARG A 1 326 ? 9.438 43.062 15.133 1 61.09 326 ARG A CA 1
ATOM 2720 C C . ARG A 1 326 ? 10.07 44.281 14.5 1 61.09 326 ARG A C 1
ATOM 2722 O O . ARG A 1 326 ? 9.586 45.406 14.695 1 61.09 326 ARG A O 1
ATOM 2729 N N . ARG A 1 327 ? 11.047 44.094 13.797 1 53 327 ARG A N 1
ATOM 2730 C CA . ARG A 1 327 ? 11.688 45.219 13.164 1 53 327 ARG A CA 1
ATOM 2731 C C . ARG A 1 327 ? 10.805 45.781 12.047 1 53 327 ARG A C 1
ATOM 2733 O O . ARG A 1 327 ? 10.828 47 11.781 1 53 327 ARG A O 1
ATOM 2740 N N . VAL A 1 328 ? 10.031 44.938 11.453 1 49.44 328 VAL A N 1
ATOM 2741 C CA . VAL A 1 328 ? 9.172 45.406 10.375 1 49.44 328 VAL A CA 1
ATOM 2742 C C . VAL A 1 328 ? 7.895 46 10.953 1 49.44 328 VAL A C 1
ATOM 2744 O O . VAL A 1 328 ? 7.344 46.969 10.398 1 49.44 328 VAL A O 1
ATOM 2747 N N . LYS A 1 329 ? 7.273 45.531 12.008 1 50.03 329 LYS A N 1
ATOM 2748 C CA . LYS A 1 329 ? 6.07 46.094 12.594 1 50.03 329 LYS A CA 1
ATOM 2749 C C . LYS A 1 329 ? 6.371 47.469 13.227 1 50.03 329 LYS A C 1
ATOM 2751 O O . LYS A 1 329 ? 5.477 48.312 13.344 1 50.03 329 LYS A O 1
ATOM 2756 N N . GLY A 1 330 ? 7.551 47.719 13.656 1 39.16 330 GLY A N 1
ATOM 2757 C CA . GLY A 1 330 ? 7.891 49.062 14.094 1 39.16 330 GLY A CA 1
ATOM 2758 C C . GLY A 1 330 ? 8.359 49.969 12.969 1 39.16 330 GLY A C 1
ATOM 2759 O O . GLY A 1 330 ? 8.711 49.5 11.891 1 39.16 330 GLY A O 1
ATOM 2760 N N . MET B 1 1 ? -47.125 -35.906 -22.188 1 25.39 1 MET B N 1
ATOM 2761 C CA . MET B 1 1 ? -46.344 -36.75 -21.281 1 25.39 1 MET B CA 1
ATOM 2762 C C . MET B 1 1 ? -44.844 -36.656 -21.562 1 25.39 1 MET B C 1
ATOM 2764 O O . MET B 1 1 ? -44.406 -37 -22.656 1 25.39 1 MET B O 1
ATOM 2768 N N . CYS B 1 2 ? -44.156 -35.625 -21 1 26.33 2 CYS B N 1
ATOM 2769 C CA . CYS B 1 2 ? -42.906 -34.938 -21.359 1 26.33 2 CYS B CA 1
ATOM 2770 C C . CYS B 1 2 ? -41.688 -35.812 -21.109 1 26.33 2 CYS B C 1
ATOM 2772 O O . CYS B 1 2 ? -41.5 -36.312 -20 1 26.33 2 CYS B O 1
ATOM 2774 N N . PHE B 1 3 ? -41.094 -36.531 -22.062 1 30.69 3 PHE B N 1
ATOM 2775 C CA . PHE B 1 3 ? -39.969 -37.438 -22.297 1 30.69 3 PHE B CA 1
ATOM 2776 C C . PHE B 1 3 ? -38.656 -36.844 -21.766 1 30.69 3 PHE B C 1
ATOM 2778 O O . PHE B 1 3 ? -37.594 -37.406 -21.953 1 30.69 3 PHE B O 1
ATOM 2785 N N . TRP B 1 4 ? -38.656 -35.5 -21.328 1 32.44 4 TRP B N 1
ATOM 2786 C CA . TRP B 1 4 ? -37.406 -34.844 -20.969 1 32.44 4 TRP B CA 1
ATOM 2787 C C . TRP B 1 4 ? -36.844 -35.406 -19.672 1 32.44 4 TRP B C 1
ATOM 2789 O O . TRP B 1 4 ? -35.75 -35.031 -19.25 1 32.44 4 TRP B O 1
ATOM 2799 N N . HIS B 1 5 ? -37.531 -36.219 -18.906 1 41.19 5 HIS B N 1
ATOM 2800 C CA . HIS B 1 5 ? -37.156 -36.625 -17.547 1 41.19 5 HIS B CA 1
ATOM 2801 C C . HIS B 1 5 ? -36.031 -37.625 -17.562 1 41.19 5 HIS B C 1
ATOM 2803 O O . HIS B 1 5 ? -35.219 -37.688 -16.641 1 41.19 5 HIS B O 1
ATOM 2809 N N . ASP B 1 6 ? -36.031 -38.531 -18.5 1 39.66 6 ASP B N 1
ATOM 2810 C CA . ASP B 1 6 ? -35.125 -39.688 -18.422 1 39.66 6 ASP B CA 1
ATOM 2811 C C . ASP B 1 6 ? -33.688 -39.25 -18.734 1 39.66 6 ASP B C 1
ATOM 2813 O O . ASP B 1 6 ? -32.75 -39.844 -18.219 1 39.66 6 ASP B O 1
ATOM 2817 N N . THR B 1 7 ? -33.531 -38.281 -19.656 1 42.94 7 THR B N 1
ATOM 2818 C CA . THR B 1 7 ? -32.188 -37.844 -20.062 1 42.94 7 THR B CA 1
ATOM 2819 C C . THR B 1 7 ? -31.484 -37.125 -18.922 1 42.94 7 THR B C 1
ATOM 2821 O O . THR B 1 7 ? -30.266 -37.188 -18.797 1 42.94 7 THR B O 1
ATOM 2824 N N . ASP B 1 8 ? -32.25 -36.406 -18.078 1 44.34 8 ASP B N 1
ATOM 2825 C CA . ASP B 1 8 ? -31.625 -35.75 -16.953 1 44.34 8 ASP B CA 1
ATOM 2826 C C . ASP B 1 8 ? -31.094 -36.75 -15.93 1 44.34 8 ASP B C 1
ATOM 2828 O O . ASP B 1 8 ? -30.047 -36.531 -15.328 1 44.34 8 ASP B O 1
ATOM 2832 N N . PHE B 1 9 ? -31.797 -37.844 -15.766 1 44.91 9 PHE B N 1
ATOM 2833 C CA . PHE B 1 9 ? -31.359 -38.875 -14.812 1 44.91 9 PHE B CA 1
ATOM 2834 C C . PHE B 1 9 ? -30.094 -39.562 -15.305 1 44.91 9 PHE B C 1
ATOM 2836 O O . PHE B 1 9 ? -29.188 -39.844 -14.508 1 44.91 9 PHE B O 1
ATOM 2843 N N . LEU B 1 10 ? -29.984 -39.844 -16.531 1 44.16 10 LEU B N 1
ATOM 2844 C CA . LEU B 1 10 ? -28.781 -40.469 -17.047 1 44.16 10 LEU B CA 1
ATOM 2845 C C . LEU B 1 10 ? -27.609 -39.5 -17.031 1 44.16 10 LEU B C 1
ATOM 2847 O O . LEU B 1 10 ? -26.484 -39.906 -16.734 1 44.16 10 LEU B O 1
ATOM 2851 N N . ILE B 1 11 ? -27.906 -38.219 -17.328 1 43.03 11 ILE B N 1
ATOM 2852 C CA . ILE B 1 11 ? -26.844 -37.219 -17.266 1 43.03 11 ILE B CA 1
ATOM 2853 C C . ILE B 1 11 ? -26.438 -37.031 -15.805 1 43.03 11 ILE B C 1
ATOM 2855 O O . ILE B 1 11 ? -25.25 -36.906 -15.492 1 43.03 11 ILE B O 1
ATOM 2859 N N . LYS B 1 12 ? -27.25 -37.125 -14.945 1 51.75 12 LYS B N 1
ATOM 2860 C CA . LYS B 1 12 ? -26.922 -37.062 -13.523 1 51.75 12 LYS B CA 1
ATOM 2861 C C . LYS B 1 12 ? -26.188 -38.312 -13.078 1 51.75 12 LYS B C 1
ATOM 2863 O O . LYS B 1 12 ? -25.25 -38.25 -12.281 1 51.75 12 LYS B O 1
ATOM 2868 N N . ARG B 1 13 ? -26.656 -39.281 -13.531 1 44.5 13 ARG B N 1
ATOM 2869 C CA . ARG B 1 13 ? -26.016 -40.562 -13.172 1 44.5 13 ARG B CA 1
ATOM 2870 C C . ARG B 1 13 ? -24.609 -40.625 -13.766 1 44.5 13 ARG B C 1
ATOM 2872 O O . ARG B 1 13 ? -23.688 -41.125 -13.117 1 44.5 13 ARG B O 1
ATOM 2879 N N . ARG B 1 14 ? -24.375 -40.312 -14.992 1 46.69 14 ARG B N 1
ATOM 2880 C CA . ARG B 1 14 ? -23.047 -40.219 -15.594 1 46.69 14 ARG B CA 1
ATOM 2881 C C . ARG B 1 14 ? -22.219 -39.156 -14.922 1 46.69 14 ARG B C 1
ATOM 2883 O O . ARG B 1 14 ? -21.016 -39.344 -14.688 1 46.69 14 ARG B O 1
ATOM 2890 N N . PHE B 1 15 ? -22.781 -38 -14.633 1 46.41 15 PHE B N 1
ATOM 2891 C CA . PHE B 1 15 ? -22.094 -36.969 -13.852 1 46.41 15 PHE B CA 1
ATOM 2892 C C . PHE B 1 15 ? -21.828 -37.438 -12.438 1 46.41 15 PHE B C 1
ATOM 2894 O O . PHE B 1 15 ? -20.734 -37.25 -11.898 1 46.41 15 PHE B O 1
ATOM 2901 N N . GLU B 1 16 ? -22.844 -38.031 -11.82 1 49.69 16 GLU B N 1
ATOM 2902 C CA . GLU B 1 16 ? -22.641 -38.656 -10.516 1 49.69 16 GLU B CA 1
ATOM 2903 C C . GLU B 1 16 ? -21.625 -39.781 -10.594 1 49.69 16 GLU B C 1
ATOM 2905 O O . GLU B 1 16 ? -20.797 -39.969 -9.695 1 49.69 16 GLU B O 1
ATOM 2910 N N . GLY B 1 17 ? -21.75 -40.625 -11.5 1 46.25 17 GLY B N 1
ATOM 2911 C CA . GLY B 1 17 ? -20.766 -41.688 -11.719 1 46.25 17 GLY B CA 1
ATOM 2912 C C . GLY B 1 17 ? -19.375 -41.125 -11.961 1 46.25 17 GLY B C 1
ATOM 2913 O O . GLY B 1 17 ? -18.391 -41.688 -11.445 1 46.25 17 GLY B O 1
ATOM 2914 N N . PHE B 1 18 ? -19.281 -40.156 -12.836 1 50.03 18 PHE B N 1
ATOM 2915 C CA . PHE B 1 18 ? -18.016 -39.469 -13.094 1 50.03 18 PHE B CA 1
ATOM 2916 C C . PHE B 1 18 ? -17.484 -38.812 -11.82 1 50.03 18 PHE B C 1
ATOM 2918 O O . PHE B 1 18 ? -16.297 -38.906 -11.523 1 50.03 18 PHE B O 1
ATOM 2925 N N . TYR B 1 19 ? -18.359 -38.188 -11.023 1 53.19 19 TYR B N 1
ATOM 2926 C CA . TYR B 1 19 ? -17.969 -37.594 -9.75 1 53.19 19 TYR B CA 1
ATOM 2927 C C . TYR B 1 19 ? -17.609 -38.688 -8.734 1 53.19 19 TYR B C 1
ATOM 2929 O O . TYR B 1 19 ? -16.641 -38.531 -7.984 1 53.19 19 TYR B O 1
ATOM 2937 N N . MET B 1 20 ? -18.5 -39.781 -8.656 1 54.75 20 MET B N 1
ATOM 2938 C CA . MET B 1 20 ? -18.203 -40.875 -7.746 1 54.75 20 MET B CA 1
ATOM 2939 C C . MET B 1 20 ? -16.891 -41.562 -8.102 1 54.75 20 MET B C 1
ATOM 2941 O O . MET B 1 20 ? -16.125 -41.969 -7.219 1 54.75 20 MET B O 1
ATOM 2945 N N . ALA B 1 21 ? -16.656 -41.719 -9.336 1 62.69 21 ALA B N 1
ATOM 2946 C CA . ALA B 1 21 ? -15.398 -42.312 -9.789 1 62.69 21 ALA B CA 1
ATOM 2947 C C . ALA B 1 21 ? -14.227 -41.375 -9.445 1 62.69 21 ALA B C 1
ATOM 2949 O O . ALA B 1 21 ? -13.172 -41.844 -9.016 1 62.69 21 ALA B O 1
ATOM 2950 N N . LYS B 1 22 ? -14.562 -40.156 -9.469 1 72.81 22 LYS B N 1
ATOM 2951 C CA . LYS B 1 22 ? -13.508 -39.219 -9.125 1 72.81 22 LYS B CA 1
ATOM 2952 C C . LYS B 1 22 ? -13.266 -39.188 -7.617 1 72.81 22 LYS B C 1
ATOM 2954 O O . LYS B 1 22 ? -12.125 -39.031 -7.172 1 72.81 22 LYS B O 1
ATOM 2959 N N . GLU B 1 23 ? -14.32 -39.406 -6.891 1 75.5 23 GLU B N 1
ATOM 2960 C CA . GLU B 1 23 ? -14.172 -39.406 -5.441 1 75.5 23 GLU B CA 1
ATOM 2961 C C . GLU B 1 23 ? -13.352 -40.625 -4.98 1 75.5 23 GLU B C 1
ATOM 2963 O O . GLU B 1 23 ? -12.469 -40.469 -4.129 1 75.5 23 GLU B O 1
ATOM 2968 N N . LYS B 1 24 ? -13.75 -41.781 -5.516 1 81.62 24 LYS B N 1
ATOM 2969 C CA . LYS B 1 24 ? -13.008 -42.969 -5.168 1 81.62 24 LYS B CA 1
ATOM 2970 C C . LYS B 1 24 ? -11.547 -42.875 -5.594 1 81.62 24 LYS B C 1
ATOM 2972 O O . LYS B 1 24 ? -10.648 -43.375 -4.91 1 81.62 24 LYS B O 1
ATOM 2977 N N . TYR B 1 25 ? -11.406 -42.062 -6.613 1 86.38 25 TYR B N 1
ATOM 2978 C CA . TYR B 1 25 ? -10.062 -41.812 -7.141 1 86.38 25 TYR B CA 1
ATOM 2979 C C . TYR B 1 25 ? -9.211 -41.062 -6.137 1 86.38 25 TYR B C 1
ATOM 2981 O O . TYR B 1 25 ? -8.125 -41.5 -5.766 1 86.38 25 TYR B O 1
ATOM 2989 N N . TRP B 1 26 ? -9.672 -40.094 -5.59 1 90.06 26 TRP B N 1
ATOM 2990 C CA . TRP B 1 26 ? -8.891 -39.25 -4.695 1 90.06 26 TRP B CA 1
ATOM 2991 C C . TRP B 1 26 ? -8.758 -39.906 -3.316 1 90.06 26 TRP B C 1
ATOM 2993 O O . TRP B 1 26 ? -7.754 -39.688 -2.625 1 90.06 26 TRP B O 1
ATOM 3003 N N . GLN B 1 27 ? -9.719 -40.656 -2.93 1 88.44 27 GLN B N 1
ATOM 3004 C CA . GLN B 1 27 ? -9.586 -41.406 -1.691 1 88.44 27 GLN B CA 1
ATOM 3005 C C . GLN B 1 27 ? -8.453 -42.438 -1.789 1 88.44 27 GLN B C 1
ATOM 3007 O O . GLN B 1 27 ? -7.711 -42.625 -0.827 1 88.44 27 GLN B O 1
ATOM 3012 N N . SER B 1 28 ? -8.414 -43.062 -2.889 1 90.38 28 SER B N 1
ATOM 3013 C CA . SER B 1 28 ? -7.34 -44 -3.111 1 90.38 28 SER B CA 1
ATOM 3014 C C . SER B 1 28 ? -5.98 -43.312 -3.109 1 90.38 28 SER B C 1
ATOM 3016 O O . SER B 1 28 ? -5.008 -43.875 -2.574 1 90.38 28 SER B O 1
ATOM 3018 N N . LEU B 1 29 ? -5.922 -42.188 -3.732 1 91.69 29 LEU B N 1
ATOM 3019 C CA . LEU B 1 29 ? -4.672 -41.438 -3.77 1 91.69 29 LEU B CA 1
ATOM 3020 C C . LEU B 1 29 ? -4.273 -40.969 -2.371 1 91.69 29 LEU B C 1
ATOM 3022 O O . LEU B 1 29 ? -3.086 -40.969 -2.035 1 91.69 29 LEU B O 1
ATOM 3026 N N . ARG B 1 30 ? -5.281 -40.625 -1.607 1 92.44 30 ARG B N 1
ATOM 3027 C CA . ARG B 1 30 ? -5.012 -40.188 -0.237 1 92.44 30 ARG B CA 1
ATOM 3028 C C . ARG B 1 30 ? -4.355 -41.312 0.562 1 92.44 30 ARG B C 1
ATOM 3030 O O . ARG B 1 30 ? -3.346 -41.094 1.234 1 92.44 30 ARG B O 1
ATOM 3037 N N . LYS B 1 31 ? -4.922 -42.438 0.512 1 92.06 31 LYS B N 1
ATOM 3038 C CA . LYS B 1 31 ? -4.398 -43.594 1.24 1 92.06 31 LYS B CA 1
ATOM 3039 C C . LYS B 1 31 ? -2.963 -43.906 0.819 1 92.06 31 LYS B C 1
ATOM 3041 O O . LYS B 1 31 ? -2.139 -44.281 1.648 1 92.06 31 LYS B O 1
ATOM 3046 N N . LYS B 1 32 ? -2.729 -43.625 -0.41 1 92.12 32 LYS B N 1
ATOM 3047 C CA . LYS B 1 32 ? -1.441 -44 -0.984 1 92.12 32 LYS B CA 1
ATOM 3048 C C . LYS B 1 32 ? -0.388 -42.938 -0.743 1 92.12 32 LYS B C 1
ATOM 3050 O O . LYS B 1 32 ? 0.774 -43.25 -0.476 1 92.12 32 LYS B O 1
ATOM 3055 N N . LEU B 1 33 ? -0.744 -41.688 -0.849 1 95.06 33 LEU B N 1
ATOM 3056 C CA . LEU B 1 33 ? 0.271 -40.656 -1.038 1 95.06 33 LEU B CA 1
ATOM 3057 C C . LEU B 1 33 ? 0.255 -39.656 0.117 1 95.06 33 LEU B C 1
ATOM 3059 O O . LEU B 1 33 ? 1.22 -38.906 0.315 1 95.06 33 LEU B O 1
ATOM 3063 N N . TYR B 1 34 ? -0.775 -39.594 0.948 1 94.81 34 TYR B N 1
ATOM 3064 C CA . TYR B 1 34 ? -0.949 -38.531 1.94 1 94.81 34 TYR B CA 1
ATOM 3065 C C . TYR B 1 34 ? 0.18 -38.562 2.965 1 94.81 34 TYR B C 1
ATOM 3067 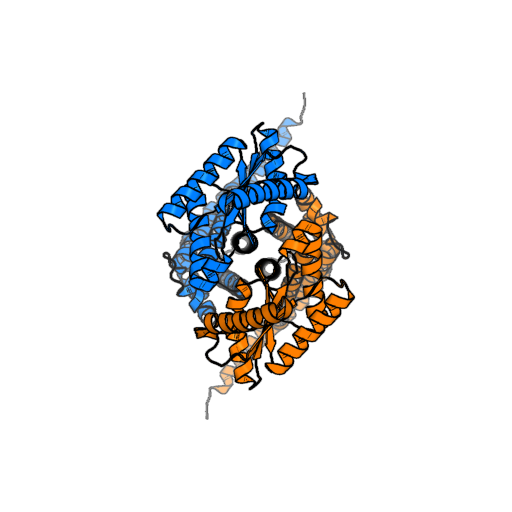O O . TYR B 1 34 ? 0.81 -37.531 3.227 1 94.81 34 TYR B O 1
ATOM 3075 N N . LYS B 1 35 ? 0.384 -39.656 3.537 1 95.44 35 LYS B N 1
ATOM 3076 C CA . LYS B 1 35 ? 1.408 -39.781 4.57 1 95.44 35 LYS B CA 1
ATOM 3077 C C . LYS B 1 35 ? 2.777 -39.375 4.043 1 95.44 35 LYS B C 1
ATOM 3079 O O . LYS B 1 35 ? 3.535 -38.688 4.738 1 95.44 35 LYS B O 1
ATOM 3084 N N . LYS B 1 36 ? 3.1 -39.719 2.822 1 95.5 36 LYS B N 1
ATOM 3085 C CA . LYS B 1 36 ? 4.379 -39.375 2.207 1 95.5 36 LYS B CA 1
ATOM 3086 C C . LYS B 1 36 ? 4.516 -37.875 2.037 1 95.5 36 LYS B C 1
ATOM 3088 O O . LYS B 1 36 ? 5.602 -37.312 2.213 1 95.5 36 LYS B O 1
ATOM 3093 N N . HIS B 1 37 ? 3.463 -37.281 1.653 1 96.19 37 HIS B N 1
ATOM 3094 C CA . HIS B 1 37 ? 3.477 -35.812 1.48 1 96.19 37 HIS B CA 1
ATOM 3095 C C . HIS B 1 37 ? 3.707 -35.125 2.809 1 96.19 37 HIS B C 1
ATOM 3097 O O . HIS B 1 37 ? 4.477 -34.156 2.879 1 96.19 37 HIS B O 1
ATOM 3103 N N . VAL B 1 38 ? 3.055 -35.594 3.861 1 96.19 38 VAL B N 1
ATOM 3104 C CA . VAL B 1 38 ? 3.189 -35 5.18 1 96.19 38 VAL B CA 1
ATOM 3105 C C . VAL B 1 38 ? 4.625 -35.156 5.684 1 96.19 38 VAL B C 1
ATOM 3107 O O . VAL B 1 38 ? 5.199 -34.219 6.25 1 96.19 38 VAL B O 1
ATOM 3110 N N . GLU B 1 39 ? 5.137 -36.281 5.438 1 96.56 39 GLU B N 1
ATOM 3111 C CA . GLU B 1 39 ? 6.484 -36.594 5.906 1 96.56 39 GLU B CA 1
ATOM 3112 C C . GLU B 1 39 ? 7.531 -35.75 5.172 1 96.56 39 GLU B C 1
ATOM 3114 O O . GLU B 1 39 ? 8.648 -35.562 5.664 1 96.56 39 GLU B O 1
ATOM 3119 N N . ALA B 1 40 ? 7.207 -35.25 4.02 1 97 40 ALA B N 1
ATOM 3120 C CA . ALA B 1 40 ? 8.148 -34.469 3.207 1 97 40 ALA B CA 1
ATOM 3121 C C . ALA B 1 40 ? 8.156 -33 3.623 1 97 40 ALA B C 1
ATOM 3123 O O . ALA B 1 40 ? 9.008 -32.219 3.178 1 97 40 ALA B O 1
ATOM 3124 N N . ILE B 1 41 ? 7.238 -32.594 4.48 1 96.94 41 ILE B N 1
ATOM 3125 C CA . ILE B 1 41 ? 7.031 -31.203 4.805 1 96.94 41 ILE B CA 1
ATOM 3126 C C . ILE B 1 41 ? 8.297 -30.625 5.438 1 96.94 41 ILE B C 1
ATOM 3128 O O . ILE B 1 41 ? 8.773 -29.562 5.035 1 96.94 41 ILE B O 1
ATOM 3132 N N . PRO B 1 42 ? 8.914 -31.281 6.383 1 95.88 42 PRO B N 1
ATOM 3133 C CA . PRO B 1 42 ? 10.133 -30.703 6.969 1 95.88 42 PRO B CA 1
ATOM 3134 C C . PRO B 1 42 ? 11.234 -30.469 5.934 1 95.88 42 PRO B C 1
ATOM 3136 O O . PRO B 1 42 ? 11.969 -29.484 6.027 1 95.88 42 PRO B O 1
ATOM 3139 N N . ILE B 1 43 ? 11.305 -31.328 4.961 1 96.38 43 ILE B N 1
ATOM 3140 C CA . ILE B 1 43 ? 12.305 -31.188 3.908 1 96.38 43 ILE B CA 1
ATOM 3141 C C . ILE B 1 43 ? 11.984 -29.953 3.057 1 96.38 43 ILE B C 1
ATOM 3143 O O . ILE B 1 43 ? 12.883 -29.188 2.707 1 96.38 43 ILE B O 1
ATOM 3147 N N . MET B 1 44 ? 10.719 -29.797 2.738 1 95.75 44 MET B N 1
ATOM 3148 C CA . MET B 1 44 ? 10.266 -28.609 1.999 1 95.75 44 MET B CA 1
ATOM 3149 C C . MET B 1 44 ? 10.672 -27.328 2.721 1 95.75 44 MET B C 1
ATOM 3151 O O . MET B 1 44 ? 11.211 -26.406 2.104 1 95.75 44 MET B O 1
ATOM 3155 N N . ILE B 1 45 ? 10.445 -27.359 3.977 1 92.94 45 ILE B N 1
ATOM 3156 C CA . ILE B 1 45 ? 10.703 -26.172 4.793 1 92.94 45 ILE B CA 1
ATOM 3157 C C . ILE B 1 45 ? 12.203 -25.922 4.867 1 92.94 45 ILE B C 1
ATOM 3159 O O . ILE B 1 45 ? 12.648 -24.766 4.762 1 92.94 45 ILE B O 1
ATOM 3163 N N . ASP B 1 46 ? 12.922 -26.938 5.027 1 92.81 46 ASP B N 1
ATOM 3164 C CA . ASP B 1 46 ? 14.375 -26.812 5.078 1 92.81 46 ASP B CA 1
ATOM 3165 C C . ASP B 1 46 ? 14.914 -26.219 3.783 1 92.81 46 ASP B C 1
ATOM 3167 O O . ASP B 1 46 ? 15.797 -25.359 3.811 1 92.81 46 ASP B O 1
ATOM 3171 N N . HIS B 1 47 ? 14.453 -26.688 2.678 1 93.06 47 HIS B N 1
ATOM 3172 C CA . HIS B 1 47 ? 14.867 -26.156 1.385 1 93.06 47 HIS B CA 1
ATOM 3173 C C . HIS B 1 47 ? 14.508 -24.672 1.25 1 93.06 47 HIS B C 1
ATOM 3175 O O . HIS B 1 47 ? 15.32 -23.875 0.779 1 93.06 47 HIS B O 1
ATOM 3181 N N . HIS B 1 48 ? 13.32 -24.359 1.667 1 90.62 48 HIS B N 1
ATOM 3182 C CA . HIS B 1 48 ? 12.828 -23 1.612 1 90.62 48 HIS B CA 1
ATOM 3183 C C . HIS B 1 48 ? 13.672 -22.078 2.482 1 90.62 48 HIS B C 1
ATOM 3185 O O . HIS B 1 48 ? 14.125 -21.016 2.023 1 90.62 48 HIS B O 1
ATOM 3191 N N . LEU B 1 49 ? 13.898 -22.5 3.656 1 85.12 49 LEU B N 1
ATOM 3192 C CA . LEU B 1 49 ? 14.68 -21.688 4.586 1 85.12 49 LEU B CA 1
ATOM 3193 C C . LEU B 1 49 ? 16.125 -21.562 4.117 1 85.12 49 LEU B C 1
ATOM 3195 O O . LEU B 1 49 ? 16.766 -20.531 4.32 1 85.12 49 LEU B O 1
ATOM 3199 N N . GLY B 1 50 ? 16.625 -22.641 3.545 1 85.38 50 GLY B N 1
ATOM 3200 C CA . GLY B 1 50 ? 17.953 -22.609 2.979 1 85.38 50 GLY B CA 1
ATOM 3201 C C . GLY B 1 50 ? 18.109 -21.562 1.885 1 85.38 50 GLY B C 1
ATOM 3202 O O . GLY B 1 50 ? 19.109 -20.844 1.837 1 85.38 50 GLY B O 1
ATOM 3203 N N . GLU B 1 51 ? 17.156 -21.469 1.039 1 84.38 51 GLU B N 1
ATOM 3204 C CA . GLU B 1 51 ? 17.172 -20.484 -0.03 1 84.38 51 GLU B CA 1
ATOM 3205 C C . GLU B 1 51 ? 17.078 -19.062 0.529 1 84.38 51 GLU B C 1
ATOM 3207 O O . GLU B 1 51 ? 17.734 -18.141 0.03 1 84.38 51 GLU B O 1
ATOM 3212 N N . LEU B 1 52 ? 16.234 -18.922 1.536 1 80.44 52 LEU B N 1
ATOM 3213 C CA . LEU B 1 52 ? 16.047 -17.594 2.133 1 80.44 52 LEU B CA 1
ATOM 3214 C C . LEU B 1 52 ? 17.328 -17.125 2.811 1 80.44 52 LEU B C 1
ATOM 3216 O O . LEU B 1 52 ? 17.625 -15.93 2.812 1 80.44 52 LEU B O 1
ATOM 3220 N N . ARG B 1 53 ? 17.984 -17.984 3.369 1 79.44 53 ARG B N 1
ATOM 3221 C CA . ARG B 1 53 ? 19.234 -17.656 4.066 1 79.44 53 ARG B CA 1
ATOM 3222 C C . ARG B 1 53 ? 20.266 -17.078 3.105 1 79.44 53 ARG B C 1
ATOM 3224 O O . ARG B 1 53 ? 21.109 -16.281 3.508 1 79.44 53 ARG B O 1
ATOM 3231 N N . MET B 1 54 ? 20.078 -17.391 1.862 1 76.69 54 MET B N 1
ATOM 3232 C CA . MET B 1 54 ? 21.031 -16.922 0.854 1 76.69 54 MET B CA 1
ATOM 3233 C C . MET B 1 54 ? 20.641 -15.531 0.354 1 76.69 54 MET B C 1
ATOM 3235 O O . MET B 1 54 ? 21.406 -14.906 -0.398 1 76.69 54 MET B O 1
ATOM 3239 N N . THR B 1 55 ? 19.484 -15.117 0.873 1 72.69 55 THR B N 1
ATOM 3240 C CA . THR B 1 55 ? 19.047 -13.805 0.42 1 72.69 55 THR B CA 1
ATOM 3241 C C . THR B 1 55 ? 19.328 -12.742 1.478 1 72.69 55 THR B C 1
ATOM 3243 O O . THR B 1 55 ? 19.5 -13.062 2.654 1 72.69 55 THR B O 1
ATOM 3246 N N . ASN B 1 56 ? 19.438 -11.461 1.143 1 62.75 56 ASN B N 1
ATOM 3247 C CA . ASN B 1 56 ? 19.781 -10.352 2.023 1 62.75 56 ASN B CA 1
ATOM 3248 C C . ASN B 1 56 ? 18.656 -10.078 3.031 1 62.75 56 ASN B C 1
ATOM 3250 O O . ASN B 1 56 ? 18.844 -9.305 3.973 1 62.75 56 ASN B O 1
ATOM 3254 N N . TYR B 1 57 ? 17.578 -10.688 2.84 1 60.38 57 TYR B N 1
ATOM 3255 C CA . TYR B 1 57 ? 16.438 -10.344 3.695 1 60.38 57 TYR B CA 1
ATOM 3256 C C . TYR B 1 57 ? 16.203 -11.422 4.738 1 60.38 57 TYR B C 1
ATOM 3258 O O . TYR B 1 57 ? 15.172 -11.406 5.43 1 60.38 57 TYR B O 1
ATOM 3266 N N . PHE B 1 58 ? 17.109 -12.359 4.82 1 62.28 58 PHE B N 1
ATOM 3267 C CA . PHE B 1 58 ? 16.953 -13.508 5.699 1 62.28 58 PHE B CA 1
ATOM 3268 C C . PHE B 1 58 ? 16.812 -13.07 7.152 1 62.28 58 PHE B C 1
ATOM 3270 O O . PHE B 1 58 ? 15.93 -13.555 7.871 1 62.28 58 PHE B O 1
ATOM 3277 N N . ASP B 1 59 ? 17.625 -12.156 7.445 1 60 59 ASP B N 1
ATOM 3278 C CA . ASP B 1 59 ? 17.688 -11.734 8.844 1 60 59 ASP B CA 1
ATOM 3279 C C . ASP B 1 59 ? 16.406 -11.031 9.258 1 60 59 ASP B C 1
ATOM 3281 O O . ASP B 1 59 ? 15.93 -11.203 10.383 1 60 59 ASP B O 1
ATOM 3285 N N . LEU B 1 60 ? 15.953 -10.336 8.281 1 58.09 60 LEU B N 1
ATOM 3286 C CA . LEU B 1 60 ? 14.734 -9.602 8.602 1 58.09 60 LEU B CA 1
ATOM 3287 C C . LEU B 1 60 ? 13.578 -10.562 8.859 1 58.09 60 LEU B C 1
ATOM 3289 O O . LEU B 1 60 ? 12.742 -10.312 9.734 1 58.09 60 LEU B O 1
ATOM 3293 N N . PHE B 1 61 ? 13.609 -11.547 8.164 1 58.72 61 PHE B N 1
ATOM 3294 C CA . PHE B 1 61 ? 12.492 -12.477 8.234 1 58.72 61 PHE B CA 1
ATOM 3295 C C . PHE B 1 61 ? 12.633 -13.398 9.438 1 58.72 61 PHE B C 1
ATOM 3297 O O . PHE B 1 61 ? 11.656 -13.664 10.148 1 58.72 61 PHE B O 1
ATOM 3304 N N . ILE B 1 62 ? 13.781 -13.961 9.586 1 57.31 62 ILE B N 1
ATOM 3305 C CA . ILE B 1 62 ? 13.914 -15 10.602 1 57.31 62 ILE B CA 1
ATOM 3306 C C . ILE B 1 62 ? 13.969 -14.367 11.992 1 57.31 62 ILE B C 1
ATOM 3308 O O . ILE B 1 62 ? 13.43 -14.914 12.953 1 57.31 62 ILE B O 1
ATOM 3312 N N . HIS B 1 63 ? 14.594 -13.219 11.969 1 54.72 63 HIS B N 1
ATOM 3313 C CA . HIS B 1 63 ? 14.828 -12.734 13.328 1 54.72 63 HIS B CA 1
ATOM 3314 C C . HIS B 1 63 ? 13.719 -11.781 13.773 1 54.72 63 HIS B C 1
ATOM 3316 O O . HIS B 1 63 ? 13.602 -11.484 14.961 1 54.72 63 HIS B O 1
ATOM 3322 N N . SER B 1 64 ? 13.227 -11.211 12.75 1 50.28 64 SER B N 1
ATOM 3323 C CA . SER B 1 64 ? 12.242 -10.25 13.227 1 50.28 64 SER B CA 1
ATOM 3324 C C . SER B 1 64 ? 11.023 -10.953 13.82 1 50.28 64 SER B C 1
ATOM 3326 O O . SER B 1 64 ? 10.055 -10.305 14.211 1 50.28 64 SER B O 1
ATOM 3328 N N . SER B 1 65 ? 10.844 -12.156 13.398 1 48.44 65 SER B N 1
ATOM 3329 C CA . SER B 1 65 ? 9.57 -12.812 13.648 1 48.44 65 SER B CA 1
ATOM 3330 C C . SER B 1 65 ? 9.156 -12.664 15.109 1 48.44 65 SER B C 1
ATOM 3332 O O . SER B 1 65 ? 9.984 -12.773 16.016 1 48.44 65 SER B O 1
ATOM 3334 N N . SER B 1 66 ? 7.965 -12.227 15.203 1 48.81 66 SER B N 1
ATOM 3335 C CA . SER B 1 66 ? 6.996 -12.281 16.297 1 48.81 66 SER B CA 1
ATOM 3336 C C . SER B 1 66 ? 7.105 -13.594 17.062 1 48.81 66 SER B C 1
ATOM 3338 O O . SER B 1 66 ? 7.758 -14.539 16.609 1 48.81 66 SER B O 1
ATOM 3340 N N . GLN B 1 67 ? 6.141 -13.758 17.984 1 53.25 67 GLN B N 1
ATOM 3341 C CA . GLN B 1 67 ? 5.832 -14.805 18.953 1 53.25 67 GLN B CA 1
ATOM 3342 C C . GLN B 1 67 ? 5.734 -16.172 18.281 1 53.25 67 GLN B C 1
ATOM 3344 O O . GLN B 1 67 ? 6.09 -17.188 18.875 1 53.25 67 GLN B O 1
ATOM 3349 N N . ILE B 1 68 ? 5.191 -16.219 17.031 1 57.88 68 ILE B N 1
ATOM 3350 C CA . ILE B 1 68 ? 5.117 -17.547 16.438 1 57.88 68 ILE B CA 1
ATOM 3351 C C . ILE B 1 68 ? 6.172 -17.688 15.344 1 57.88 68 ILE B C 1
ATOM 3353 O O . ILE B 1 68 ? 6.18 -16.922 14.383 1 57.88 68 ILE B O 1
ATOM 3357 N N . PRO B 1 69 ? 7.062 -18.594 15.492 1 69.56 69 PRO B N 1
ATOM 3358 C CA . PRO B 1 69 ? 8.141 -18.828 14.531 1 69.56 69 PRO B CA 1
ATOM 3359 C C . PRO B 1 69 ? 7.633 -19.062 13.109 1 69.56 69 PRO B C 1
ATOM 3361 O O . PRO B 1 69 ? 6.645 -19.766 12.906 1 69.56 69 PRO B O 1
ATOM 3364 N N . TYR B 1 70 ? 7.973 -18.375 12.094 1 76.81 70 TYR B N 1
ATOM 3365 C CA . TYR B 1 70 ? 7.652 -18.484 10.672 1 76.81 70 TYR B CA 1
ATOM 3366 C C . TYR B 1 70 ? 7.645 -19.938 10.219 1 76.81 70 TYR B C 1
ATOM 3368 O O . TYR B 1 70 ? 6.758 -20.359 9.477 1 76.81 70 TYR B O 1
ATOM 3376 N N . GLU B 1 71 ? 8.562 -20.688 10.797 1 80.94 71 GLU B N 1
ATOM 3377 C CA . GLU B 1 71 ? 8.664 -22.094 10.422 1 80.94 71 GLU B CA 1
ATOM 3378 C C . GLU B 1 71 ? 7.402 -22.859 10.82 1 80.94 71 GLU B C 1
ATOM 3380 O O . GLU B 1 71 ? 6.945 -23.734 10.078 1 80.94 71 GLU B O 1
ATOM 3385 N N . LEU B 1 72 ? 6.895 -22.5 11.914 1 84 72 LEU B N 1
ATOM 3386 C CA . LEU B 1 72 ? 5.688 -23.156 12.391 1 84 72 LEU B CA 1
ATOM 3387 C C . LEU B 1 72 ? 4.48 -22.766 11.547 1 84 72 LEU B C 1
ATOM 3389 O O . LEU B 1 72 ? 3.609 -23.594 11.273 1 84 72 LEU B O 1
ATOM 3393 N N . THR B 1 73 ? 4.391 -21.562 11.195 1 81.31 73 THR B N 1
ATOM 3394 C CA . THR B 1 73 ? 3.301 -21.078 10.352 1 81.31 73 THR B CA 1
ATOM 3395 C C . THR B 1 73 ? 3.32 -21.766 8.992 1 81.31 73 THR B C 1
ATOM 3397 O O . THR B 1 73 ? 2.277 -22.203 8.492 1 81.31 73 THR B O 1
ATOM 3400 N N . VAL B 1 74 ? 4.52 -21.906 8.477 1 87.06 74 VAL B N 1
ATOM 3401 C CA . VAL B 1 74 ? 4.668 -22.562 7.184 1 87.06 74 VAL B CA 1
ATOM 3402 C C . VAL B 1 74 ? 4.312 -24.047 7.309 1 87.06 74 VAL B C 1
ATOM 3404 O O . VAL B 1 74 ? 3.645 -24.594 6.434 1 87.06 74 VAL B O 1
ATOM 3407 N N . HIS B 1 75 ? 4.746 -24.594 8.383 1 92.06 75 HIS B N 1
ATOM 3408 C CA . HIS B 1 75 ? 4.445 -26.016 8.617 1 92.06 75 HIS B CA 1
ATOM 3409 C C . HIS B 1 75 ? 2.939 -26.25 8.664 1 92.06 75 HIS B C 1
ATOM 3411 O O . HIS B 1 75 ? 2.438 -27.188 8.039 1 92.06 75 HIS B O 1
ATOM 3417 N N . LYS B 1 76 ? 2.273 -25.438 9.398 1 90.81 76 LYS B N 1
ATOM 3418 C CA . LYS B 1 76 ? 0.825 -25.562 9.531 1 90.81 76 LYS B CA 1
ATOM 3419 C C . LYS B 1 76 ? 0.13 -25.359 8.188 1 90.81 76 LYS B C 1
ATOM 3421 O O . LYS B 1 76 ? -0.814 -26.078 7.859 1 90.81 76 LYS B O 1
ATOM 3426 N N . MET B 1 77 ? 0.578 -24.453 7.48 1 91.19 77 MET B N 1
ATOM 3427 C CA . MET B 1 77 ? 0.008 -24.172 6.164 1 91.19 77 MET B CA 1
ATOM 3428 C C . MET B 1 77 ? 0.209 -25.359 5.223 1 91.19 77 MET B C 1
ATOM 3430 O O . MET B 1 77 ? -0.72 -25.766 4.523 1 91.19 77 MET B O 1
ATOM 3434 N N . LEU B 1 78 ? 1.43 -25.922 5.219 1 94.75 78 LEU B N 1
ATOM 3435 C CA . LEU B 1 78 ? 1.729 -27.031 4.324 1 94.75 78 LEU B CA 1
ATOM 3436 C C . LEU B 1 78 ? 0.95 -28.281 4.73 1 94.75 78 LEU B C 1
ATOM 3438 O O . LEU B 1 78 ? 0.533 -29.062 3.873 1 94.75 78 LEU B O 1
ATOM 3442 N N . GLN B 1 79 ? 0.785 -28.422 5.996 1 95.25 79 GLN B N 1
ATOM 3443 C CA . GLN B 1 79 ? -0.033 -29.531 6.473 1 95.25 79 GLN B CA 1
ATOM 3444 C C . GLN B 1 79 ? -1.47 -29.406 5.973 1 95.25 79 GLN B C 1
ATOM 3446 O O . GLN B 1 79 ? -2.062 -30.391 5.527 1 95.25 79 GLN B O 1
ATOM 3451 N N . ALA B 1 80 ? -1.998 -28.266 6.105 1 94.94 80 ALA B N 1
ATOM 3452 C CA . ALA B 1 80 ? -3.35 -28.031 5.613 1 94.94 80 ALA B CA 1
ATOM 3453 C C . ALA B 1 80 ? -3.434 -28.25 4.105 1 94.94 80 ALA B C 1
ATOM 3455 O O . ALA B 1 80 ? -4.402 -28.844 3.611 1 94.94 80 ALA B O 1
ATOM 3456 N N . ASN B 1 81 ? -2.441 -27.828 3.383 1 95 81 ASN B N 1
ATOM 3457 C CA . ASN B 1 81 ? -2.414 -28 1.935 1 95 81 ASN B CA 1
ATOM 3458 C C . ASN B 1 81 ? -2.367 -29.484 1.543 1 95 81 ASN B C 1
ATOM 3460 O O . ASN B 1 81 ? -3.023 -29.891 0.584 1 95 81 ASN B O 1
ATOM 3464 N N . CYS B 1 82 ? -1.567 -30.25 2.277 1 94.94 82 CYS B N 1
ATOM 3465 C CA . CYS B 1 82 ? -1.5 -31.688 2.018 1 94.94 82 CYS B CA 1
ATOM 3466 C C . CYS B 1 82 ? -2.871 -32.344 2.172 1 94.94 82 CYS B C 1
ATOM 3468 O O . CYS B 1 82 ? -3.258 -33.188 1.365 1 94.94 82 CYS B O 1
ATOM 3470 N N . ARG B 1 83 ? -3.504 -31.891 3.182 1 94 83 ARG B N 1
ATOM 3471 C CA . ARG B 1 83 ? -4.855 -32.406 3.385 1 94 83 ARG B CA 1
ATOM 3472 C C . ARG B 1 83 ? -5.777 -31.984 2.244 1 94 83 ARG B C 1
ATOM 3474 O O . ARG B 1 83 ? -6.57 -32.781 1.751 1 94 83 ARG B O 1
ATOM 3481 N N . GLY B 1 84 ? -5.703 -30.781 1.817 1 95.69 84 GLY B N 1
ATOM 3482 C CA . GLY B 1 84 ? -6.551 -30.219 0.78 1 95.69 84 GLY B CA 1
ATOM 3483 C C . GLY B 1 84 ? -6.367 -30.891 -0.57 1 95.69 84 GLY B C 1
ATOM 3484 O O . GLY B 1 84 ? -7.34 -31.109 -1.298 1 95.69 84 GLY B O 1
ATOM 3485 N N . VAL B 1 85 ? -5.148 -31.25 -0.892 1 96 85 VAL B N 1
ATOM 3486 C CA . VAL B 1 85 ? -4.797 -31.812 -2.195 1 96 85 VAL B CA 1
ATOM 3487 C C . VAL B 1 85 ? -5.613 -33.062 -2.451 1 96 85 VAL B C 1
ATOM 3489 O O . VAL B 1 85 ? -6.012 -33.344 -3.586 1 96 85 VAL B O 1
ATOM 3492 N N . PHE B 1 86 ? -5.934 -33.844 -1.459 1 95.19 86 PHE B N 1
ATOM 3493 C CA . PHE B 1 86 ? -6.5 -35.188 -1.673 1 95.19 86 PHE B CA 1
ATOM 3494 C C . PHE B 1 86 ? -7.992 -35.188 -1.355 1 95.19 86 PHE B C 1
ATOM 3496 O O . PHE B 1 86 ? -8.625 -36.25 -1.34 1 95.19 86 PHE B O 1
ATOM 3503 N N . LEU B 1 87 ? -8.555 -34.062 -1.193 1 94.56 87 LEU B N 1
ATOM 3504 C CA . LEU B 1 87 ? -9.984 -33.969 -0.917 1 94.56 87 LEU B CA 1
ATOM 3505 C C . LEU B 1 87 ? -10.805 -34.25 -2.172 1 94.56 87 LEU B C 1
ATOM 3507 O O . LEU B 1 87 ? -10.344 -34 -3.287 1 94.56 87 LEU B O 1
ATOM 3511 N N . PRO B 1 88 ? -11.992 -34.75 -1.936 1 90.81 88 PRO B N 1
ATOM 3512 C CA . PRO B 1 88 ? -12.906 -34.844 -3.078 1 90.81 88 PRO B CA 1
ATOM 3513 C C . PRO B 1 88 ? -13.227 -33.469 -3.688 1 90.81 88 PRO B C 1
ATOM 3515 O O . PRO B 1 88 ? -13.07 -32.438 -3.023 1 90.81 88 PRO B O 1
ATOM 3518 N N . GLU B 1 89 ? -13.664 -33.469 -4.895 1 86.81 89 GLU B N 1
ATOM 3519 C CA . GLU B 1 89 ? -13.758 -32.281 -5.711 1 86.81 89 GLU B CA 1
ATOM 3520 C C . GLU B 1 89 ? -14.586 -31.203 -5.012 1 86.81 89 GLU B C 1
ATOM 3522 O O . GLU B 1 89 ? -14.172 -30.047 -4.93 1 86.81 89 GLU B O 1
ATOM 3527 N N . HIS B 1 90 ? -15.75 -31.531 -4.496 1 85.44 90 HIS B N 1
ATOM 3528 C CA . HIS B 1 90 ? -16.594 -30.531 -3.861 1 85.44 90 HIS B CA 1
ATOM 3529 C C . HIS B 1 90 ? -15.914 -29.953 -2.619 1 85.44 90 HIS B C 1
ATOM 3531 O O . HIS B 1 90 ? -15.992 -28.734 -2.373 1 85.44 90 HIS B O 1
ATOM 3537 N N . ARG B 1 91 ? -15.273 -30.781 -1.861 1 92.5 91 ARG B N 1
ATOM 3538 C CA . ARG B 1 91 ? -14.586 -30.328 -0.661 1 92.5 91 ARG B CA 1
ATOM 3539 C C . ARG B 1 91 ? -13.305 -29.578 -1.017 1 92.5 91 ARG B C 1
ATOM 3541 O O . ARG B 1 91 ? -12.875 -28.672 -0.293 1 92.5 91 ARG B O 1
ATOM 3548 N N . TYR B 1 92 ? -12.742 -29.969 -2.164 1 94.12 92 TYR B N 1
ATOM 3549 C CA . TYR B 1 92 ? -11.516 -29.344 -2.629 1 94.12 92 TYR B CA 1
ATOM 3550 C C . TYR B 1 92 ? -11.766 -27.875 -2.984 1 94.12 92 TYR B C 1
ATOM 3552 O O . TYR B 1 92 ? -10.977 -27 -2.617 1 94.12 92 TYR B O 1
ATOM 3560 N N . ARG B 1 93 ? -12.859 -27.594 -3.605 1 91.06 93 ARG B N 1
ATOM 3561 C CA . ARG B 1 93 ? -13.188 -26.219 -3.982 1 91.06 93 ARG B CA 1
ATOM 3562 C C . ARG B 1 93 ? -13.445 -25.359 -2.75 1 91.06 93 ARG B C 1
ATOM 3564 O O . ARG B 1 93 ? -13.016 -24.203 -2.695 1 91.06 93 ARG B O 1
ATOM 3571 N N . ALA B 1 94 ? -14.094 -25.953 -1.828 1 93.75 94 ALA B N 1
ATOM 3572 C CA . ALA B 1 94 ? -14.32 -25.25 -0.568 1 93.75 94 ALA B CA 1
ATOM 3573 C C . ALA B 1 94 ? -13.008 -25 0.165 1 93.75 94 ALA B C 1
ATOM 3575 O O . ALA B 1 94 ? -12.812 -23.938 0.753 1 93.75 94 ALA B O 1
ATOM 3576 N N . PHE B 1 95 ? -12.195 -25.984 0.099 1 95.5 95 PHE B N 1
ATOM 3577 C CA . PHE B 1 95 ? -10.891 -25.844 0.732 1 95.5 95 PHE B CA 1
ATOM 3578 C C . PHE B 1 95 ? -10.094 -24.719 0.099 1 95.5 95 PHE B C 1
ATOM 3580 O O . PHE B 1 95 ? -9.438 -23.938 0.801 1 95.5 95 PHE B O 1
ATOM 3587 N N . LEU B 1 96 ? -10.141 -24.609 -1.207 1 93.44 96 LEU B N 1
ATOM 3588 C CA . LEU B 1 96 ? -9.406 -23.578 -1.919 1 93.44 96 LEU B CA 1
ATOM 3589 C C . LEU B 1 96 ? -9.82 -22.188 -1.44 1 93.44 96 LEU B C 1
ATOM 3591 O O . LEU B 1 96 ? -8.969 -21.344 -1.184 1 93.44 96 LEU B O 1
ATOM 3595 N N . LYS B 1 97 ? -11.055 -22.016 -1.28 1 89.88 97 LYS B N 1
ATOM 3596 C CA . LYS B 1 97 ? -11.578 -20.719 -0.821 1 89.88 97 LYS B CA 1
ATOM 3597 C C . LYS B 1 97 ? -11.117 -20.422 0.604 1 89.88 97 LYS B C 1
ATOM 3599 O O . LYS B 1 97 ? -10.695 -19.312 0.904 1 89.88 97 LYS B O 1
ATOM 3604 N N . LYS B 1 98 ? -11.211 -21.438 1.41 1 92.69 98 LYS B N 1
ATOM 3605 C CA . LYS B 1 98 ? -10.797 -21.266 2.803 1 92.69 98 LYS B CA 1
ATOM 3606 C C . LYS B 1 98 ? -9.297 -21 2.906 1 92.69 98 LYS B C 1
ATOM 3608 O O . LYS B 1 98 ? -8.859 -20.219 3.742 1 92.69 98 LYS B O 1
ATOM 3613 N N . SER B 1 99 ? -8.594 -21.719 2.098 1 92.19 99 SER B N 1
ATOM 3614 C CA . SER B 1 99 ? -7.145 -21.547 2.092 1 92.19 99 SER B CA 1
ATOM 3615 C C . SER B 1 99 ? -6.758 -20.141 1.657 1 92.19 99 SER B C 1
ATOM 3617 O O . SER B 1 99 ? -5.816 -19.547 2.197 1 92.19 99 SER B O 1
ATOM 3619 N N . GLU B 1 100 ? -7.402 -19.641 0.74 1 89.88 100 GLU B N 1
ATOM 3620 C CA . GLU B 1 100 ? -7.148 -18.281 0.277 1 89.88 100 GLU B CA 1
ATOM 3621 C C . GLU B 1 100 ? -7.457 -17.266 1.368 1 89.88 100 GLU B C 1
ATOM 3623 O O . GLU B 1 100 ? -6.699 -16.312 1.564 1 89.88 100 GLU B O 1
ATOM 3628 N N . GLU B 1 101 ? -8.531 -17.469 2.043 1 90.56 101 GLU B N 1
ATOM 3629 C CA . GLU B 1 101 ? -8.914 -16.578 3.133 1 90.56 101 GLU B CA 1
ATOM 3630 C C . GLU B 1 101 ? -7.898 -16.625 4.27 1 90.56 101 GLU B C 1
ATOM 3632 O O . GLU B 1 101 ? -7.555 -15.594 4.848 1 90.56 101 GLU B O 1
ATOM 3637 N N . SER B 1 102 ? -7.512 -17.844 4.555 1 91.81 102 SER B N 1
ATOM 3638 C CA . SER B 1 102 ? -6.5 -18 5.594 1 91.81 102 SER B CA 1
ATOM 3639 C C . SER B 1 102 ? -5.191 -17.328 5.199 1 91.81 102 SER B C 1
ATOM 3641 O O . SER B 1 102 ? -4.516 -16.734 6.039 1 91.81 102 SER B O 1
ATOM 3643 N N . ALA B 1 103 ? -4.848 -17.453 3.975 1 89.31 103 ALA B N 1
ATOM 3644 C CA . ALA B 1 103 ? -3.631 -16.812 3.475 1 89.31 103 ALA B CA 1
ATOM 3645 C C . ALA B 1 103 ? -3.744 -15.297 3.533 1 89.31 103 ALA B C 1
ATOM 3647 O O . ALA B 1 103 ? -2.771 -14.602 3.848 1 89.31 103 ALA B O 1
ATOM 3648 N N . PHE B 1 104 ? -4.898 -14.812 3.221 1 89.31 104 PHE B N 1
ATOM 3649 C CA . PHE B 1 104 ? -5.16 -13.383 3.318 1 89.31 104 PHE B CA 1
ATOM 3650 C C . PHE B 1 104 ? -4.871 -12.867 4.723 1 89.31 104 PHE B C 1
ATOM 3652 O O . PHE B 1 104 ? -4.168 -11.867 4.895 1 89.31 104 PHE B O 1
ATOM 3659 N N . GLN B 1 105 ? -5.379 -13.633 5.68 1 88.19 105 GLN B N 1
ATOM 3660 C CA . GLN B 1 105 ? -5.172 -13.25 7.07 1 88.19 105 GLN B CA 1
ATOM 3661 C C . GLN B 1 105 ? -3.695 -13.328 7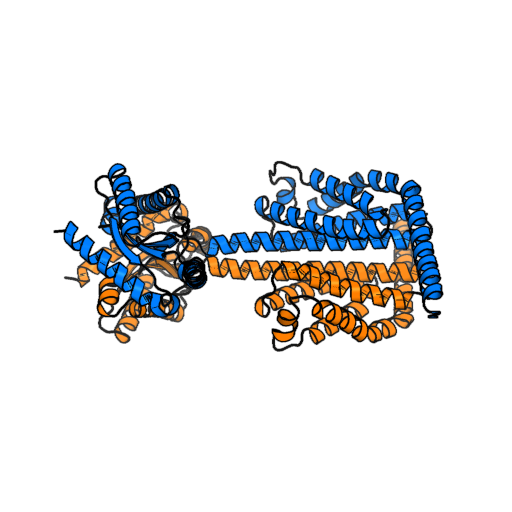.449 1 88.19 105 GLN B C 1
ATOM 3663 O O . GLN B 1 105 ? -3.199 -12.508 8.219 1 88.19 105 GLN B O 1
ATOM 3668 N N . SER B 1 106 ? -3.082 -14.273 6.93 1 84.12 106 SER B N 1
ATOM 3669 C CA . SER B 1 106 ? -1.651 -14.398 7.188 1 84.12 106 SER B CA 1
ATOM 3670 C C . SER B 1 106 ? -0.881 -13.211 6.617 1 84.12 106 SER B C 1
ATOM 3672 O O . SER B 1 106 ? 0.096 -12.758 7.215 1 84.12 106 SER B O 1
ATOM 3674 N N . GLY B 1 107 ? -1.283 -12.773 5.445 1 82.75 107 GLY B N 1
ATOM 3675 C CA . GLY B 1 107 ? -0.676 -11.586 4.871 1 82.75 107 GLY B CA 1
ATOM 3676 C C . GLY B 1 107 ? -0.826 -10.359 5.75 1 82.75 107 GLY B C 1
ATOM 3677 O O . GLY B 1 107 ? 0.128 -9.594 5.93 1 82.75 107 GLY B O 1
ATOM 3678 N N . ILE B 1 108 ? -1.996 -10.188 6.254 1 83.06 108 ILE B N 1
ATOM 3679 C CA . ILE B 1 108 ? -2.277 -9.078 7.152 1 83.06 108 ILE B CA 1
ATOM 3680 C C . ILE B 1 108 ? -1.356 -9.148 8.367 1 83.06 108 ILE B C 1
ATOM 3682 O O . ILE B 1 108 ? -0.718 -8.156 8.727 1 83.06 108 ILE B O 1
ATOM 3686 N N . GLU B 1 109 ? -1.28 -10.312 8.953 1 80.44 109 GLU B N 1
ATOM 3687 C CA . GLU B 1 109 ? -0.481 -10.508 10.156 1 80.44 109 GLU B CA 1
ATOM 3688 C C . GLU B 1 109 ? 1.002 -10.273 9.883 1 80.44 109 GLU B C 1
ATOM 3690 O O . GLU B 1 109 ? 1.731 -9.781 10.742 1 80.44 109 GLU B O 1
ATOM 3695 N N . PHE B 1 110 ? 1.323 -10.602 8.727 1 78.5 110 PHE B N 1
ATOM 3696 C CA . PHE B 1 110 ? 2.721 -10.461 8.336 1 78.5 110 PHE B CA 1
ATOM 3697 C C . PHE B 1 110 ? 3.141 -8.992 8.344 1 78.5 110 PHE B C 1
ATOM 3699 O O . PHE B 1 110 ? 4.219 -8.656 8.836 1 78.5 110 PHE B O 1
ATOM 3706 N N . VAL B 1 111 ? 2.408 -8.078 7.805 1 75.38 111 VAL B N 1
ATOM 3707 C CA . VAL B 1 111 ? 2.697 -6.652 7.746 1 75.38 111 VAL B CA 1
ATOM 3708 C C . VAL B 1 111 ? 2.758 -6.078 9.164 1 75.38 111 VAL B C 1
ATOM 3710 O O . VAL B 1 111 ? 3.611 -5.242 9.461 1 75.38 111 VAL B O 1
ATOM 3713 N N . LYS B 1 112 ? 1.866 -6.555 9.977 1 70.44 112 LYS B N 1
ATOM 3714 C CA . LYS B 1 112 ? 1.767 -6.023 11.336 1 70.44 112 LYS B CA 1
ATOM 3715 C C . LYS B 1 112 ? 3.018 -6.352 12.148 1 70.44 112 LYS B C 1
ATOM 3717 O O . LYS B 1 112 ? 3.391 -5.602 13.055 1 70.44 112 LYS B O 1
ATOM 3722 N N . HIS B 1 113 ? 3.615 -7.48 11.781 1 63.97 113 HIS B N 1
ATOM 3723 C CA . HIS B 1 113 ? 4.684 -7.949 12.656 1 63.97 113 HIS B CA 1
ATOM 3724 C C . HIS B 1 113 ? 6.039 -7.871 11.961 1 63.97 113 HIS B C 1
ATOM 3726 O O . HIS B 1 113 ? 7.082 -7.938 12.617 1 63.97 113 HIS B O 1
ATOM 3732 N N . GLN B 1 114 ? 5.859 -7.855 10.609 1 60.41 114 GLN B N 1
ATOM 3733 C CA . GLN B 1 114 ? 7.102 -7.887 9.852 1 60.41 114 GLN B CA 1
ATOM 3734 C C . GLN B 1 114 ? 7.16 -6.75 8.836 1 60.41 114 GLN B C 1
ATOM 3736 O O . GLN B 1 114 ? 6.137 -6.363 8.266 1 60.41 114 GLN B O 1
ATOM 3741 N N . THR B 1 115 ? 8.336 -6.18 8.836 1 57.91 115 THR B N 1
ATOM 3742 C CA . THR B 1 115 ? 8.523 -5.191 7.777 1 57.91 115 THR B CA 1
ATOM 3743 C C . THR B 1 115 ? 9.367 -5.766 6.645 1 57.91 115 THR B C 1
ATOM 3745 O O . THR B 1 115 ? 10.562 -6.023 6.824 1 57.91 115 THR B O 1
ATOM 3748 N N . ILE B 1 116 ? 8.719 -6.363 5.766 1 63.03 116 ILE B N 1
ATOM 3749 C CA . ILE B 1 116 ? 9.469 -6.824 4.598 1 63.03 116 ILE B CA 1
ATOM 3750 C C . ILE B 1 116 ? 9.203 -5.895 3.416 1 63.03 116 ILE B C 1
ATOM 3752 O O . ILE B 1 116 ? 8.062 -5.52 3.156 1 63.03 116 ILE B O 1
ATOM 3756 N N . PRO B 1 117 ? 10.438 -5.559 2.861 1 62.72 117 PRO B N 1
ATOM 3757 C CA . PRO B 1 117 ? 10.227 -4.789 1.632 1 62.72 117 PRO B CA 1
ATOM 3758 C C . PRO B 1 117 ? 9.445 -5.57 0.575 1 62.72 117 PRO B C 1
ATOM 3760 O O . PRO B 1 117 ? 9.578 -6.797 0.485 1 62.72 117 PRO B O 1
ATOM 3763 N N . TYR B 1 118 ? 8.656 -5.004 -0.219 1 63.91 118 TYR B N 1
ATOM 3764 C CA . TYR B 1 118 ? 7.84 -5.59 -1.273 1 63.91 118 TYR B CA 1
ATOM 3765 C C . TYR B 1 118 ? 8.688 -6.398 -2.244 1 63.91 118 TYR B C 1
ATOM 3767 O O . TYR B 1 118 ? 8.273 -7.457 -2.717 1 63.91 118 TYR B O 1
ATOM 3775 N N . ARG B 1 119 ? 9.82 -5.918 -2.422 1 64.12 119 ARG B N 1
ATOM 3776 C CA . ARG B 1 119 ? 10.688 -6.551 -3.41 1 64.12 119 ARG B CA 1
ATOM 3777 C C . ARG B 1 119 ? 11.117 -7.941 -2.955 1 64.12 119 ARG B C 1
ATOM 3779 O O . ARG B 1 119 ? 11.406 -8.812 -3.781 1 64.12 119 ARG B O 1
ATOM 3786 N N . SER B 1 120 ? 11.031 -8.109 -1.671 1 69.69 120 SER B N 1
ATOM 3787 C CA . SER B 1 120 ? 11.477 -9.398 -1.14 1 69.69 120 SER B CA 1
ATOM 3788 C C . SER B 1 120 ? 10.336 -10.406 -1.121 1 69.69 120 SER B C 1
ATOM 3790 O O . SER B 1 120 ? 10.57 -11.609 -1.007 1 69.69 120 SER B O 1
ATOM 3792 N N . LEU B 1 121 ? 9.164 -9.914 -1.272 1 72.19 121 LEU B N 1
ATOM 3793 C CA . LEU B 1 121 ? 7.992 -10.781 -1.21 1 72.19 121 LEU B CA 1
ATOM 3794 C C . LEU B 1 121 ? 7.992 -11.781 -2.361 1 72.19 121 LEU B C 1
ATOM 3796 O O . LEU B 1 121 ? 7.637 -12.945 -2.176 1 72.19 121 LEU B O 1
ATOM 3800 N N . SER B 1 122 ? 8.406 -11.352 -3.488 1 73.69 122 SER B N 1
ATOM 3801 C CA . SER B 1 122 ? 8.477 -12.227 -4.652 1 73.69 122 SER B CA 1
ATOM 3802 C C . SER B 1 122 ? 9.453 -13.375 -4.426 1 73.69 122 SER B C 1
ATOM 3804 O O . SER B 1 122 ? 9.156 -14.523 -4.754 1 73.69 122 SER B O 1
ATOM 3806 N N . CYS B 1 123 ? 10.531 -13.039 -3.859 1 76.75 123 CYS B N 1
ATOM 3807 C CA . CYS B 1 123 ? 11.547 -14.055 -3.59 1 76.75 123 CYS B CA 1
ATOM 3808 C C . CYS B 1 123 ? 11.031 -15.086 -2.594 1 76.75 123 CYS B C 1
ATOM 3810 O O . CYS B 1 123 ? 11.258 -16.281 -2.762 1 76.75 123 CYS B O 1
ATOM 3812 N N . PHE B 1 124 ? 10.352 -14.609 -1.652 1 77.5 124 PHE B N 1
ATOM 3813 C CA . PHE B 1 124 ? 9.812 -15.469 -0.604 1 77.5 124 PHE B CA 1
ATOM 3814 C C . PHE B 1 124 ? 8.789 -16.438 -1.173 1 77.5 124 PHE B C 1
ATOM 3816 O O . PHE B 1 124 ? 8.844 -17.641 -0.908 1 77.5 124 PHE B O 1
ATOM 3823 N N . THR B 1 125 ? 7.891 -15.969 -1.938 1 78.81 125 THR B N 1
ATOM 3824 C CA . THR B 1 125 ? 6.809 -16.781 -2.475 1 78.81 125 THR B CA 1
ATOM 3825 C C . THR B 1 125 ? 7.34 -17.781 -3.502 1 78.81 125 THR B C 1
ATOM 3827 O O . THR B 1 125 ? 6.891 -18.922 -3.551 1 78.81 125 THR B O 1
ATOM 3830 N N . LYS B 1 126 ? 8.289 -17.344 -4.242 1 83.31 126 LYS B N 1
ATOM 3831 C CA . LYS B 1 126 ? 8.891 -18.234 -5.227 1 83.31 126 LYS B CA 1
ATOM 3832 C C . LYS B 1 126 ? 9.68 -19.344 -4.547 1 83.31 126 LYS B C 1
ATOM 3834 O O . LYS B 1 126 ? 9.648 -20.5 -4.988 1 83.31 126 LYS B O 1
ATOM 3839 N N . SER B 1 127 ? 10.344 -18.938 -3.504 1 87 127 SER B N 1
ATOM 3840 C CA . SER B 1 127 ? 11.156 -19.922 -2.785 1 87 127 SER B CA 1
ATOM 3841 C C . SER B 1 127 ? 10.297 -21.047 -2.215 1 87 127 SER B C 1
ATOM 3843 O O . SER B 1 127 ? 10.625 -22.219 -2.369 1 87 127 SER B O 1
ATOM 3845 N N . ILE B 1 128 ? 9.219 -20.703 -1.586 1 89.12 128 ILE B N 1
ATOM 3846 C CA . ILE B 1 128 ? 8.367 -21.719 -0.971 1 89.12 128 ILE B CA 1
ATOM 3847 C C . ILE B 1 128 ? 7.723 -22.578 -2.057 1 89.12 128 ILE B C 1
ATOM 3849 O O . ILE B 1 128 ? 7.613 -23.797 -1.906 1 89.12 128 ILE B O 1
ATOM 3853 N N . ARG B 1 129 ? 7.277 -22.016 -3.094 1 90.25 129 ARG B N 1
ATOM 3854 C CA . ARG B 1 129 ? 6.688 -22.75 -4.203 1 90.25 129 ARG B CA 1
ATOM 3855 C C . ARG B 1 129 ? 7.684 -23.75 -4.781 1 90.25 129 ARG B C 1
ATOM 3857 O O . ARG B 1 129 ? 7.344 -24.922 -4.996 1 90.25 129 ARG B O 1
ATOM 3864 N N . ASN B 1 130 ? 8.867 -23.234 -5.047 1 90.31 130 ASN B N 1
ATOM 3865 C CA . ASN B 1 130 ? 9.898 -24.078 -5.637 1 90.31 130 ASN B CA 1
ATOM 3866 C C . ASN B 1 130 ? 10.258 -25.25 -4.719 1 90.31 130 ASN B C 1
ATOM 3868 O O . ASN B 1 130 ? 10.453 -26.375 -5.18 1 90.31 130 ASN B O 1
ATOM 3872 N N . ALA B 1 131 ? 10.359 -24.953 -3.486 1 93.75 131 ALA B N 1
ATOM 3873 C CA . ALA B 1 131 ? 10.672 -25.984 -2.508 1 93.75 131 ALA B CA 1
ATOM 3874 C C . ALA B 1 131 ? 9.578 -27.047 -2.457 1 93.75 131 ALA B C 1
ATOM 3876 O O . ALA B 1 131 ? 9.867 -28.25 -2.475 1 93.75 131 ALA B O 1
ATOM 3877 N N . VAL B 1 132 ? 8.359 -26.641 -2.443 1 94.94 132 VAL B N 1
ATOM 3878 C CA . VAL B 1 132 ? 7.211 -27.531 -2.33 1 94.94 132 VAL B CA 1
ATOM 3879 C C . VAL B 1 132 ? 7.074 -28.359 -3.607 1 94.94 132 VAL B C 1
ATOM 3881 O O . VAL B 1 132 ? 7.027 -29.594 -3.557 1 94.94 132 VAL B O 1
ATOM 3884 N N . LEU B 1 133 ? 7.062 -27.688 -4.738 1 92.94 133 LEU B N 1
ATOM 3885 C CA . LEU B 1 133 ? 6.84 -28.391 -6 1 92.94 133 LEU B CA 1
ATOM 3886 C C . LEU B 1 133 ? 8.016 -29.297 -6.328 1 92.94 133 LEU B C 1
ATOM 3888 O O . LEU B 1 133 ? 7.828 -30.359 -6.918 1 92.94 133 LEU B O 1
ATOM 3892 N N . GLY B 1 134 ? 9.203 -28.812 -5.961 1 92.94 134 GLY B N 1
ATOM 3893 C CA . GLY B 1 134 ? 10.367 -29.672 -6.141 1 92.94 134 GLY B CA 1
ATOM 3894 C C . GLY B 1 134 ? 10.258 -30.984 -5.395 1 92.94 134 GLY B C 1
ATOM 3895 O O . GLY B 1 134 ? 10.5 -32.062 -5.965 1 92.94 134 GLY B O 1
ATOM 3896 N N . GLU B 1 135 ? 9.852 -30.953 -4.219 1 95.06 135 GLU B N 1
ATOM 3897 C CA . GLU B 1 135 ? 9.719 -32.156 -3.395 1 95.06 135 GLU B CA 1
ATOM 3898 C C . GLU B 1 135 ? 8.547 -33 -3.85 1 95.06 135 GLU B C 1
ATOM 3900 O O . GLU B 1 135 ? 8.633 -34.25 -3.84 1 95.06 135 GLU B O 1
ATOM 3905 N N . VAL B 1 136 ? 7.457 -32.438 -4.195 1 95.44 136 VAL B N 1
ATOM 3906 C CA . VAL B 1 136 ? 6.277 -33.156 -4.648 1 95.44 136 VAL B CA 1
ATOM 3907 C C . VAL B 1 136 ? 6.605 -33.938 -5.918 1 95.44 136 VAL B C 1
ATOM 3909 O O . VAL B 1 136 ? 6.184 -35.094 -6.074 1 95.44 136 VAL B O 1
ATOM 3912 N N . LYS B 1 137 ? 7.344 -33.312 -6.793 1 93 137 LYS B N 1
ATOM 3913 C CA . LYS B 1 137 ? 7.746 -34 -8.023 1 93 137 LYS B CA 1
ATOM 3914 C C . LYS B 1 137 ? 8.57 -35.25 -7.711 1 93 137 LYS B C 1
ATOM 3916 O O . LYS B 1 137 ? 8.391 -36.281 -8.336 1 93 137 LYS B O 1
ATOM 3921 N N . LYS B 1 138 ? 9.453 -35.094 -6.801 1 93.81 138 LYS B N 1
ATOM 3922 C CA . LYS B 1 138 ? 10.266 -36.25 -6.387 1 93.81 138 LYS B CA 1
ATOM 3923 C C . LYS B 1 138 ? 9.398 -37.375 -5.84 1 93.81 138 LYS B C 1
ATOM 3925 O O . LYS B 1 138 ? 9.609 -38.531 -6.164 1 93.81 138 LYS B O 1
ATOM 3930 N N . LEU B 1 139 ? 8.414 -37.031 -5.078 1 94.5 139 LEU B N 1
ATOM 3931 C CA . LEU B 1 139 ? 7.52 -38 -4.445 1 94.5 139 LEU B CA 1
ATOM 3932 C C . LEU B 1 139 ? 6.688 -38.75 -5.488 1 94.5 139 LEU B C 1
ATOM 3934 O O . LEU B 1 139 ? 6.328 -39.906 -5.289 1 94.5 139 LEU B O 1
ATOM 3938 N N . LEU B 1 140 ? 6.41 -38.062 -6.602 1 93.81 140 LEU B N 1
ATOM 3939 C CA . LEU B 1 140 ? 5.473 -38.594 -7.59 1 93.81 140 LEU B CA 1
ATOM 3940 C C . LEU B 1 140 ? 6.219 -39.281 -8.727 1 93.81 140 LEU B C 1
ATOM 3942 O O . LEU B 1 140 ? 5.594 -39.844 -9.641 1 93.81 140 LEU B O 1
ATOM 3946 N N . GLU B 1 141 ? 7.5 -39.281 -8.688 1 90.56 141 GLU B N 1
ATOM 3947 C CA . GLU B 1 141 ? 8.336 -39.75 -9.789 1 90.56 141 GLU B CA 1
ATOM 3948 C C . GLU B 1 141 ? 7.957 -41.156 -10.203 1 90.56 141 GLU B C 1
ATOM 3950 O O . GLU B 1 141 ? 7.984 -41.5 -11.391 1 90.56 141 GLU B O 1
ATOM 3955 N N . LEU B 1 142 ? 7.547 -42 -9.289 1 90.5 142 LEU B N 1
ATOM 3956 C CA . LEU B 1 142 ? 7.305 -43.406 -9.578 1 90.5 142 LEU B CA 1
ATOM 3957 C C . LEU B 1 142 ? 5.816 -43.656 -9.797 1 90.5 142 LEU B C 1
ATOM 3959 O O . LEU B 1 142 ? 5.41 -44.781 -10.062 1 90.5 142 LEU B O 1
ATOM 3963 N N . GLU B 1 143 ? 5 -42.688 -9.711 1 91.31 143 GLU B N 1
ATOM 3964 C CA . GLU B 1 143 ? 3.561 -42.844 -9.891 1 91.31 143 GLU B CA 1
ATOM 3965 C C . GLU B 1 143 ? 3.184 -42.781 -11.367 1 91.31 143 GLU B C 1
ATOM 3967 O O . GLU B 1 143 ? 3.969 -42.312 -12.203 1 91.31 143 GLU B O 1
ATOM 3972 N N . GLU B 1 144 ? 2.027 -43.219 -11.602 1 89.25 144 GLU B N 1
ATOM 3973 C CA . GLU B 1 144 ? 1.498 -43.156 -12.961 1 89.25 144 GLU B CA 1
ATOM 3974 C C . GLU B 1 144 ? 1.348 -41.719 -13.414 1 89.25 144 GLU B C 1
ATOM 3976 O O . GLU B 1 144 ? 1.143 -40.812 -12.594 1 89.25 144 GLU B O 1
ATOM 3981 N N . HIS B 1 145 ? 1.398 -41.562 -14.688 1 85 145 HIS B N 1
ATOM 3982 C CA . HIS B 1 145 ? 1.401 -40.219 -15.266 1 85 145 HIS B CA 1
ATOM 3983 C C . HIS B 1 145 ? 0.124 -39.469 -14.914 1 85 145 HIS B C 1
ATOM 3985 O O . HIS B 1 145 ? 0.166 -38.25 -14.625 1 85 145 HIS B O 1
ATOM 3991 N N . HIS B 1 146 ? -0.949 -40.156 -14.992 1 85.19 146 HIS B N 1
ATOM 3992 C CA . HIS B 1 146 ? -2.203 -39.469 -14.695 1 85.19 146 HIS B CA 1
ATOM 3993 C C . HIS B 1 146 ? -2.262 -39.031 -13.234 1 85.19 146 HIS B C 1
ATOM 3995 O O . HIS B 1 146 ? -2.859 -38 -12.914 1 85.19 146 HIS B O 1
ATOM 4001 N N . VAL B 1 147 ? -1.64 -39.75 -12.336 1 90 147 VAL B N 1
ATOM 4002 C CA . VAL B 1 147 ? -1.557 -39.406 -10.922 1 90 147 VAL B CA 1
ATOM 4003 C C . VAL B 1 147 ? -0.638 -38.188 -10.742 1 90 147 VAL B C 1
ATOM 4005 O O . VAL B 1 147 ? -0.983 -37.25 -10.031 1 90 147 VAL B O 1
ATOM 4008 N N . GLN B 1 148 ? 0.522 -38.219 -11.453 1 91.62 148 GLN B N 1
ATOM 4009 C CA . GLN B 1 148 ? 1.453 -37.094 -11.398 1 91.62 148 GLN B CA 1
ATOM 4010 C C . GLN B 1 148 ? 0.771 -35.812 -11.812 1 91.62 148 GLN B C 1
ATOM 4012 O O . GLN B 1 148 ? 0.841 -34.812 -11.102 1 91.62 148 GLN B O 1
ATOM 4017 N N . MET B 1 149 ? 0.06 -35.875 -12.875 1 88.25 149 MET B N 1
ATOM 4018 C CA . MET B 1 149 ? -0.582 -34.688 -13.445 1 88.25 149 MET B CA 1
ATOM 4019 C C . MET B 1 149 ? -1.659 -34.156 -12.508 1 88.25 149 MET B C 1
ATOM 4021 O O . MET B 1 149 ? -1.725 -32.938 -12.258 1 88.25 149 MET B O 1
ATOM 4025 N N . SER B 1 150 ? -2.49 -35.062 -11.984 1 90.06 150 SER B N 1
ATOM 4026 C CA . SER B 1 150 ? -3.615 -34.625 -11.164 1 90.06 150 SER B CA 1
ATOM 4027 C C . SER B 1 150 ? -3.137 -34.031 -9.852 1 90.06 150 SER B C 1
ATOM 4029 O O . SER B 1 150 ? -3.617 -32.969 -9.445 1 90.06 150 SER B O 1
ATOM 4031 N N . VAL B 1 151 ? -2.154 -34.625 -9.234 1 93.56 151 VAL B N 1
ATOM 4032 C CA . VAL B 1 151 ? -1.679 -34.156 -7.934 1 93.56 151 VAL B CA 1
ATOM 4033 C C . VAL B 1 151 ? -0.906 -32.875 -8.094 1 93.56 151 VAL B C 1
ATOM 4035 O O . VAL B 1 151 ? -1.104 -31.922 -7.324 1 93.56 151 VAL B O 1
ATOM 4038 N N . LEU B 1 152 ? -0.072 -32.781 -9.102 1 92.94 152 LEU B N 1
ATOM 4039 C CA . LEU B 1 152 ? 0.697 -31.547 -9.344 1 92.94 152 LEU B CA 1
ATOM 4040 C C . LEU B 1 152 ? -0.224 -30.391 -9.688 1 92.94 152 LEU B C 1
ATOM 4042 O O . LEU B 1 152 ? 0.035 -29.25 -9.297 1 92.94 152 LEU B O 1
ATOM 4046 N N . GLU B 1 153 ? -1.219 -30.672 -10.375 1 90.81 153 GLU B N 1
ATOM 4047 C CA . GLU B 1 153 ? -2.182 -29.625 -10.719 1 90.81 153 GLU B CA 1
ATOM 4048 C C . GLU B 1 153 ? -2.807 -29.016 -9.469 1 90.81 153 GLU B C 1
ATOM 4050 O O . GLU B 1 153 ? -2.932 -27.797 -9.359 1 90.81 153 GLU B O 1
ATOM 4055 N N . ARG B 1 154 ? -3.184 -29.844 -8.578 1 93.31 154 ARG B N 1
ATOM 4056 C CA . ARG B 1 154 ? -3.824 -29.344 -7.363 1 93.31 154 ARG B CA 1
ATOM 4057 C C . ARG B 1 154 ? -2.826 -28.594 -6.488 1 93.31 154 ARG B C 1
ATOM 4059 O O . ARG B 1 154 ? -3.156 -27.547 -5.918 1 93.31 154 ARG B O 1
ATOM 4066 N N . TRP B 1 155 ? -1.614 -29.109 -6.434 1 94.12 155 TRP B N 1
ATOM 4067 C CA . TRP B 1 155 ? -0.592 -28.375 -5.691 1 94.12 155 TRP B CA 1
ATOM 4068 C C . TRP B 1 155 ? -0.355 -27 -6.293 1 94.12 155 TRP B C 1
ATOM 4070 O O . TRP B 1 155 ? -0.228 -26.016 -5.57 1 94.12 155 TRP B O 1
ATOM 4080 N N . ASN B 1 156 ? -0.315 -26.922 -7.617 1 92 156 ASN B N 1
ATOM 4081 C CA . ASN B 1 156 ? -0.133 -25.656 -8.305 1 92 156 ASN B CA 1
ATOM 4082 C C . ASN B 1 156 ? -1.294 -24.703 -8.031 1 92 156 ASN B C 1
ATOM 4084 O O . ASN B 1 156 ? -1.084 -23.5 -7.801 1 92 156 ASN B O 1
ATOM 4088 N N . GLU B 1 157 ? -2.449 -25.266 -8.07 1 91.19 157 GLU B N 1
ATOM 4089 C CA . GLU B 1 157 ? -3.635 -24.453 -7.848 1 91.19 157 GLU B CA 1
ATOM 4090 C C . GLU B 1 157 ? -3.672 -23.906 -6.418 1 91.19 157 GLU B C 1
ATOM 4092 O O . GLU B 1 157 ? -3.947 -22.734 -6.203 1 91.19 157 GLU B O 1
ATOM 4097 N N . ILE B 1 158 ? -3.404 -24.781 -5.496 1 93.31 158 ILE B N 1
ATOM 4098 C CA . ILE B 1 158 ? -3.385 -24.375 -4.094 1 93.31 158 ILE B CA 1
ATOM 4099 C C . ILE B 1 158 ? -2.312 -23.312 -3.879 1 93.31 158 ILE B C 1
ATOM 4101 O O . ILE B 1 158 ? -2.551 -22.312 -3.195 1 93.31 158 ILE B O 1
ATOM 4105 N N . SER B 1 159 ? -1.167 -23.469 -4.465 1 90.31 159 SER B N 1
ATOM 4106 C CA . SER B 1 159 ? -0.08 -22.5 -4.348 1 90.31 159 SER B CA 1
ATOM 4107 C C . SER B 1 159 ? -0.49 -21.141 -4.898 1 90.31 159 SER B C 1
ATOM 4109 O O . SER B 1 159 ? -0.212 -20.109 -4.289 1 90.31 159 SER B O 1
ATOM 4111 N N . HIS B 1 160 ? -1.146 -21.203 -5.961 1 88.38 160 HIS B N 1
ATOM 4112 C CA . HIS B 1 160 ? -1.593 -19.953 -6.582 1 88.38 160 HIS B CA 1
ATOM 4113 C C . HIS B 1 160 ? -2.602 -19.234 -5.695 1 88.38 160 HIS B C 1
ATOM 4115 O O . HIS B 1 160 ? -2.49 -18.016 -5.48 1 88.38 160 HIS B O 1
ATOM 4121 N N . HIS B 1 161 ? -3.531 -19.969 -5.176 1 88.75 161 HIS B N 1
ATOM 4122 C CA . HIS B 1 161 ? -4.555 -19.375 -4.32 1 88.75 161 HIS B CA 1
ATOM 4123 C C . HIS B 1 161 ? -3.947 -18.828 -3.033 1 88.75 161 HIS B C 1
ATOM 4125 O O . HIS B 1 161 ? -4.293 -17.719 -2.598 1 88.75 161 HIS B O 1
ATOM 4131 N N . SER B 1 162 ? -3.109 -19.594 -2.504 1 88.19 162 SER B N 1
ATOM 4132 C CA . SER B 1 162 ? -2.473 -19.172 -1.262 1 88.19 162 SER B CA 1
ATOM 4133 C C . SER B 1 162 ? -1.625 -17.922 -1.472 1 88.19 162 SER B C 1
ATOM 4135 O O . SER B 1 162 ? -1.651 -17.016 -0.651 1 88.19 162 SER B O 1
ATOM 4137 N N . LEU B 1 163 ? -0.942 -17.922 -2.543 1 86.25 163 LEU B N 1
ATOM 4138 C CA . LEU B 1 163 ? -0.078 -16.781 -2.834 1 86.25 163 LEU B CA 1
ATOM 4139 C C . LEU B 1 163 ? -0.903 -15.531 -3.094 1 86.25 163 LEU B C 1
ATOM 4141 O O . LEU B 1 163 ? -0.587 -14.453 -2.574 1 86.25 163 LEU B O 1
ATOM 4145 N N . THR B 1 164 ? -1.862 -15.695 -3.896 1 85.38 164 THR B N 1
ATOM 4146 C CA . THR B 1 164 ? -2.732 -14.562 -4.199 1 85.38 164 THR B CA 1
ATOM 4147 C C . THR B 1 164 ? -3.41 -14.047 -2.934 1 85.38 164 THR B C 1
ATOM 4149 O O . THR B 1 164 ? -3.49 -12.836 -2.719 1 85.38 164 THR B O 1
ATOM 4152 N N . GLY B 1 165 ? -3.896 -14.992 -2.148 1 86.12 165 GLY B N 1
ATOM 4153 C CA . GLY B 1 165 ? -4.488 -14.594 -0.881 1 86.12 165 GLY B CA 1
ATOM 4154 C C . GLY B 1 165 ? -3.52 -13.859 0.025 1 86.12 165 GLY B C 1
ATOM 4155 O O . GLY B 1 165 ? -3.846 -12.797 0.559 1 86.12 165 GLY B O 1
ATOM 4156 N N . PHE B 1 166 ? -2.4 -14.375 0.138 1 85.62 166 PHE B N 1
ATOM 4157 C CA . PHE B 1 166 ? -1.385 -13.797 1.011 1 85.62 166 PHE B CA 1
ATOM 4158 C C . PHE B 1 166 ? -1.016 -12.391 0.554 1 85.62 166 PHE B C 1
ATOM 4160 O O . PHE B 1 166 ? -0.988 -11.461 1.359 1 85.62 166 PHE B O 1
ATOM 4167 N N . LEU B 1 167 ? -0.692 -12.242 -0.704 1 84.06 167 LEU B N 1
ATOM 4168 C CA . LEU B 1 167 ? -0.271 -10.945 -1.231 1 84.06 167 LEU B CA 1
ATOM 4169 C C . LEU B 1 167 ? -1.403 -9.93 -1.146 1 84.06 167 LEU B C 1
ATOM 4171 O O . LEU B 1 167 ? -1.162 -8.742 -0.912 1 84.06 167 LEU B O 1
ATOM 4175 N N . SER B 1 168 ? -2.631 -10.391 -1.334 1 83.75 168 SER B N 1
ATOM 4176 C CA . SER B 1 168 ? -3.781 -9.5 -1.19 1 83.75 168 SER B CA 1
ATOM 4177 C C . SER B 1 168 ? -3.91 -8.992 0.242 1 83.75 168 SER B C 1
ATOM 4179 O O . SER B 1 168 ? -4.168 -7.809 0.464 1 83.75 168 SER B O 1
ATOM 4181 N N . GLY B 1 169 ? -3.803 -9.961 1.161 1 83.19 169 GLY B N 1
ATOM 4182 C CA . GLY B 1 169 ? -3.838 -9.555 2.557 1 83.19 169 GLY B CA 1
ATOM 4183 C C . GLY B 1 169 ? -2.709 -8.609 2.934 1 83.19 169 GLY B C 1
ATOM 4184 O O . GLY B 1 169 ? -2.93 -7.621 3.631 1 83.19 169 GLY B O 1
ATOM 4185 N N . PHE B 1 170 ? -1.56 -8.883 2.463 1 83.31 170 PHE B N 1
ATOM 4186 C CA . PHE B 1 170 ? -0.379 -8.055 2.688 1 83.31 170 PHE B CA 1
ATOM 4187 C C . PHE B 1 170 ? -0.601 -6.645 2.17 1 83.31 170 PHE B C 1
ATOM 4189 O O . PHE B 1 170 ? -0.392 -5.668 2.896 1 83.31 170 PHE B O 1
ATOM 4196 N N . CYS B 1 171 ? -1.022 -6.539 0.942 1 80.38 171 CYS B N 1
ATOM 4197 C CA . CYS B 1 171 ? -1.258 -5.254 0.292 1 80.38 171 CYS B CA 1
ATOM 4198 C C . CYS B 1 171 ? -2.355 -4.473 1.005 1 80.38 171 CYS B C 1
ATOM 4200 O O . CYS B 1 171 ? -2.236 -3.264 1.2 1 80.38 171 CYS B O 1
ATOM 4202 N N . SER B 1 172 ? -3.383 -5.18 1.365 1 81.19 172 SER B N 1
ATOM 4203 C CA . SER B 1 172 ? -4.512 -4.547 2.039 1 81.19 172 SER B CA 1
ATOM 4204 C C . SER B 1 172 ? -4.082 -3.906 3.355 1 81.19 172 SER B C 1
ATOM 4206 O O . SER B 1 172 ? -4.43 -2.756 3.633 1 81.19 172 SER B O 1
ATOM 4208 N N . GLN B 1 173 ? -3.363 -4.676 4.086 1 81.75 173 GLN B N 1
ATOM 4209 C CA . GLN B 1 173 ? -2.938 -4.164 5.383 1 81.75 173 GLN B CA 1
ATOM 4210 C C . GLN B 1 173 ? -1.957 -3.004 5.223 1 81.75 173 GLN B C 1
ATOM 4212 O O . GLN B 1 173 ? -2.037 -2.014 5.953 1 81.75 173 GLN B O 1
ATOM 4217 N N . GLN B 1 174 ? -1.062 -3.135 4.359 1 77.25 174 GLN B N 1
ATOM 4218 C CA . GLN B 1 174 ? -0.116 -2.055 4.094 1 77.25 174 GLN B CA 1
ATOM 4219 C C . GLN B 1 174 ? -0.842 -0.775 3.686 1 77.25 174 GLN B C 1
ATOM 4221 O O . GLN B 1 174 ? -0.469 0.319 4.113 1 77.25 174 GLN B O 1
ATOM 4226 N N . PHE B 1 175 ? -1.827 -0.928 2.857 1 75.81 175 PHE B N 1
ATOM 4227 C CA . PHE B 1 175 ? -2.656 0.19 2.422 1 75.81 175 PHE B CA 1
ATOM 4228 C C . PHE B 1 175 ? -3.363 0.833 3.607 1 75.81 175 PHE B C 1
ATOM 4230 O O . PHE B 1 175 ? -3.355 2.059 3.754 1 75.81 175 PHE B O 1
ATOM 4237 N N . MET B 1 176 ? -3.891 -0.007 4.371 1 78.19 176 MET B N 1
ATOM 4238 C CA . MET B 1 176 ? -4.637 0.499 5.52 1 78.19 176 MET B CA 1
ATOM 4239 C C . MET B 1 176 ? -3.721 1.256 6.477 1 78.19 176 MET B C 1
ATOM 4241 O O . MET B 1 176 ? -4.094 2.307 7 1 78.19 176 MET B O 1
ATOM 4245 N N . ASP B 1 177 ? -2.555 0.694 6.68 1 75.56 177 ASP B N 1
ATOM 4246 C CA . ASP B 1 177 ? -1.588 1.346 7.555 1 75.56 177 ASP B CA 1
ATOM 4247 C C . ASP B 1 177 ? -1.179 2.709 7.008 1 75.56 177 ASP B C 1
ATOM 4249 O O . ASP B 1 177 ? -1.139 3.695 7.746 1 75.56 177 ASP B O 1
ATOM 4253 N N . LEU B 1 178 ? -0.898 2.752 5.797 1 72.69 178 LEU B N 1
ATOM 4254 C CA . LEU B 1 178 ? -0.45 3.994 5.176 1 72.69 178 LEU B CA 1
ATOM 4255 C C . LEU B 1 178 ? -1.582 5.016 5.121 1 72.69 178 LEU B C 1
ATOM 4257 O O . LEU B 1 178 ? -1.35 6.215 5.297 1 72.69 178 LEU B O 1
ATOM 4261 N N . LYS B 1 179 ? -2.748 4.508 4.824 1 75.62 179 LYS B N 1
ATOM 4262 C CA . LYS B 1 179 ? -3.91 5.391 4.84 1 75.62 179 LYS B CA 1
ATOM 4263 C C . LYS B 1 179 ? -4.125 6 6.223 1 75.62 179 LYS B C 1
ATOM 4265 O O . LYS B 1 179 ? -4.363 7.203 6.344 1 75.62 179 LYS B O 1
ATOM 4270 N N . GLU B 1 180 ? -4 5.176 7.199 1 76.69 180 GLU B N 1
ATOM 4271 C CA . GLU B 1 180 ? -4.148 5.664 8.57 1 76.69 180 GLU B CA 1
ATOM 4272 C C . GLU B 1 180 ? -3.113 6.738 8.883 1 76.69 180 GLU B C 1
ATOM 4274 O O . GLU B 1 180 ? -3.428 7.738 9.531 1 76.69 180 GLU B O 1
ATOM 4279 N N . ILE B 1 181 ? -2.014 6.508 8.414 1 73.62 181 ILE B N 1
ATOM 4280 C CA . ILE B 1 181 ? -0.944 7.473 8.641 1 73.62 181 ILE B CA 1
ATOM 4281 C C . ILE B 1 181 ? -1.236 8.758 7.871 1 73.62 181 ILE B C 1
ATOM 4283 O O . ILE B 1 181 ? -0.96 9.859 8.359 1 73.62 181 ILE B O 1
ATOM 4287 N N . SER B 1 182 ? -1.816 8.617 6.762 1 76.12 182 SER B N 1
ATOM 4288 C CA . SER B 1 182 ? -2.035 9.75 5.871 1 76.12 182 SER B CA 1
ATOM 4289 C C . SER B 1 182 ? -3.186 10.625 6.359 1 76.12 182 SER B C 1
ATOM 4291 O O . SER B 1 182 ? -3.264 11.805 6.012 1 76.12 182 SER B O 1
ATOM 4293 N N . ILE B 1 183 ? -4.02 10.062 7.16 1 82.69 183 ILE B N 1
ATOM 4294 C CA . ILE B 1 183 ? -5.211 10.828 7.496 1 82.69 183 ILE B CA 1
ATOM 4295 C C . ILE B 1 183 ? -5.113 11.336 8.93 1 82.69 183 ILE B C 1
ATOM 4297 O O . ILE B 1 183 ? -6.023 12.008 9.422 1 82.69 183 ILE B O 1
ATOM 4301 N N . ARG B 1 184 ? -4.047 11.07 9.602 1 84.12 184 ARG B N 1
ATOM 4302 C CA . ARG B 1 184 ? -3.914 11.469 11 1 84.12 184 ARG B CA 1
ATOM 4303 C C . ARG B 1 184 ? -2.826 12.523 11.172 1 84.12 184 ARG B C 1
ATOM 4305 O O . ARG B 1 184 ? -1.858 12.547 10.406 1 84.12 184 ARG B O 1
ATOM 4312 N N . ASP B 1 185 ? -3.072 13.336 12.164 1 81.94 185 ASP B N 1
ATOM 4313 C CA . ASP B 1 185 ? -2.047 14.273 12.602 1 81.94 185 ASP B CA 1
ATOM 4314 C C . ASP B 1 185 ? -0.955 13.562 13.398 1 81.94 185 ASP B C 1
ATOM 4316 O O . ASP B 1 185 ? -1.24 12.906 14.406 1 81.94 185 ASP B O 1
ATOM 4320 N N . PRO B 1 186 ? 0.255 13.672 12.938 1 73.62 186 PRO B N 1
ATOM 4321 C CA . PRO B 1 186 ? 1.328 12.883 13.547 1 73.62 186 PRO B CA 1
ATOM 4322 C C . PRO B 1 186 ? 1.59 13.266 15 1 73.62 186 PRO B C 1
ATOM 4324 O O . PRO B 1 186 ? 2.088 12.445 15.781 1 73.62 186 PRO B O 1
ATOM 4327 N N . LEU B 1 187 ? 1.248 14.43 15.375 1 80.44 187 LEU B N 1
ATOM 4328 C CA . LEU B 1 187 ? 1.536 14.883 16.734 1 80.44 187 LEU B CA 1
ATOM 4329 C C . LEU B 1 187 ? 0.488 14.367 17.719 1 80.44 187 LEU B C 1
ATOM 4331 O O . LEU B 1 187 ? 0.832 13.805 18.75 1 80.44 187 LEU B O 1
ATOM 4335 N N . THR B 1 188 ? -0.766 14.5 17.344 1 91.38 188 THR B N 1
ATOM 4336 C CA . THR B 1 188 ? -1.834 14.258 18.297 1 91.38 188 THR B CA 1
ATOM 4337 C C . THR B 1 188 ? -2.549 12.945 18 1 91.38 188 THR B C 1
ATOM 4339 O O . THR B 1 188 ? -3.311 12.445 18.828 1 91.38 188 THR B O 1
ATOM 4342 N N . ASN B 1 189 ? -2.373 12.43 16.844 1 89.31 189 ASN B N 1
ATOM 4343 C CA . ASN B 1 189 ? -3.01 11.203 16.359 1 89.31 189 ASN B CA 1
ATOM 4344 C C . ASN B 1 189 ? -4.492 11.43 16.062 1 89.31 189 ASN B C 1
ATOM 4346 O O . ASN B 1 189 ? -5.207 10.484 15.727 1 89.31 189 ASN B O 1
ATOM 4350 N N . LEU B 1 190 ? -4.914 12.625 16.234 1 93.75 190 LEU B N 1
ATOM 4351 C CA . LEU B 1 190 ? -6.234 12.969 15.703 1 93.75 190 LEU B CA 1
ATOM 4352 C C . LEU B 1 190 ? -6.234 12.953 14.18 1 93.75 190 LEU B C 1
ATOM 4354 O O . LEU B 1 190 ? -5.176 12.867 13.555 1 93.75 190 LEU B O 1
ATOM 4358 N N . TYR B 1 191 ? -7.43 12.875 13.641 1 91.88 191 TYR B N 1
ATOM 4359 C CA . TYR B 1 191 ? -7.48 12.969 12.188 1 91.88 191 TYR B CA 1
ATOM 4360 C C . TYR B 1 191 ? -6.957 14.32 11.719 1 91.88 191 TYR B C 1
ATOM 4362 O O . TYR B 1 191 ? -6.91 15.281 12.484 1 91.88 191 TYR B O 1
ATOM 4370 N N . ASN B 1 192 ? -6.508 14.383 10.5 1 85.44 192 ASN B N 1
ATOM 4371 C CA . ASN B 1 192 ? -5.996 15.641 9.977 1 85.44 192 ASN B CA 1
ATOM 4372 C C . ASN B 1 192 ? -7.066 16.406 9.195 1 85.44 192 ASN B C 1
ATOM 4374 O O . ASN B 1 192 ? -8.172 15.891 9 1 85.44 192 ASN B O 1
ATOM 4378 N N . ARG B 1 193 ? -6.727 17.594 8.812 1 83.31 193 ARG B N 1
ATOM 4379 C CA . ARG B 1 193 ? -7.656 18.484 8.133 1 83.31 193 ARG B CA 1
ATOM 4380 C C . ARG B 1 193 ? -8.148 17.875 6.824 1 83.31 193 ARG B C 1
ATOM 4382 O O . ARG B 1 193 ? -9.328 18 6.48 1 83.31 193 ARG B O 1
ATOM 4389 N N . ARG B 1 194 ? -7.32 17.281 6.137 1 78.75 194 ARG B N 1
ATOM 4390 C CA . ARG B 1 194 ? -7.691 16.672 4.863 1 78.75 194 ARG B CA 1
ATOM 4391 C C . ARG B 1 194 ? -8.812 15.656 5.043 1 78.75 194 ARG B C 1
ATOM 4393 O O . ARG B 1 194 ? -9.773 15.641 4.27 1 78.75 194 ARG B O 1
ATOM 4400 N N . TYR B 1 195 ? -8.57 14.797 6.012 1 87.69 195 TYR B N 1
ATOM 4401 C CA . TYR B 1 195 ? -9.57 13.758 6.238 1 87.69 195 TYR B CA 1
ATOM 4402 C C . TYR B 1 195 ? -10.906 14.367 6.645 1 87.69 195 TYR B C 1
ATOM 4404 O O . TYR B 1 195 ? -11.961 13.797 6.379 1 87.69 195 TYR B O 1
ATOM 4412 N N . PHE B 1 196 ? -10.938 15.469 7.266 1 92.19 196 PHE B N 1
ATOM 4413 C CA . PHE B 1 196 ? -12.164 16.172 7.602 1 92.19 196 PHE B CA 1
ATOM 4414 C C . PHE B 1 196 ? -13.031 16.391 6.363 1 92.19 196 PHE B C 1
ATOM 4416 O O . PHE B 1 196 ? -14.211 16.047 6.359 1 92.19 196 PHE B O 1
ATOM 4423 N N . TYR B 1 197 ? -12.398 16.891 5.383 1 85.38 197 TYR B N 1
ATOM 4424 C CA . TYR B 1 197 ? -13.133 17.188 4.16 1 85.38 197 TYR B CA 1
ATOM 4425 C C . TYR B 1 197 ? -13.547 15.906 3.441 1 85.38 197 TYR B C 1
ATOM 4427 O O . TYR B 1 197 ? -14.625 15.836 2.852 1 85.38 197 TYR B O 1
ATOM 4435 N N . ASP B 1 198 ? -12.734 14.906 3.549 1 83.31 198 ASP B N 1
ATOM 4436 C CA . ASP B 1 198 ? -12.969 13.648 2.854 1 83.31 198 ASP B CA 1
ATOM 4437 C C . ASP B 1 198 ? -14.156 12.898 3.453 1 83.31 198 ASP B C 1
ATOM 4439 O O . ASP B 1 198 ? -14.891 12.211 2.74 1 83.31 198 ASP B O 1
ATOM 4443 N N . CYS B 1 199 ? -14.273 13.016 4.754 1 89.31 199 CYS B N 1
ATOM 4444 C CA . CYS B 1 199 ? -15.273 12.18 5.41 1 89.31 199 CYS B CA 1
ATOM 4445 C C . CYS B 1 199 ? -16.547 12.969 5.68 1 89.31 199 CYS B C 1
ATOM 4447 O O . CYS B 1 199 ? -17.578 12.383 6.027 1 89.31 199 CYS B O 1
ATOM 4449 N N . LEU B 1 200 ? -16.578 14.203 5.449 1 92.88 200 LEU B N 1
ATOM 4450 C CA . LEU B 1 200 ? -17.656 15.094 5.832 1 92.88 200 LEU B CA 1
ATOM 4451 C C . LEU B 1 200 ? -18.969 14.656 5.199 1 92.88 200 LEU B C 1
ATOM 4453 O O . LEU B 1 200 ? -20 14.586 5.879 1 92.88 200 LEU B O 1
ATOM 4457 N N . ASP B 1 201 ? -18.953 14.375 3.932 1 90.75 201 ASP B N 1
ATOM 4458 C CA . ASP B 1 201 ? -20.156 14.016 3.197 1 90.75 201 ASP B CA 1
ATOM 4459 C C . ASP B 1 201 ? -20.828 12.797 3.82 1 90.75 201 ASP B C 1
ATOM 4461 O O . ASP B 1 201 ? -22.047 12.789 4.023 1 90.75 201 ASP B O 1
ATOM 4465 N N . GLU B 1 202 ? -20.094 11.828 4.082 1 92.12 202 GLU B N 1
ATOM 4466 C CA . GLU B 1 202 ? -20.609 10.609 4.691 1 92.12 202 GLU B CA 1
ATOM 4467 C C . GLU B 1 202 ? -21.234 10.891 6.055 1 92.12 202 GLU B C 1
ATOM 4469 O O . GLU B 1 202 ? -22.297 10.359 6.375 1 92.12 202 GLU B O 1
ATOM 4474 N N . LYS B 1 203 ? -20.547 11.672 6.852 1 93.25 203 LYS B N 1
ATOM 4475 C CA . LYS B 1 203 ? -21.031 11.961 8.203 1 93.25 203 LYS B CA 1
ATOM 4476 C C . LYS B 1 203 ? -22.328 12.773 8.164 1 93.25 203 LYS B C 1
ATOM 4478 O O . LYS B 1 203 ? -23.234 12.539 8.961 1 93.25 203 LYS B O 1
ATOM 4483 N N . VAL B 1 204 ? -22.422 13.688 7.277 1 95 204 VAL B N 1
ATOM 4484 C CA . VAL B 1 204 ? -23.625 14.5 7.133 1 95 204 VAL B CA 1
ATOM 4485 C C . VAL B 1 204 ? -24.797 13.633 6.652 1 95 204 VAL B C 1
ATOM 4487 O O . VAL B 1 204 ? -25.906 13.734 7.168 1 95 204 VAL B O 1
ATOM 4490 N N . GLN B 1 205 ? -24.531 12.766 5.723 1 93.62 205 GLN B N 1
ATOM 4491 C CA . GLN B 1 205 ? -25.562 11.859 5.203 1 93.62 205 GLN B CA 1
ATOM 4492 C C . GLN B 1 205 ? -26.047 10.898 6.281 1 93.62 205 GLN B C 1
ATOM 4494 O O . GLN B 1 205 ? -27.234 10.625 6.387 1 93.62 205 GLN B O 1
ATOM 4499 N N . ASP B 1 206 ? -25.094 10.383 6.992 1 94.31 206 ASP B N 1
ATOM 4500 C CA . ASP B 1 206 ? -25.453 9.484 8.086 1 94.31 206 ASP B CA 1
ATOM 4501 C C . ASP B 1 206 ? -26.391 10.172 9.078 1 94.31 206 ASP B C 1
ATOM 4503 O O . ASP B 1 206 ? -27.375 9.586 9.523 1 94.31 206 ASP B O 1
ATOM 4507 N N . ALA B 1 207 ? -26.062 11.352 9.453 1 94.5 207 ALA B N 1
ATOM 4508 C CA . ALA B 1 207 ? -26.875 12.109 10.406 1 94.5 207 ALA B CA 1
ATOM 4509 C C . ALA B 1 207 ? -28.281 12.367 9.852 1 94.5 207 ALA B C 1
ATOM 4511 O O . ALA B 1 207 ? -29.266 12.281 10.586 1 94.5 207 ALA B O 1
ATOM 4512 N N . GLU B 1 208 ? -28.328 12.656 8.617 1 93.69 208 GLU B N 1
ATOM 4513 C CA . GLU B 1 208 ? -29.625 12.891 7.965 1 93.69 208 GLU B CA 1
ATOM 4514 C C . GLU B 1 208 ? -30.469 11.617 7.941 1 93.69 208 GLU B C 1
ATOM 4516 O O . GLU B 1 208 ? -31.656 11.656 8.25 1 93.69 208 GLU B O 1
ATOM 4521 N N . GLN B 1 209 ? -29.844 10.57 7.57 1 94.44 209 GLN B N 1
ATOM 4522 C CA . GLN B 1 209 ? -30.531 9.297 7.477 1 94.44 209 GLN B CA 1
ATOM 4523 C C . GLN B 1 209 ? -31.047 8.844 8.844 1 94.44 209 GLN B C 1
ATOM 4525 O O . GLN B 1 209 ? -32.125 8.273 8.945 1 94.44 209 GLN B O 1
ATOM 4530 N N . MET B 1 210 ? -30.266 9.125 9.797 1 94.94 210 MET B N 1
ATOM 4531 C CA . MET B 1 210 ? -30.625 8.695 11.148 1 94.94 210 MET B CA 1
ATOM 4532 C C . MET B 1 210 ? -31.469 9.758 11.852 1 94.94 210 MET B C 1
ATOM 4534 O O . MET B 1 210 ? -31.875 9.57 13 1 94.94 210 MET B O 1
ATOM 4538 N N . GLU B 1 211 ? -31.672 10.875 11.219 1 94.19 211 GLU B N 1
ATOM 4539 C CA . GLU B 1 211 ? -32.438 11.992 11.781 1 94.19 211 GLU B CA 1
ATOM 4540 C C . GLU B 1 211 ? -31.859 12.422 13.125 1 94.19 211 GLU B C 1
ATOM 4542 O O . GLU B 1 211 ? -32.594 12.547 14.109 1 94.19 211 GLU B O 1
ATOM 4547 N N . GLN B 1 212 ? -30.609 12.5 13.172 1 95.5 212 GLN B N 1
ATOM 4548 C CA . GLN B 1 212 ? -29.875 12.938 14.367 1 95.5 212 GLN B CA 1
ATOM 4549 C C . GLN B 1 212 ? -29.109 14.227 14.094 1 95.5 212 GLN B C 1
ATOM 4551 O O . GLN B 1 212 ? -28.688 14.484 12.961 1 95.5 212 GLN B O 1
ATOM 4556 N N . PRO B 1 213 ? -29 15.031 15.133 1 96.62 213 PRO B N 1
ATOM 4557 C CA . PRO B 1 213 ? -28.203 16.234 14.938 1 96.62 213 PRO B CA 1
ATOM 4558 C C . PRO B 1 213 ? -26.719 15.938 14.766 1 96.62 213 PRO B C 1
ATOM 4560 O O . PRO B 1 213 ? -26.234 14.891 15.203 1 96.62 213 PRO B O 1
ATOM 4563 N N . LEU B 1 214 ? -26.047 16.812 14.07 1 97.44 214 LEU B N 1
ATOM 4564 C CA . LEU B 1 214 ? -24.609 16.781 13.906 1 97.44 214 LEU B CA 1
ATOM 4565 C C . LEU B 1 214 ? -23.984 18.141 14.25 1 97.44 214 LEU B C 1
ATOM 4567 O O . LEU B 1 214 ? -24.25 19.125 13.57 1 97.44 214 LEU B O 1
ATOM 4571 N N . ALA B 1 215 ? -23.234 18.172 15.305 1 97.94 215 ALA B N 1
ATOM 4572 C CA . ALA B 1 215 ? -22.609 19.422 15.719 1 97.94 215 ALA B CA 1
ATOM 4573 C C . ALA B 1 215 ? -21.141 19.484 15.289 1 97.94 215 ALA B C 1
ATOM 4575 O O . ALA B 1 215 ? -20.469 18.469 15.227 1 97.94 215 ALA B O 1
ATOM 4576 N N . LEU B 1 216 ? -20.75 20.672 14.953 1 97.88 216 LEU B N 1
ATOM 4577 C CA . LEU B 1 216 ? -19.359 21.016 14.711 1 97.88 216 LEU B CA 1
ATOM 4578 C C . LEU B 1 216 ? -18.797 21.875 15.836 1 97.88 216 LEU B C 1
ATOM 4580 O O . LEU B 1 216 ? -19.406 22.875 16.203 1 97.88 216 LEU B O 1
ATOM 4584 N N . LEU B 1 217 ? -17.719 21.422 16.453 1 97.62 217 LEU B N 1
ATOM 4585 C CA . LEU B 1 217 ? -17.078 22.141 17.547 1 97.62 217 LEU B CA 1
ATOM 4586 C C . LEU B 1 217 ? -15.648 22.516 17.172 1 97.62 217 LEU B C 1
ATOM 4588 O O . LEU B 1 217 ? -14.852 21.656 16.797 1 97.62 217 LEU B O 1
ATOM 4592 N N . MET B 1 218 ? -15.398 23.781 17.25 1 95.88 218 MET B N 1
ATOM 4593 C CA . MET B 1 218 ? -14.047 24.266 17.016 1 95.88 218 MET B CA 1
ATOM 4594 C C . MET B 1 218 ? -13.391 24.703 18.328 1 95.88 218 MET B C 1
ATOM 4596 O O . MET B 1 218 ? -14.031 25.344 19.156 1 95.88 218 MET B O 1
ATOM 4600 N N . LEU B 1 219 ? -12.156 24.266 18.484 1 95.19 219 LEU B N 1
ATOM 4601 C CA . LEU B 1 219 ? -11.375 24.641 19.656 1 95.19 219 LEU B CA 1
ATOM 4602 C C . LEU B 1 219 ? -10.047 25.281 19.25 1 95.19 219 LEU B C 1
ATOM 4604 O O . LEU B 1 219 ? -9.438 24.875 18.266 1 95.19 219 LEU B O 1
ATOM 4608 N N . ASP B 1 220 ? -9.633 26.188 20 1 90.94 220 ASP B N 1
ATOM 4609 C CA . ASP B 1 220 ? -8.336 26.828 19.875 1 90.94 220 ASP B CA 1
ATOM 4610 C C . ASP B 1 220 ? -7.699 27.078 21.234 1 90.94 220 ASP B C 1
ATOM 4612 O O . ASP B 1 220 ? -8.398 27.406 22.203 1 90.94 220 ASP B O 1
ATOM 4616 N N . VAL B 1 221 ? -6.398 27.016 21.25 1 90.94 221 VAL B N 1
ATOM 4617 C CA . VAL B 1 221 ? -5.707 27.297 22.5 1 90.94 221 VAL B CA 1
ATOM 4618 C C . VAL B 1 221 ? -5.457 28.797 22.625 1 90.94 221 VAL B C 1
ATOM 4620 O O . VAL B 1 221 ? -4.84 29.406 21.75 1 90.94 221 VAL B O 1
ATOM 4623 N N . ASN B 1 222 ? -5.949 29.359 23.719 1 88.44 222 ASN B N 1
ATOM 4624 C CA . ASN B 1 222 ? -5.664 30.766 23.969 1 88.44 222 ASN B CA 1
ATOM 4625 C C . ASN B 1 222 ? -4.18 31 24.234 1 88.44 222 ASN B C 1
ATOM 4627 O O . ASN B 1 222 ? -3.578 30.312 25.062 1 88.44 222 ASN B O 1
ATOM 4631 N N . ASN B 1 223 ? -3.557 31.953 23.5 1 82.94 223 ASN B N 1
ATOM 4632 C CA . ASN B 1 223 ? -2.176 32.375 23.672 1 82.94 223 ASN B CA 1
ATOM 4633 C C . ASN B 1 223 ? -1.196 31.234 23.5 1 82.94 223 ASN B C 1
ATOM 4635 O O . ASN B 1 223 ? -0.28 31.047 24.297 1 82.94 223 ASN B O 1
ATOM 4639 N N . PHE B 1 224 ? -1.471 30.406 22.578 1 86.06 224 PHE B N 1
ATOM 4640 C CA . PHE B 1 224 ? -0.628 29.25 22.328 1 86.06 224 PHE B CA 1
ATOM 4641 C C . PHE B 1 224 ? 0.798 29.672 22 1 86.06 224 PHE B C 1
ATOM 4643 O O . PHE B 1 224 ? 1.757 29 22.406 1 86.06 224 PHE B O 1
ATOM 4650 N N . LYS B 1 225 ? 0.923 30.672 21.219 1 75.88 225 LYS B N 1
ATOM 4651 C CA . LYS B 1 225 ? 2.256 31.172 20.891 1 75.88 225 LYS B CA 1
ATOM 4652 C C . LYS B 1 225 ? 3.021 31.562 22.156 1 75.88 225 LYS B C 1
ATOM 4654 O O . LYS B 1 225 ? 4.223 31.297 22.25 1 75.88 225 LYS B O 1
ATOM 4659 N N . TYR B 1 226 ? 2.342 32.188 22.969 1 77.06 226 TYR B N 1
ATOM 4660 C CA . TYR B 1 226 ? 2.959 32.562 24.234 1 77.06 226 TYR B CA 1
ATOM 4661 C C . TYR B 1 226 ? 3.461 31.328 24.969 1 77.06 226 TYR B C 1
ATOM 4663 O O . TYR B 1 226 ? 4.551 31.344 25.547 1 77.06 226 TYR B O 1
ATOM 4671 N N . VAL B 1 227 ? 2.678 30.328 24.984 1 83.62 227 VAL B N 1
ATOM 4672 C CA . VAL B 1 227 ? 3.055 29.078 25.641 1 83.62 227 VAL B CA 1
ATOM 4673 C C . VAL B 1 227 ? 4.332 28.531 25.016 1 83.62 227 VAL B C 1
ATOM 4675 O O . VAL B 1 227 ? 5.254 28.125 25.719 1 83.62 227 VAL B O 1
ATOM 4678 N N . ASN B 1 228 ? 4.406 28.562 23.719 1 78.19 228 ASN B N 1
ATOM 4679 C CA . ASN B 1 228 ? 5.586 28.078 23.016 1 78.19 228 ASN B CA 1
ATOM 4680 C C . ASN B 1 228 ? 6.809 28.953 23.328 1 78.19 228 ASN B C 1
ATOM 4682 O O . ASN B 1 228 ? 7.91 28.422 23.516 1 78.19 228 ASN B O 1
ATOM 4686 N N . ASP B 1 229 ? 6.578 30.203 23.359 1 73.69 229 ASP B N 1
ATOM 4687 C CA . ASP B 1 229 ? 7.664 31.156 23.578 1 73.69 229 ASP B CA 1
ATOM 4688 C C . ASP B 1 229 ? 8.211 31.047 25 1 73.69 229 ASP B C 1
ATOM 4690 O O . ASP B 1 229 ? 9.422 31.141 25.203 1 73.69 229 ASP B O 1
ATOM 4694 N N . GLU B 1 230 ? 7.297 30.891 25.891 1 78 230 GLU B N 1
ATOM 4695 C CA . GLU B 1 230 ? 7.66 30.906 27.297 1 78 230 GLU B CA 1
ATOM 4696 C C . GLU B 1 230 ? 8.203 29.562 27.75 1 78 230 GLU B C 1
ATOM 4698 O O . GLU B 1 230 ? 9.133 29.5 28.562 1 78 230 GLU B O 1
ATOM 4703 N N . PHE B 1 231 ? 7.613 28.5 27.234 1 80.88 231 PHE B N 1
ATOM 4704 C CA . PHE B 1 231 ? 7.938 27.203 27.812 1 80.88 231 PHE B CA 1
ATOM 4705 C C . PHE B 1 231 ? 8.586 26.297 26.766 1 80.88 231 PHE B C 1
ATOM 4707 O O . PHE B 1 231 ? 9.062 25.203 27.094 1 80.88 231 PHE B O 1
ATOM 4714 N N . GLY B 1 232 ? 8.609 26.734 25.594 1 75.44 232 GLY B N 1
ATOM 4715 C CA . GLY B 1 232 ? 9.227 25.938 24.531 1 75.44 232 GLY B CA 1
ATOM 4716 C C . GLY B 1 232 ? 8.219 25.188 23.688 1 75.44 232 GLY B C 1
ATOM 4717 O O . GLY B 1 232 ? 7.113 24.891 24.156 1 75.44 232 GLY B O 1
ATOM 4718 N N . HIS B 1 233 ? 8.586 24.75 22.516 1 74.56 233 HIS B N 1
ATOM 4719 C CA . HIS B 1 233 ? 7.707 24.062 21.578 1 74.56 233 HIS B CA 1
ATOM 4720 C C . HIS B 1 233 ? 7.324 22.672 22.078 1 74.56 233 HIS B C 1
ATOM 4722 O O . HIS B 1 233 ? 6.23 22.188 21.781 1 74.56 233 HIS B O 1
ATOM 4728 N N . ASN B 1 234 ? 8.195 22.094 22.75 1 80 234 ASN B N 1
ATOM 4729 C CA . ASN B 1 234 ? 7.891 20.781 23.297 1 80 234 ASN B CA 1
ATOM 4730 C C . ASN B 1 234 ? 6.707 20.844 24.25 1 80 234 ASN B C 1
ATOM 4732 O O . ASN B 1 234 ? 5.883 19.922 24.297 1 80 234 ASN B O 1
ATOM 4736 N N . LYS B 1 235 ? 6.715 21.859 25.016 1 84.5 235 LYS B N 1
ATOM 4737 C CA . LYS B 1 235 ? 5.602 22.031 25.938 1 84.5 235 LYS B CA 1
ATOM 4738 C C . LYS B 1 235 ? 4.305 22.328 25.188 1 84.5 235 LYS B C 1
ATOM 4740 O O . LYS B 1 235 ? 3.225 21.906 25.625 1 84.5 235 LYS B O 1
ATOM 4745 N N . GLY B 1 236 ? 4.402 23.062 24.156 1 87.94 236 GLY B N 1
ATOM 4746 C CA . GLY B 1 236 ? 3.25 23.266 23.281 1 87.94 236 GLY B CA 1
ATOM 4747 C C . GLY B 1 236 ? 2.707 21.969 22.703 1 87.94 236 GLY B C 1
ATOM 4748 O O . GLY B 1 236 ? 1.495 21.75 22.703 1 87.94 236 GLY B O 1
ATOM 4749 N N . ASP B 1 237 ? 3.629 21.156 22.344 1 86.5 237 ASP B N 1
ATOM 4750 C CA . ASP B 1 237 ? 3.242 19.844 21.797 1 86.5 237 ASP B CA 1
ATOM 4751 C C . ASP B 1 237 ? 2.525 19.016 22.859 1 86.5 237 ASP B C 1
ATOM 4753 O O . ASP B 1 237 ? 1.544 18.328 22.562 1 86.5 237 ASP B O 1
ATOM 4757 N N . GLU B 1 238 ? 3.09 19.031 23.969 1 91.75 238 GLU B N 1
ATOM 4758 C CA . GLU B 1 238 ? 2.471 18.312 25.062 1 91.75 238 GLU B CA 1
ATOM 4759 C C . GLU B 1 238 ? 1.038 18.781 25.312 1 91.75 238 GLU B C 1
ATOM 4761 O O . GLU B 1 238 ? 0.157 17.969 25.609 1 91.75 238 GLU B O 1
ATOM 4766 N N . LEU B 1 239 ? 0.888 20.062 25.234 1 93.75 239 LEU B N 1
ATOM 4767 C CA . LEU B 1 239 ? -0.431 20.656 25.422 1 93.75 239 LEU B CA 1
ATOM 4768 C C . LEU B 1 239 ? -1.402 20.172 24.359 1 93.75 239 LEU B C 1
ATOM 4770 O O . LEU B 1 239 ? -2.531 19.781 24.656 1 93.75 239 LEU B O 1
ATOM 4774 N N . LEU B 1 240 ? -1.001 20.219 23.172 1 94.06 240 LEU B N 1
ATOM 4775 C CA . LEU B 1 240 ? -1.831 19.75 22.062 1 94.06 240 LEU B CA 1
ATOM 4776 C C . LEU B 1 240 ? -2.207 18.281 22.234 1 94.06 240 LEU B C 1
ATOM 4778 O O . LEU B 1 240 ? -3.355 17.906 22 1 94.06 240 LEU B O 1
ATOM 4782 N N . CYS B 1 241 ? -1.249 17.484 22.672 1 95.19 241 CYS B N 1
ATOM 4783 C CA . CYS B 1 241 ? -1.492 16.062 22.906 1 95.19 241 CYS B CA 1
ATOM 4784 C C . CYS B 1 241 ? -2.49 15.859 24.047 1 95.19 241 CYS B C 1
ATOM 4786 O O . CYS B 1 241 ? -3.334 14.969 23.984 1 95.19 241 CYS B O 1
ATOM 4788 N N . ARG B 1 242 ? -2.363 16.688 25.016 1 95.25 242 ARG B N 1
ATOM 4789 C CA . ARG B 1 242 ? -3.281 16.594 26.156 1 95.25 242 ARG B CA 1
ATOM 4790 C C . ARG B 1 242 ? -4.715 16.875 25.703 1 95.25 242 ARG B C 1
ATOM 4792 O O . ARG B 1 242 ? -5.648 16.203 26.172 1 95.25 242 ARG B O 1
ATOM 4799 N N . ILE B 1 243 ? -4.914 17.812 24.891 1 95.38 243 ILE B N 1
ATOM 4800 C CA . ILE B 1 243 ? -6.238 18.125 24.359 1 95.38 243 ILE B CA 1
ATOM 4801 C C . ILE B 1 243 ? -6.797 16.922 23.609 1 95.38 243 ILE B C 1
ATOM 4803 O O . ILE B 1 243 ? -7.965 16.562 23.781 1 95.38 243 ILE B O 1
ATOM 4807 N N . ALA B 1 244 ? -5.988 16.359 22.812 1 95.81 244 ALA B N 1
ATOM 4808 C CA . ALA B 1 244 ? -6.387 15.172 22.062 1 95.81 244 ALA B CA 1
ATOM 4809 C C . ALA B 1 244 ? -6.785 14.031 23 1 95.81 244 ALA B C 1
ATOM 4811 O O . ALA B 1 244 ? -7.77 13.336 22.75 1 95.81 244 ALA B O 1
ATOM 4812 N N . GLU B 1 245 ? -6.02 13.82 24 1 95.38 245 GLU B N 1
ATOM 4813 C CA . GLU B 1 245 ? -6.301 12.789 25 1 95.38 245 GLU B CA 1
ATOM 4814 C C . GLU B 1 245 ? -7.641 13.031 25.688 1 95.38 245 GLU B C 1
ATOM 4816 O O . GLU B 1 245 ? -8.406 12.102 25.906 1 95.38 245 GLU B O 1
ATOM 4821 N N . LEU B 1 246 ? -7.871 14.234 26.047 1 95.12 246 LEU B N 1
ATOM 4822 C CA . LEU B 1 246 ? -9.117 14.594 26.719 1 95.12 246 LEU B CA 1
ATOM 4823 C C . LEU B 1 246 ? -10.312 14.352 25.797 1 95.12 246 LEU B C 1
ATOM 4825 O O . LEU B 1 246 ? -11.367 13.914 26.25 1 95.12 246 LEU B O 1
ATOM 4829 N N . ALA B 1 247 ? -10.141 14.68 24.562 1 94.88 247 ALA B N 1
ATOM 4830 C CA . ALA B 1 247 ? -11.188 14.422 23.578 1 94.88 247 ALA B CA 1
ATOM 4831 C C . ALA B 1 247 ? -11.492 12.93 23.484 1 94.88 247 ALA B C 1
ATOM 4833 O O . ALA B 1 247 ? -12.648 12.523 23.391 1 94.88 247 ALA B O 1
ATOM 4834 N N . GLN B 1 248 ? -10.469 12.188 23.516 1 92.19 248 GLN B N 1
ATOM 4835 C CA . GLN B 1 248 ? -10.625 10.742 23.453 1 92.19 248 GLN B CA 1
ATOM 4836 C C . GLN B 1 248 ? -11.32 10.203 24.703 1 92.19 248 GLN B C 1
ATOM 4838 O O . GLN B 1 248 ? -12.125 9.273 24.609 1 92.19 248 GLN B O 1
ATOM 4843 N N . GLU B 1 249 ? -10.953 10.727 25.797 1 92.25 249 GLU B N 1
ATOM 4844 C CA . GLU B 1 249 ? -11.586 10.336 27.047 1 92.25 249 GLU B CA 1
ATOM 4845 C C . GLU B 1 249 ? -13.086 10.594 27.016 1 92.25 249 GLU B C 1
ATOM 4847 O O . GLU B 1 249 ? -13.859 9.867 27.641 1 92.25 249 GLU B O 1
ATOM 4852 N N . GLN B 1 250 ? -13.469 11.547 26.281 1 92 250 GLN B N 1
ATOM 4853 C CA . GLN B 1 250 ? -14.883 11.891 26.156 1 92 250 GLN B CA 1
ATOM 4854 C C . GLN B 1 250 ? -15.523 11.156 24.969 1 92 250 GLN B C 1
ATOM 4856 O O . GLN B 1 250 ? -16.641 11.484 24.578 1 92 250 GLN B O 1
ATOM 4861 N N . SER B 1 251 ? -14.766 10.234 24.328 1 90.56 251 SER B N 1
ATOM 4862 C CA . SER B 1 251 ? -15.219 9.375 23.234 1 90.56 251 SER B CA 1
ATOM 4863 C C . SER B 1 251 ? -15.578 10.188 22 1 90.56 251 SER B C 1
ATOM 4865 O O . SER B 1 251 ? -16.562 9.883 21.312 1 90.56 251 SER B O 1
ATOM 4867 N N . LEU B 1 252 ? -14.938 11.289 21.859 1 93 252 LEU B N 1
ATOM 4868 C CA . LEU B 1 252 ? -15.109 12.055 20.625 1 93 252 LEU B CA 1
ATOM 4869 C C . LEU B 1 252 ? -14.375 11.383 19.469 1 93 252 LEU B C 1
ATOM 4871 O O . LEU B 1 252 ? -13.188 11.633 19.266 1 93 252 LEU B O 1
ATOM 4875 N N . GLU B 1 253 ? -15.039 10.695 18.672 1 91.44 253 GLU B N 1
ATOM 4876 C CA . GLU B 1 253 ? -14.461 9.797 17.672 1 91.44 253 GLU B CA 1
ATOM 4877 C C . GLU B 1 253 ? -13.906 10.586 16.484 1 91.44 253 GLU B C 1
ATOM 4879 O O . GLU B 1 253 ? -12.914 10.188 15.883 1 91.44 253 GLU B O 1
ATOM 4884 N N . TYR B 1 254 ? -14.586 11.695 16.188 1 95.38 254 TYR B N 1
ATOM 4885 C CA . TYR B 1 254 ? -14.195 12.43 14.984 1 95.38 254 TYR B CA 1
ATOM 4886 C C . TYR B 1 254 ? -13.586 13.781 15.336 1 95.38 254 TYR B C 1
ATOM 4888 O O . TYR B 1 254 ? -14.203 14.82 15.117 1 95.38 254 TYR B O 1
ATOM 4896 N N . GLY B 1 255 ? -12.367 13.695 15.852 1 97.12 255 GLY B N 1
ATOM 4897 C CA . GLY B 1 255 ? -11.555 14.867 16.141 1 97.12 255 GLY B CA 1
ATOM 4898 C C . GLY B 1 255 ? -10.484 15.117 15.094 1 97.12 255 GLY B C 1
ATOM 4899 O O . GLY B 1 255 ? -9.844 14.18 14.617 1 97.12 255 GLY B O 1
ATOM 4900 N N . PHE B 1 256 ? -10.336 16.422 14.719 1 95.06 256 PHE B N 1
ATOM 4901 C CA . PHE B 1 256 ? -9.422 16.812 13.648 1 95.06 256 PHE B CA 1
ATOM 4902 C C . PHE B 1 256 ? -8.508 17.938 14.117 1 95.06 256 PHE B C 1
ATOM 4904 O O . PHE B 1 256 ? -8.961 18.906 14.719 1 95.06 256 PHE B O 1
ATOM 4911 N N . ARG B 1 257 ? -7.262 17.781 13.859 1 91.31 257 ARG B N 1
ATOM 4912 C CA . ARG B 1 257 ? -6.375 18.938 14.031 1 91.31 257 ARG B CA 1
ATOM 4913 C C . ARG B 1 257 ? -6.16 19.656 12.703 1 91.31 257 ARG B C 1
ATOM 4915 O O . ARG B 1 257 ? -5.613 19.078 11.758 1 91.31 257 ARG B O 1
ATOM 4922 N N . PHE B 1 258 ? -6.688 20.828 12.594 1 82.69 258 PHE B N 1
ATOM 4923 C CA . PHE B 1 258 ? -6.641 21.609 11.367 1 82.69 258 PHE B CA 1
ATOM 4924 C C . PHE B 1 258 ? -5.273 22.266 11.195 1 82.69 258 PHE B C 1
ATOM 4926 O O . PHE B 1 258 ? -4.871 22.594 10.07 1 82.69 258 PHE B O 1
ATOM 4933 N N . GLY B 1 259 ? -4.578 22.375 12.18 1 72.69 259 GLY B N 1
ATOM 4934 C CA . GLY B 1 259 ? -3.25 22.969 12.156 1 72.69 259 GLY B CA 1
ATOM 4935 C C . GLY B 1 259 ? -2.928 23.75 13.414 1 72.69 259 GLY B C 1
ATOM 4936 O O . GLY B 1 259 ? -3.83 24.25 14.094 1 72.69 259 GLY B O 1
ATOM 4937 N N . GLY B 1 260 ? -1.648 23.875 13.664 1 78.75 260 GLY B N 1
ATOM 4938 C CA . GLY B 1 260 ? -1.18 24.609 14.836 1 78.75 260 GLY B CA 1
ATOM 4939 C C . GLY B 1 260 ? -1.869 24.188 16.125 1 78.75 260 GLY B C 1
ATOM 4940 O O . GLY B 1 260 ? -1.641 23.078 16.625 1 78.75 260 GLY B O 1
ATOM 4941 N N . ASP B 1 261 ? -2.754 25.109 16.594 1 87.5 261 ASP B N 1
ATOM 4942 C CA . ASP B 1 261 ? -3.469 24.891 17.844 1 87.5 261 ASP B CA 1
ATOM 4943 C C . ASP B 1 261 ? -4.973 24.797 17.609 1 87.5 261 ASP B C 1
ATOM 4945 O O . ASP B 1 261 ? -5.762 24.875 18.562 1 87.5 261 ASP B O 1
ATOM 4949 N N . GLU B 1 262 ? -5.34 24.578 16.359 1 87.81 262 GLU B N 1
ATOM 4950 C CA . GLU B 1 262 ? -6.75 24.562 15.992 1 87.81 262 GLU B CA 1
ATOM 4951 C C . GLU B 1 262 ? -7.273 23.141 15.859 1 87.81 262 GLU B C 1
ATOM 4953 O O . GLU B 1 262 ? -6.688 22.312 15.156 1 87.81 262 GLU B O 1
ATOM 4958 N N . PHE B 1 263 ? -8.375 22.812 16.562 1 95.44 263 PHE B N 1
ATOM 4959 C CA . PHE B 1 263 ? -9.039 21.516 16.531 1 95.44 263 PHE B CA 1
ATOM 4960 C C . PHE B 1 263 ? -10.484 21.672 16.062 1 95.44 263 PHE B C 1
ATOM 4962 O O . PHE B 1 263 ? -11.141 22.672 16.359 1 95.44 263 PHE B O 1
ATOM 4969 N N . VAL B 1 264 ? -10.945 20.734 15.328 1 96.06 264 VAL B N 1
ATOM 4970 C CA . VAL B 1 264 ? -12.344 20.656 14.906 1 96.06 264 VAL B CA 1
ATOM 4971 C C . VAL B 1 264 ? -12.906 19.266 15.242 1 96.06 264 VAL B C 1
ATOM 4973 O O . VAL B 1 264 ? -12.227 18.266 15.062 1 96.06 264 VAL B O 1
ATOM 4976 N N . PHE B 1 265 ? -14.07 19.234 15.789 1 97.75 265 PHE B N 1
ATOM 4977 C CA . PHE B 1 265 ? -14.734 17.969 16.109 1 97.75 265 PHE B CA 1
ATOM 4978 C C . PHE B 1 265 ? -16.094 17.875 15.422 1 97.75 265 PHE B C 1
ATOM 4980 O O . PHE B 1 265 ? -16.828 18.875 15.352 1 97.75 265 PHE B O 1
ATOM 4987 N N . LEU B 1 266 ? -16.359 16.781 14.859 1 97.44 266 LEU B N 1
ATOM 4988 C CA . LEU B 1 266 ? -17.703 16.422 14.438 1 97.44 266 LEU B CA 1
ATOM 4989 C C . LEU B 1 266 ? -18.375 15.516 15.469 1 97.44 266 LEU B C 1
ATOM 4991 O O . LEU B 1 266 ? -17.828 14.469 15.836 1 97.44 266 LEU B O 1
ATOM 4995 N N . LEU B 1 267 ? -19.5 15.891 15.922 1 97.38 267 LEU B N 1
ATOM 4996 C CA . LEU B 1 267 ? -20.172 15.188 17.016 1 97.38 267 LEU B CA 1
ATOM 4997 C C . LEU B 1 267 ? -21.547 14.695 16.562 1 97.38 267 LEU B C 1
ATOM 4999 O O . LEU B 1 267 ? -22.547 15.391 16.734 1 97.38 267 LEU B O 1
ATOM 5003 N N . PRO B 1 268 ? -21.594 13.477 16.109 1 95.88 268 PRO B N 1
ATOM 5004 C CA . PRO B 1 268 ? -22.891 12.906 15.719 1 95.88 268 PRO B CA 1
ATOM 5005 C C . PRO B 1 268 ? -23.828 12.68 16.906 1 95.88 268 PRO B C 1
ATOM 5007 O O . PRO B 1 268 ? -23.391 12.18 17.953 1 95.88 268 PRO B O 1
ATOM 5010 N N . GLY B 1 269 ? -25.016 13.047 16.734 1 95.69 269 GLY B N 1
ATOM 5011 C CA . GLY B 1 269 ? -26.031 12.844 17.766 1 95.69 269 GLY B CA 1
ATOM 5012 C C . GLY B 1 269 ? -25.953 13.883 18.875 1 95.69 269 GLY B C 1
ATOM 5013 O O . GLY B 1 269 ? -26.609 13.734 19.906 1 95.69 269 GLY B O 1
ATOM 5014 N N . VAL B 1 270 ? -25.172 14.898 18.656 1 95.94 270 VAL B N 1
ATOM 5015 C CA . VAL B 1 270 ? -24.969 15.938 19.656 1 95.94 270 VAL B CA 1
ATOM 5016 C C . VAL B 1 270 ? -25.5 17.266 19.156 1 95.94 270 VAL B C 1
ATOM 5018 O O . VAL B 1 270 ? -25.25 17.656 18.016 1 95.94 270 VAL B O 1
ATOM 5021 N N . SER B 1 271 ? -26.312 17.938 20.016 1 96.12 271 SER B N 1
ATOM 5022 C CA . SER B 1 271 ? -26.828 19.25 19.656 1 96.12 271 SER B CA 1
ATOM 5023 C C . SER B 1 271 ? -25.75 20.328 19.828 1 96.12 271 SER B C 1
ATOM 5025 O O . SER B 1 271 ? -24.688 20.078 20.391 1 96.12 271 SER B O 1
ATOM 5027 N N . GLU B 1 272 ? -26.078 21.469 19.266 1 96.69 272 GLU B N 1
ATOM 5028 C CA . GLU B 1 272 ? -25.156 22.594 19.391 1 96.69 272 GLU B CA 1
ATOM 5029 C C . GLU B 1 272 ? -24.875 22.906 20.859 1 96.69 272 GLU B C 1
ATOM 5031 O O . GLU B 1 272 ? -23.719 23.094 21.25 1 96.69 272 GLU B O 1
ATOM 5036 N N . ASP B 1 273 ? -25.891 22.922 21.688 1 96.06 273 ASP B N 1
ATOM 5037 C CA . ASP B 1 273 ? -25.75 23.219 23.109 1 96.06 273 ASP B CA 1
ATOM 5038 C C . ASP B 1 273 ? -24.891 22.172 23.812 1 96.06 273 ASP B C 1
ATOM 5040 O O . ASP B 1 273 ? -24.047 22.5 24.641 1 96.06 273 ASP B O 1
ATOM 5044 N N . GLU B 1 274 ? -25.156 20.953 23.438 1 96.5 274 GLU B N 1
ATOM 5045 C CA . GLU B 1 274 ? -24.375 19.859 24.031 1 96.5 274 GLU B CA 1
ATOM 5046 C C . GLU B 1 274 ? -22.922 19.938 23.609 1 96.5 274 GLU B C 1
ATOM 5048 O O . GLU B 1 274 ? -22.031 19.562 24.375 1 96.5 274 GLU B O 1
ATOM 5053 N N . ALA B 1 275 ? -22.688 20.406 22.438 1 97.06 275 ALA B N 1
ATOM 5054 C CA . ALA B 1 275 ? -21.312 20.578 21.969 1 97.06 275 ALA B CA 1
ATOM 5055 C C . ALA B 1 275 ? -20.562 21.594 22.812 1 97.06 275 ALA B C 1
ATOM 5057 O O . ALA B 1 275 ? -19.391 21.406 23.125 1 97.06 275 ALA B O 1
ATOM 5058 N N . TYR B 1 276 ? -21.25 22.641 23.172 1 96.06 276 TYR B N 1
ATOM 5059 C CA . TYR B 1 276 ? -20.641 23.641 24.047 1 96.06 276 TYR B CA 1
ATOM 5060 C C . TYR B 1 276 ? -20.328 23.047 25.422 1 96.06 276 TYR B C 1
ATOM 5062 O O . TYR B 1 276 ? -19.297 23.359 26.016 1 96.06 276 TYR B O 1
ATOM 5070 N N . GLU B 1 277 ? -21.219 22.25 25.875 1 96.31 277 GLU B N 1
ATOM 5071 C CA . GLU B 1 277 ? -20.969 21.578 27.141 1 96.31 277 GLU B CA 1
ATOM 5072 C C . GLU B 1 277 ? -19.719 20.719 27.078 1 96.31 277 GLU B C 1
ATOM 5074 O O . GLU B 1 277 ? -18.938 20.672 28.031 1 96.31 277 GLU B O 1
ATOM 5079 N N . THR B 1 278 ? -19.625 20.031 25.984 1 95.94 278 THR B N 1
ATOM 5080 C CA . THR B 1 278 ? -18.438 19.219 25.766 1 95.94 278 THR B CA 1
ATOM 5081 C C . THR B 1 278 ? -17.172 20.078 25.812 1 95.94 278 THR B C 1
ATOM 5083 O O . THR B 1 278 ? -16.172 19.688 26.422 1 95.94 278 THR B O 1
ATOM 5086 N N . ALA B 1 279 ? -17.188 21.219 25.188 1 95.62 279 ALA B N 1
ATOM 5087 C CA . ALA B 1 279 ? -16.047 22.125 25.156 1 95.62 279 ALA B CA 1
ATOM 5088 C C . ALA B 1 279 ? -15.695 22.609 26.562 1 95.62 279 ALA B C 1
ATOM 5090 O O . ALA B 1 279 ? -14.516 22.688 26.922 1 95.62 279 ALA B O 1
ATOM 5091 N N . VAL B 1 280 ? -16.688 22.922 27.297 1 94.44 280 VAL B N 1
ATOM 5092 C CA . VAL B 1 280 ? -16.5 23.422 28.656 1 94.44 280 VAL B CA 1
ATOM 5093 C C . VAL B 1 280 ? -15.844 22.344 29.516 1 94.44 280 VAL B C 1
ATOM 5095 O O . VAL B 1 280 ? -14.992 22.641 30.359 1 94.44 280 VAL B O 1
ATOM 5098 N N . GLU B 1 281 ? -16.266 21.188 29.297 1 95.5 281 GLU B N 1
ATOM 5099 C CA . GLU B 1 281 ? -15.695 20.078 30.047 1 95.5 281 GLU B CA 1
ATOM 5100 C C . GLU B 1 281 ? -14.211 19.906 29.734 1 95.5 281 GLU B C 1
ATOM 5102 O O . GLU B 1 281 ? -13.398 19.719 30.641 1 95.5 281 GLU B O 1
ATOM 5107 N N . ILE B 1 282 ? -13.914 19.953 28.5 1 95.06 282 ILE B N 1
ATOM 5108 C CA . ILE B 1 282 ? -12.516 19.828 28.094 1 95.06 282 ILE B CA 1
ATOM 5109 C C . ILE B 1 282 ? -11.703 20.984 28.672 1 95.06 282 ILE B C 1
ATOM 5111 O O . ILE B 1 282 ? -10.602 20.781 29.188 1 95.06 282 ILE B O 1
ATOM 5115 N N . ASP B 1 283 ? -12.242 22.125 28.578 1 94.19 283 ASP B N 1
ATOM 5116 C CA . ASP B 1 283 ? -11.578 23.312 29.094 1 94.19 283 ASP B CA 1
ATOM 5117 C C . ASP B 1 283 ? -11.312 23.203 30.594 1 94.19 283 ASP B C 1
ATOM 5119 O O . ASP B 1 283 ? -10.234 23.562 31.062 1 94.19 283 ASP B O 1
ATOM 5123 N N . SER B 1 284 ? -12.289 22.75 31.281 1 94.5 284 SER B N 1
ATOM 5124 C CA . SER B 1 284 ? -12.172 22.594 32.719 1 94.5 284 SER B CA 1
ATOM 5125 C C . SER B 1 284 ? -11.078 21.609 33.094 1 94.5 284 SER B C 1
ATOM 5127 O O . SER B 1 284 ? -10.297 21.859 34.031 1 94.5 284 SER B O 1
ATOM 5129 N N . LYS B 1 285 ? -11.031 20.578 32.438 1 94.94 285 LYS B N 1
ATOM 5130 C CA . LYS B 1 285 ? -10.016 19.562 32.688 1 94.94 285 LYS B CA 1
ATOM 5131 C C . LYS B 1 285 ? -8.617 20.078 32.344 1 94.94 285 LYS B C 1
ATOM 5133 O O . LYS B 1 285 ? -7.641 19.734 33.031 1 94.94 285 LYS B O 1
ATOM 5138 N N . LEU B 1 286 ? -8.547 20.828 31.344 1 93.31 286 LEU B N 1
ATOM 5139 C CA . LEU B 1 286 ? -7.27 21.406 30.953 1 93.31 286 LEU B CA 1
ATOM 5140 C C . LEU B 1 286 ? -6.785 22.406 32 1 93.31 286 LEU B C 1
ATOM 5142 O O . LEU B 1 286 ? -5.594 22.453 32.312 1 93.31 286 LEU B O 1
ATOM 5146 N N . LEU B 1 287 ? -7.707 23.172 32.531 1 91 287 LEU B N 1
ATOM 5147 C CA . LEU B 1 287 ? -7.398 24.141 33.562 1 91 287 LEU B CA 1
ATOM 5148 C C . LEU B 1 287 ? -6.902 23.438 34.844 1 91 287 LEU B C 1
ATOM 5150 O O . LEU B 1 287 ? -6.051 23.969 35.562 1 91 287 LEU B O 1
ATOM 5154 N N . ASP B 1 288 ? -7.406 22.297 35.062 1 91.56 288 ASP B N 1
ATOM 5155 C CA . ASP B 1 288 ? -6.977 21.5 36.188 1 91.56 288 ASP B CA 1
ATOM 5156 C C . ASP B 1 288 ? -5.547 20.984 36 1 91.56 288 ASP B C 1
ATOM 5158 O O . ASP B 1 288 ? -4.805 20.828 36.969 1 91.56 288 ASP B O 1
ATOM 5162 N N . TRP B 1 289 ? -5.258 20.75 34.812 1 89.12 289 TRP B N 1
ATOM 5163 C CA . TRP B 1 289 ? -3.928 20.266 34.469 1 89.12 289 TRP B CA 1
ATOM 5164 C C . TRP B 1 289 ? -2.898 21.391 34.531 1 89.12 289 TRP B C 1
ATOM 5166 O O . TRP B 1 289 ? -1.846 21.234 35.156 1 89.12 289 TRP B O 1
ATOM 5176 N N . LYS B 1 290 ? -3.24 22.531 33.875 1 89.56 290 LYS B N 1
ATOM 5177 C CA . LYS B 1 290 ? -2.428 23.75 33.906 1 89.56 290 LYS B CA 1
ATOM 5178 C C . LYS B 1 290 ? -3.305 24.984 34.031 1 89.56 290 LYS B C 1
ATOM 5180 O O . LYS B 1 290 ? -3.969 25.359 33.062 1 89.56 290 LYS B O 1
ATOM 5185 N N . GLN B 1 291 ? -3.061 25.734 35 1 85.12 291 GLN B N 1
ATOM 5186 C CA . GLN B 1 291 ? -3.984 26.797 35.375 1 85.12 291 GLN B CA 1
ATOM 5187 C C . GLN B 1 291 ? -3.881 27.984 34.406 1 85.12 291 GLN B C 1
ATOM 5189 O O . GLN B 1 291 ? -4.797 28.797 34.312 1 85.12 291 GLN B O 1
ATOM 5194 N N . TYR B 1 292 ? -2.861 28.031 33.656 1 83.38 292 TYR B N 1
ATOM 5195 C CA . TYR B 1 292 ? -2.686 29.219 32.812 1 83.38 292 TYR B CA 1
ATOM 5196 C C . TYR B 1 292 ? -3.135 28.922 31.375 1 83.38 292 TYR B C 1
ATOM 5198 O O . TYR B 1 292 ? -3.016 29.781 30.5 1 83.38 292 TYR B O 1
ATOM 5206 N N . ILE B 1 293 ? -3.658 27.75 31.125 1 89.25 293 ILE B N 1
ATOM 5207 C CA . ILE B 1 293 ? -4.078 27.344 29.781 1 89.25 293 ILE B CA 1
ATOM 5208 C C . ILE B 1 293 ? -5.602 27.375 29.688 1 89.25 293 ILE B C 1
ATOM 5210 O O . ILE B 1 293 ? -6.293 26.906 30.594 1 89.25 293 ILE B O 1
ATOM 5214 N N . SER B 1 294 ? -6.172 27.969 28.688 1 90.25 294 SER B N 1
ATOM 5215 C CA . SER B 1 294 ? -7.605 27.953 28.422 1 90.25 294 SER B CA 1
ATOM 5216 C C . SER B 1 294 ? -7.887 27.828 26.938 1 90.25 294 SER B C 1
ATOM 5218 O O . SER B 1 294 ? -6.992 28.016 26.109 1 90.25 294 SER B O 1
ATOM 5220 N N . LEU B 1 295 ? -9.117 27.5 26.656 1 93.25 295 LEU B N 1
ATOM 5221 C CA . LEU B 1 295 ? -9.516 27.266 25.281 1 93.25 295 LEU B CA 1
ATOM 5222 C C . LEU B 1 295 ? -10.555 28.281 24.828 1 93.25 295 LEU B C 1
ATOM 5224 O O . LEU B 1 295 ? -11.352 28.75 25.641 1 93.25 295 LEU B O 1
ATOM 5228 N N . ALA B 1 296 ? -10.469 28.703 23.594 1 93.75 296 ALA B N 1
ATOM 5229 C CA . ALA B 1 296 ? -11.57 29.344 22.891 1 93.75 296 ALA B CA 1
ATOM 5230 C C . ALA B 1 296 ? -12.328 28.328 22.031 1 93.75 296 ALA B C 1
ATOM 5232 O O . ALA B 1 296 ? -11.727 27.4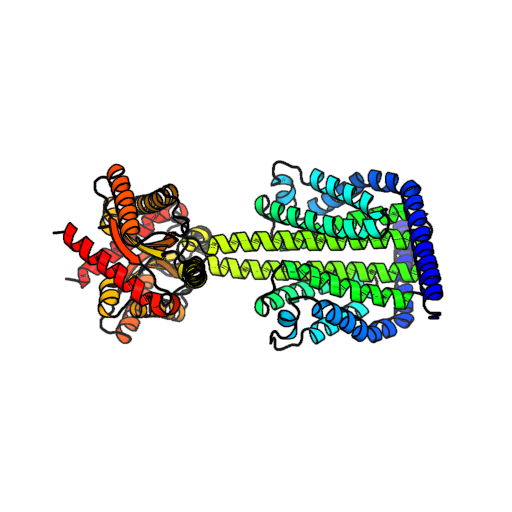06 21.469 1 93.75 296 ALA B O 1
ATOM 5233 N N . TYR B 1 297 ? -13.609 28.469 22.047 1 95.31 297 TYR B N 1
ATOM 5234 C CA . TYR B 1 297 ? -14.359 27.453 21.297 1 95.31 297 TYR B CA 1
ATOM 5235 C C . TYR B 1 297 ? -15.625 28.047 20.703 1 95.31 297 TYR B C 1
ATOM 5237 O O . TYR B 1 297 ? -16.125 29.062 21.172 1 95.31 297 TYR B O 1
ATOM 5245 N N . GLY B 1 298 ? -16.062 27.516 19.641 1 95.56 298 GLY B N 1
ATOM 5246 C CA . GLY B 1 298 ? -17.297 27.812 18.922 1 95.56 298 GLY B CA 1
ATOM 5247 C C . GLY B 1 298 ? -17.953 26.578 18.344 1 95.56 298 GLY B C 1
ATOM 5248 O O . GLY B 1 298 ? -17.266 25.703 17.797 1 95.56 298 GLY B O 1
ATOM 5249 N N . ALA B 1 299 ? -19.266 26.484 18.531 1 96.88 299 ALA B N 1
ATOM 5250 C CA . ALA B 1 299 ? -20 25.312 18.047 1 96.88 299 ALA B CA 1
ATOM 5251 C C . ALA B 1 299 ? -21.156 25.719 17.125 1 96.88 299 ALA B C 1
ATOM 5253 O O . ALA B 1 299 ? -21.672 26.828 17.25 1 96.88 299 ALA B O 1
ATOM 5254 N N . ILE B 1 300 ? -21.469 24.828 16.219 1 96.81 300 ILE B N 1
ATOM 5255 C CA . ILE B 1 300 ? -22.578 25.078 15.305 1 96.81 300 ILE B CA 1
ATOM 5256 C C . ILE B 1 300 ? -23.172 23.75 14.852 1 96.81 300 ILE B C 1
ATOM 5258 O O . ILE B 1 300 ? -22.453 22.766 14.648 1 96.81 300 ILE B O 1
ATOM 5262 N N . GLU B 1 301 ? -24.453 23.719 14.781 1 97.12 301 GLU B N 1
ATOM 5263 C CA . GLU B 1 301 ? -25.125 22.531 14.234 1 97.12 301 GLU B CA 1
ATOM 5264 C C . GLU B 1 301 ? -25.078 22.531 12.711 1 97.12 301 GLU B C 1
ATOM 5266 O O . GLU B 1 301 ? -25.359 23.547 12.07 1 97.12 301 GLU B O 1
ATOM 5271 N N . LEU B 1 302 ? -24.688 21.406 12.148 1 96.75 302 LEU B N 1
ATOM 5272 C CA . LEU B 1 302 ? -24.625 21.281 10.695 1 96.75 302 LEU B CA 1
ATOM 5273 C C . LEU B 1 302 ? -25.969 20.875 10.117 1 96.75 302 LEU B C 1
ATOM 5275 O O . LEU B 1 302 ? -26.672 20.062 10.711 1 96.75 302 LEU B O 1
ATOM 5279 N N . LYS B 1 303 ? -26.297 21.516 9.055 1 94 303 LYS B N 1
ATOM 5280 C CA . LYS B 1 303 ? -27.516 21.203 8.328 1 94 303 LYS B CA 1
ATOM 5281 C C . LYS B 1 303 ? -27.203 20.359 7.09 1 94 303 LYS B C 1
ATOM 5283 O O . LYS B 1 303 ? -26.047 20.141 6.75 1 94 303 LYS B O 1
ATOM 5288 N N . PRO B 1 304 ? -28.234 19.828 6.422 1 90.81 304 PRO B N 1
ATOM 5289 C CA . PRO B 1 304 ? -28.031 18.938 5.277 1 90.81 304 PRO B CA 1
ATOM 5290 C C . PRO B 1 304 ? -27.234 19.609 4.152 1 90.81 304 PRO B C 1
ATOM 5292 O O . PRO B 1 304 ? -26.609 18.922 3.344 1 90.81 304 PRO B O 1
ATOM 5295 N N . ASP B 1 305 ? -27.172 20.922 4.129 1 89.06 305 ASP B N 1
ATOM 5296 C CA . ASP B 1 305 ? -26.453 21.625 3.078 1 89.06 305 ASP B CA 1
ATOM 5297 C C . ASP B 1 305 ? -24.984 21.828 3.445 1 89.06 305 ASP B C 1
ATOM 5299 O O . ASP B 1 305 ? -24.234 22.484 2.715 1 89.06 305 ASP B O 1
ATOM 5303 N N . ALA B 1 306 ? -24.578 21.281 4.547 1 88.75 306 ALA B N 1
ATOM 5304 C CA . ALA B 1 306 ? -23.25 21.516 5.102 1 88.75 306 ALA B CA 1
ATOM 5305 C C . ALA B 1 306 ? -22.156 21.047 4.145 1 88.75 306 ALA B C 1
ATOM 5307 O O . ALA B 1 306 ? -21.094 21.641 4.07 1 88.75 306 ALA B O 1
ATOM 5308 N N . CYS B 1 307 ? -22.391 20.047 3.402 1 85.69 307 CYS B N 1
ATOM 5309 C CA . CYS B 1 307 ? -21.359 19.5 2.514 1 85.69 307 CYS B CA 1
ATOM 5310 C C . CYS B 1 307 ? -20.969 20.531 1.457 1 85.69 307 CYS B C 1
ATOM 5312 O O . CYS B 1 307 ? -19.797 20.688 1.14 1 85.69 307 CYS B O 1
ATOM 5314 N N . GLU B 1 308 ? -22 21.281 0.997 1 84.81 308 GLU B N 1
ATOM 5315 C CA . GLU B 1 308 ? -21.766 22.266 -0.059 1 84.81 308 GLU B CA 1
ATOM 5316 C C . GLU B 1 308 ? -21.266 23.578 0.517 1 84.81 308 GLU B C 1
ATOM 5318 O O . GLU B 1 308 ? -20.594 24.359 -0.171 1 84.81 308 GLU B O 1
ATOM 5323 N N . ARG B 1 309 ? -21.531 23.766 1.848 1 88.38 309 ARG B N 1
ATOM 5324 C CA . ARG B 1 309 ? -21.25 25.062 2.434 1 88.38 309 ARG B CA 1
ATOM 5325 C C . ARG B 1 309 ? -20.406 24.922 3.699 1 88.38 309 ARG B C 1
ATOM 5327 O O . ARG B 1 309 ? -20.578 25.703 4.648 1 88.38 309 ARG B O 1
ATOM 5334 N N . ILE B 1 310 ? -19.562 24.016 3.713 1 90.31 310 ILE B N 1
ATOM 5335 C CA . ILE B 1 310 ? -18.859 23.703 4.949 1 90.31 310 ILE B CA 1
ATOM 5336 C C . ILE B 1 310 ? -17.969 24.875 5.348 1 90.31 310 ILE B C 1
ATOM 5338 O O . ILE B 1 310 ? -17.812 25.172 6.535 1 90.31 310 ILE B O 1
ATOM 5342 N N . ASP B 1 311 ? -17.406 25.609 4.414 1 83.25 311 ASP B N 1
ATOM 5343 C CA . ASP B 1 311 ? -16.531 26.75 4.711 1 83.25 311 ASP B CA 1
ATOM 5344 C C . ASP B 1 311 ? -17.297 27.844 5.438 1 83.25 311 ASP B C 1
ATOM 5346 O O . ASP B 1 311 ? -16.75 28.531 6.297 1 83.25 311 ASP B O 1
ATOM 5350 N N . ASP B 1 312 ? -18.516 27.969 5.082 1 86.5 312 ASP B N 1
ATOM 5351 C CA . ASP B 1 312 ? -19.359 28.938 5.766 1 86.5 312 ASP B CA 1
ATOM 5352 C C . ASP B 1 312 ? -19.594 28.531 7.215 1 86.5 312 ASP B C 1
ATOM 5354 O O . ASP B 1 312 ? -19.562 29.375 8.117 1 86.5 312 ASP B O 1
ATOM 5358 N N . TYR B 1 313 ? -19.859 27.266 7.41 1 92 313 TYR B N 1
ATOM 5359 C CA . TYR B 1 313 ? -20.078 26.766 8.758 1 92 313 TYR B CA 1
ATOM 5360 C C . TYR B 1 313 ? -18.812 26.922 9.609 1 92 313 TYR B C 1
ATOM 5362 O O . TYR B 1 313 ? -18.891 27.312 10.773 1 92 313 TYR B O 1
ATOM 5370 N N . LEU B 1 314 ? -17.719 26.625 9.023 1 89.69 314 LEU B N 1
ATOM 5371 C CA . LEU B 1 314 ? -16.453 26.766 9.719 1 89.69 314 LEU B CA 1
ATOM 5372 C C . LEU B 1 314 ? -16.188 28.219 10.07 1 89.69 314 LEU B C 1
ATOM 5374 O O . LEU B 1 314 ? -15.703 28.516 11.164 1 89.69 314 LEU B O 1
ATOM 5378 N N . HIS B 1 315 ? -16.5 29.031 9.203 1 84.69 315 HIS B N 1
ATOM 5379 C CA . HIS B 1 315 ? -16.344 30.469 9.438 1 84.69 315 HIS B CA 1
ATOM 5380 C C . HIS B 1 315 ? -17.234 30.938 10.578 1 84.69 315 HIS B C 1
ATOM 5382 O O . HIS B 1 315 ? -16.797 31.719 11.43 1 84.69 315 HIS B O 1
ATOM 5388 N N . LEU B 1 316 ? -18.406 30.516 10.57 1 88.62 316 LEU B N 1
ATOM 5389 C CA . LEU B 1 316 ? -19.344 30.891 11.609 1 88.62 316 LEU B CA 1
ATOM 5390 C C . LEU B 1 316 ? -18.891 30.359 12.969 1 88.62 316 LEU B C 1
ATOM 5392 O O . LEU B 1 316 ? -18.984 31.062 13.977 1 88.62 316 LEU B O 1
ATOM 5396 N N . ALA B 1 317 ? -18.5 29.172 12.992 1 92.31 317 ALA B N 1
ATOM 5397 C CA . ALA B 1 317 ? -18 28.594 14.234 1 92.31 317 ALA B CA 1
ATOM 5398 C C . ALA B 1 317 ? -16.766 29.344 14.734 1 92.31 317 ALA B C 1
ATOM 5400 O O . ALA B 1 317 ? -16.609 29.562 15.938 1 92.31 317 ALA B O 1
ATOM 5401 N N . ASP B 1 318 ? -15.922 29.656 13.852 1 86.62 318 ASP B N 1
ATOM 5402 C CA . ASP B 1 318 ? -14.727 30.438 14.172 1 86.62 318 ASP B CA 1
ATOM 5403 C C . ASP B 1 318 ? -15.094 31.797 14.758 1 86.62 318 ASP B C 1
ATOM 5405 O O . ASP B 1 318 ? -14.469 32.25 15.719 1 86.62 318 ASP B O 1
ATOM 5409 N N . LYS B 1 319 ? -16.016 32.438 14.109 1 86.06 319 LYS B N 1
ATOM 5410 C CA . LYS B 1 319 ? -16.484 33.719 14.602 1 86.06 319 LYS B CA 1
ATOM 5411 C C . LYS B 1 319 ? -17.047 33.594 16.016 1 86.06 319 LYS B C 1
ATOM 5413 O O . LYS B 1 319 ? -16.797 34.469 16.859 1 86.06 319 LYS B O 1
ATOM 5418 N N . ARG B 1 320 ? -17.75 32.625 16.234 1 90.44 320 ARG B N 1
ATOM 5419 C CA . ARG B 1 320 ? -18.312 32.375 17.562 1 90.44 320 ARG B CA 1
ATOM 5420 C C . ARG B 1 320 ? -17.203 32.125 18.578 1 90.44 320 ARG B C 1
ATOM 5422 O O . ARG B 1 320 ? -17.312 32.562 19.734 1 90.44 320 ARG B O 1
ATOM 5429 N N . MET B 1 321 ? -16.25 31.453 18.188 1 90.56 321 MET B N 1
ATOM 5430 C CA . MET B 1 321 ? -15.086 31.203 19.031 1 90.56 321 MET B CA 1
ATOM 5431 C C . MET B 1 321 ? -14.375 32.5 19.359 1 90.56 321 MET B C 1
ATOM 5433 O O . MET B 1 321 ? -14 32.75 20.516 1 90.56 321 MET B O 1
ATOM 5437 N N . TYR B 1 322 ? -14.164 33.312 18.297 1 80.69 322 TYR B N 1
ATOM 5438 C CA . TYR B 1 322 ? -13.469 34.594 18.453 1 80.69 322 TYR B CA 1
ATOM 5439 C C . TYR B 1 322 ? -14.234 35.5 19.391 1 80.69 322 TYR B C 1
ATOM 5441 O O . TYR B 1 322 ? -13.633 36.219 20.203 1 80.69 322 TYR B O 1
ATOM 5449 N N . ASP B 1 323 ? -15.477 35.531 19.234 1 79.38 323 ASP B N 1
ATOM 5450 C CA . ASP B 1 323 ? -16.312 36.375 20.094 1 79.38 323 ASP B CA 1
ATOM 5451 C C . ASP B 1 323 ? -16.172 36 21.562 1 79.38 323 ASP B C 1
ATOM 5453 O O . ASP B 1 323 ? -16.141 36.844 22.438 1 79.38 323 ASP B O 1
ATOM 5457 N N . ARG B 1 324 ? -15.984 34.781 21.75 1 73.5 324 ARG B N 1
ATOM 5458 C CA . ARG B 1 324 ? -15.836 34.281 23.109 1 73.5 324 ARG B CA 1
ATOM 5459 C C . ARG B 1 324 ? -14.445 34.562 23.656 1 73.5 324 ARG B C 1
ATOM 5461 O O . ARG B 1 324 ? -14.273 34.844 24.844 1 73.5 324 ARG B O 1
ATOM 5468 N N . LYS B 1 325 ? -13.453 34.375 22.766 1 70.12 325 LYS B N 1
ATOM 5469 C CA . LYS B 1 325 ? -12.078 34.719 23.141 1 70.12 325 LYS B CA 1
ATOM 5470 C C . LYS B 1 325 ? -11.969 36.156 23.625 1 70.12 325 LYS B C 1
ATOM 5472 O O . LYS B 1 325 ? -11.273 36.438 24.609 1 70.12 325 LYS B O 1
ATOM 5477 N N . ARG B 1 326 ? -12.562 37.031 22.906 1 61.03 326 ARG B N 1
ATOM 5478 C CA . ARG B 1 326 ? -12.516 38.469 23.234 1 61.03 326 ARG B CA 1
ATOM 5479 C C . ARG B 1 326 ? -13.211 38.719 24.562 1 61.03 326 ARG B C 1
ATOM 5481 O O . ARG B 1 326 ? -12.812 39.625 25.297 1 61.03 326 ARG B O 1
ATOM 5488 N N . ARG B 1 327 ? -14.156 38 24.812 1 52.5 327 ARG B N 1
ATOM 5489 C CA . ARG B 1 327 ? -14.852 38.219 26.078 1 52.5 327 ARG B CA 1
ATOM 5490 C C . ARG B 1 327 ? -13.984 37.781 27.25 1 52.5 327 ARG B C 1
ATOM 5492 O O . ARG B 1 327 ? -14.094 38.344 28.344 1 52.5 327 ARG B O 1
ATOM 5499 N N . VAL B 1 328 ? -13.133 36.844 27.016 1 49.06 328 VAL B N 1
ATOM 5500 C CA . VAL B 1 328 ? -12.273 36.375 28.094 1 49.06 328 VAL B CA 1
ATOM 5501 C C . VAL B 1 328 ? -11.055 37.281 28.219 1 49.06 328 VAL B C 1
ATOM 5503 O O . VAL B 1 328 ? -10.57 37.531 29.328 1 49.06 328 VAL B O 1
ATOM 5506 N N . LYS B 1 329 ? -10.43 37.844 27.203 1 50.03 329 LYS B N 1
ATOM 5507 C CA . LYS B 1 329 ? -9.297 38.75 27.297 1 50.03 329 LYS B CA 1
ATOM 5508 C C . LYS B 1 329 ? -9.711 40.062 27.938 1 50.03 329 LYS B C 1
ATOM 5510 O O . LYS B 1 329 ? -8.891 40.75 28.562 1 50.03 329 LYS B O 1
ATOM 5515 N N . GLY B 1 330 ? -10.914 40.5 27.828 1 39.06 330 GLY B N 1
ATOM 5516 C CA . GLY B 1 330 ? -11.359 41.656 28.562 1 39.06 330 GLY B CA 1
ATOM 5517 C C . GLY B 1 330 ? -11.859 41.344 29.953 1 39.06 330 GLY B C 1
ATOM 5518 O O . GLY B 1 330 ? -12.141 40.188 30.266 1 39.06 330 GLY B O 1
#

Sequence (660 aa):
MCFWHDTDFLIKRRFEGFYMAKEKYWQSLRKKLYKKHVEAIPIMIDHHLGELRMTNYFDLFIHSSSQIPYELTVHKMLQANCRGVFLPEHRYRAFLKKSEESAFQSGIEFVKHQTIPYRSLSCFTKSIRNAVLGEVKKLLELEEHHVQMSVLERWNEISHHSLTGFLSGFCSQQFMDLKEISIRDPLTNLYNRRYFYDCLDEKVQDAEQMEQPLALLMLDVNNFKYVNDEFGHNKGDELLCRIAELAQEQSLEYGFRFGGDEFVFLLPGVSEDEAYETAVEIDSKLLDWKQYISLAYGAIELKPDACERIDDYLHLADKRMYDRKRRVKGMCFWHDTDFLIKRRFEGFYMAKEKYWQSLRKKLYKKHVEAIPIMIDHHLGELRMTNYFDLFIHSSSQIPYELTVHKMLQANCRGVFLPEHRYRAFLKKSEESAFQSGIEFVKHQTIPYRSLSCFTKSIRNAVLGEVKKLLELEEHHVQMSVLERWNEISHHSLTGFLSGFCSQQFMDLKEISIRDPLTNLYNRRYFYDCLDEKVQDAEQMEQPLALLMLDVNNFKYVNDEFGHNKGDELLCRIAELAQEQSLEYGFRFGGDEFVFLLPGVSEDEAYETAVEIDSKLLDWKQYISLAYGAIELKPDACERIDDYLHLADKRMYDRKRRVKG

Secondary structure (DSSP, 8-state):
--TTHHHHHHHHHHHHHHHHHHHHHHHHHHHHHHHHHHHTHHHHHHHHHHHHHTSTTHHHHHSS--SS-HHHHHHHHHHHHHHHHTS-HHHHHHHHHHHHHHHHHHHHHHHHH----HHHHHHHHHHHHHHHHHHHHHHHTTS-HHHHHHHHHHHHHHHHHHHHHHHHHHHHHHHHHHHHHHHB-TTT-SEEHHHHHHHHHHHHHHHHHTT--EEEEEEEETTHHHHHHHH-HHHHHHHHHHHHHHHHHTT--EEEEEETTEEEEEEET--HHHHHHHHHHHHHHHHHH-TT--EEEEEEEPPGGGGTSHHHHHHHHHHHHHHHHHHHH-/--TTHHHHHHHHHHHHHHHHHHHHHHHHHHHHHHHHHHHTHHHHHHHHHHHHHTSTTHHHHHHS--SS-HHHHHHHHHHHHHHHHTS-HHHHHHHHHHHHHHHHHHHHHHHHH----HHHHHHHHHHHHHHHHHHHHHHHTTS-HHHHHHHHHHHHHHHHHHHHHHHHHHHHHHHHHHHHHHHB-TTT-SEEHHHHHHHHHHHHHHHHHTT--EEEEEEEETTHHHHHHHH-HHHHHHHHHHHHHHHHHTT--EEEEEETTEEEEEEET--HHHHHHHHHHHHHHHHHH-TT--EEEEEEEPPGGGGTSHHHHHHHHHHHHHHHHHHHH-

Organism: NCBI:txid2021314

Radius of gyration: 32.65 Å; Cα contacts (8 Å, |Δi|>4): 814; chains: 2; bounding box: 96×93×70 Å

Nearest PDB structures (foldseek):
  6zxc-assembly2_D  TM=7.101E-01  e=2.272E-10  Leptospira biflexa serovar Patoc strain 'Patoc 1 (Paris)'
  6et7-assembly1_B  TM=7.289E-01  e=2.187E-09  Idiomarina sp. A28L
  5llw-assembly1_B  TM=7.253E-01  e=3.162E-09  Idiomarina sp. A28L
  5m3c-assembly1_A  TM=8.518E-01  e=1.642E-07  Pseudomonas aeruginosa
  4zmu-assembly2_D  TM=7.007E-01  e=1.618E-08  Pseudomonas aeruginosa PAO1

InterPro domains:
  IPR000160 GGDEF domain [PF00990] (183-327)
  IPR000160 GGDEF domain [PS50887] (212-330)
  IPR000160 GGDEF domain [SM00267] (172-329)
  IPR000160 GGDEF domain [TIGR00254] (179-327)
  IPR000160 GGDEF domain [cd01949] (184-327)
  IPR029787 Nucleotide cyclase [SSF55073] (187-327)
  IPR043128 Reverse transcriptase/Diguanylate cyclase domain [G3DSA:3.30.70.270] (172-330)
  IPR050469 Diguanylate cyclase Dgc-like, bacteria [PTHR45138] (176-326)

Foldseek 3Di:
DDPPPVVVVVVCVVVVVVLVVQLVVLVVVCVVQLVVLLVCQVVLLVQLLVQLVPPPCSCQQQVQDDPDGPSVVSNVLSNLLSVLLSHRPVVNVVSLVVLLQVLLVVLLVCVVRGDDDPVCLVVNLVSSLCSSLVSLCVSCVPPDPVSSVSSSVSSVSSSVSSSVSNVNSNVVNVVVVVVQVVQADPLQSAGEPVVCLVCVLVLLVVLVVVVAWKKKKKKFKPPLVVCCVVPNVVVSSVLLNLLSVLCVVVVQPHKYDHDDGMIMGIDTRADQVRSVVSQVVSQVVSCVVPVVIGMFMFMDIDDSCCSVVVVVVVVRRVVNSVVVSVVVVD/DDPPPPVVVVVCVVVVVVLVVQLVVLVVVCVVQLVVLLVCQVVLLVQLLVQLVPDPCSCQQQPLDDPDGPSVVSNVLSNLLSVLLSHRPVVNVVSLVVLLQVLLVVLLVCVVRGDDDPVCLVVNLVSSLCSSLVSLCVSCVPPDPVSSVSSSVSSVSSSVSSSVSNVNSNVVNVVVVVVQVVQADPLQSAGEPVVCLVCVLVLLVVLVVVVAWKKKKKKFKPPLVVVCVVPNVVVSSVLLNLLSVLCVVVVQPHKYDHDDGMIMGIDTRADQVRSVVSQVVSQVVSCVVPVVIGMFMFMDIDDSCCSVVVVVVVVRRVVNSVVVSVVVVD